Protein AF-A0AA88GKG2-F1 (afdb_monomer_lite)

Secondary structure (DSSP, 8-state):
--------------HHHHHHHHHHHHH---THHHHHHHHHHHHHHHTSHHHHHHTT--SGGGG-----S---TTS-HHHHHHHHHHHSTTTTHHHHHHHHHHHS-TTSS-HHHHHHHHHHHHHHHTSPEE-S-EEEEE--SSPPPTT-EEE-SS-EEEESSHHHHHHTSTTTEEEEEET--EEE-TT-TT-TTTTS-EEEEPSS-EEEEEEEE-GGGGGGGHHHHTT---TTPEEEEEEEEPPPSSTTS--EETSTTPPPHHHHHHHHHHHHHHHHHHHTTS--PPPTT--S-TTTTT-SS-EETTSSS--GGGGSTTPPEESS-SSS-EEE-TTT-SEEEPB-TTSPBPPTT--S-TTTTT-SS-EETTSSSPPGGGGG--TTS-EETS-TTEEE-TTS-EEEPP---TT--S-TTTTT-SS-EE--SSSPPPGGGGSTTS-EES-SSTT-EEETTEEEEEETTEEEE---TT-SPPPPTT------------SSSSHHHHHHHHHHHHHHHHHHHHHHHHHHHHHHHHHHTT-TTS-SSTTSGGG--

Structure (mmCIF, N/CA/C/O backbone):
data_AF-A0AA88GKG2-F1
#
_entry.id   AF-A0AA88GKG2-F1
#
loop_
_atom_site.group_PDB
_atom_site.id
_atom_site.type_symbol
_atom_site.label_atom_id
_atom_site.label_alt_id
_atom_site.label_comp_id
_atom_site.label_asym_id
_atom_site.label_entity_id
_atom_site.label_seq_id
_atom_site.pdbx_PDB_ins_code
_atom_site.Cartn_x
_atom_site.Cartn_y
_atom_site.Cartn_z
_atom_site.occupancy
_atom_site.B_iso_or_equiv
_atom_site.auth_seq_id
_atom_site.auth_comp_id
_atom_site.auth_asym_id
_atom_site.auth_atom_id
_atom_site.pdbx_PDB_model_num
ATOM 1 N N . MET A 1 1 ? -46.490 -15.785 68.709 1.00 40.62 1 MET A N 1
ATOM 2 C CA . MET A 1 1 ? -45.493 -16.629 68.021 1.00 40.62 1 MET A CA 1
ATOM 3 C C . MET A 1 1 ? -46.080 -17.106 66.708 1.00 40.62 1 MET A C 1
ATOM 5 O O . MET A 1 1 ? -46.800 -18.094 66.690 1.00 40.62 1 MET A O 1
ATOM 9 N N . ASN A 1 2 ? -45.834 -16.307 65.673 1.00 37.00 2 ASN A N 1
ATOM 10 C CA . ASN A 1 2 ? -45.456 -16.657 64.301 1.00 37.00 2 ASN A CA 1
ATOM 11 C C . ASN A 1 2 ? -46.144 -15.733 63.303 1.00 37.00 2 ASN A C 1
ATOM 13 O O . ASN A 1 2 ? -47.318 -15.876 62.975 1.00 37.00 2 ASN A O 1
ATOM 17 N N . ASP A 1 3 ? -45.332 -14.758 62.906 1.00 37.28 3 ASP A N 1
ATOM 18 C CA . ASP A 1 3 ? -45.562 -13.703 61.942 1.00 37.28 3 ASP A CA 1
ATOM 19 C C . ASP A 1 3 ? -45.835 -14.253 60.543 1.00 37.28 3 ASP A C 1
ATOM 21 O O . ASP A 1 3 ? -45.106 -15.104 60.032 1.00 37.28 3 ASP A O 1
ATOM 25 N N . SER A 1 4 ? -46.843 -13.687 59.886 1.00 37.06 4 SER A N 1
ATOM 26 C CA . SER A 1 4 ? -47.045 -13.790 58.444 1.00 37.06 4 SER A CA 1
ATOM 27 C C . SER A 1 4 ? -46.892 -12.397 57.836 1.00 37.06 4 SER A C 1
ATOM 29 O O . SER A 1 4 ? -47.840 -11.610 57.813 1.00 37.06 4 SER A O 1
ATOM 31 N N . HIS A 1 5 ? -45.681 -12.090 57.367 1.00 41.16 5 HIS A N 1
ATOM 32 C CA . HIS A 1 5 ? -45.384 -10.883 56.602 1.00 41.16 5 HIS A CA 1
ATOM 33 C C . HIS A 1 5 ? -45.599 -11.105 55.094 1.00 41.16 5 HIS A C 1
ATOM 35 O O . HIS A 1 5 ? -45.073 -12.034 54.492 1.00 41.16 5 HIS A O 1
ATOM 41 N N . SER A 1 6 ? -46.397 -10.195 54.536 1.00 42.75 6 SER A N 1
ATOM 42 C CA . SER A 1 6 ? -46.488 -9.675 53.163 1.00 42.75 6 SER A CA 1
ATOM 43 C C . SER A 1 6 ? -45.513 -10.160 52.076 1.00 42.75 6 SER A C 1
ATOM 45 O O . SER A 1 6 ? -44.300 -10.053 52.236 1.00 42.75 6 SER A O 1
ATOM 47 N N . PHE A 1 7 ? -46.055 -10.381 50.870 1.00 31.14 7 PHE A N 1
ATOM 48 C CA . PHE A 1 7 ? -45.443 -9.873 49.633 1.00 31.14 7 PHE A CA 1
ATOM 49 C C . PHE A 1 7 ? -46.536 -9.461 48.630 1.00 31.14 7 PHE A C 1
ATOM 51 O O . PHE A 1 7 ? -47.203 -10.291 48.019 1.00 31.14 7 PHE A O 1
ATOM 58 N N . THR A 1 8 ? -46.751 -8.153 48.488 1.00 38.41 8 THR A N 1
ATOM 59 C CA . THR A 1 8 ? -47.634 -7.545 47.482 1.00 38.41 8 THR A CA 1
ATOM 60 C C . THR A 1 8 ? -46.806 -6.784 46.452 1.00 38.41 8 THR A C 1
ATOM 62 O O . THR A 1 8 ? -45.998 -5.944 46.829 1.00 38.41 8 THR A O 1
ATOM 65 N N . ARG A 1 9 ? -47.119 -7.024 45.170 1.00 39.06 9 ARG A N 1
ATOM 66 C CA . ARG A 1 9 ? -46.888 -6.163 43.991 1.00 39.06 9 ARG A CA 1
ATOM 67 C C . ARG A 1 9 ? -45.454 -5.675 43.736 1.00 39.06 9 ARG A C 1
ATOM 69 O O . ARG A 1 9 ? -45.061 -4.593 44.155 1.00 39.06 9 ARG A O 1
ATOM 76 N N . THR A 1 10 ? -44.753 -6.382 42.853 1.00 37.53 10 THR A N 1
ATOM 77 C CA . THR A 1 10 ? -43.717 -5.787 41.999 1.00 37.53 10 THR A CA 1
ATOM 78 C C . THR A 1 10 ? -44.382 -4.885 40.958 1.00 37.53 10 THR A C 1
ATOM 80 O O . THR A 1 10 ? -45.160 -5.345 40.121 1.00 37.53 10 THR A O 1
ATOM 83 N N . GLY A 1 11 ? -44.120 -3.583 41.064 1.00 38.59 11 GLY A N 1
ATOM 84 C CA . GLY A 1 11 ? -44.594 -2.566 40.134 1.00 38.59 11 GLY A CA 1
ATOM 85 C C . GLY A 1 11 ? -43.917 -2.682 38.771 1.00 38.59 11 GLY A C 1
ATOM 86 O O . GLY A 1 11 ? -42.702 -2.813 38.666 1.00 38.59 11 GLY A O 1
ATOM 87 N N . THR A 1 12 ? -44.723 -2.603 37.720 1.00 44.62 12 THR A N 1
ATOM 88 C CA . THR A 1 12 ? -44.280 -2.324 36.356 1.00 44.62 12 THR A CA 1
ATOM 89 C C . THR A 1 12 ? -43.682 -0.917 36.307 1.00 44.62 12 THR A C 1
ATOM 91 O O . THR A 1 12 ? -44.429 0.065 36.368 1.00 44.62 12 THR A O 1
ATOM 94 N N . MET A 1 13 ? -42.356 -0.815 36.200 1.00 43.62 13 MET A N 1
ATOM 95 C CA . MET A 1 13 ? -41.687 0.422 35.783 1.00 43.62 13 MET A CA 1
ATOM 96 C C . MET A 1 13 ? -42.239 0.838 34.417 1.00 43.62 13 MET A C 1
ATOM 98 O O . MET A 1 13 ? -42.336 0.022 33.497 1.00 43.62 13 MET A O 1
ATOM 102 N N . ARG A 1 14 ? -42.665 2.096 34.292 1.00 62.09 14 ARG A N 1
ATOM 103 C CA . ARG A 1 14 ? -43.263 2.604 33.053 1.00 62.09 14 ARG A CA 1
ATOM 104 C C . ARG A 1 14 ? -42.147 2.908 32.059 1.00 62.09 14 ARG A C 1
ATOM 106 O O . ARG A 1 14 ? -41.143 3.507 32.419 1.00 62.09 14 ARG A O 1
ATOM 113 N N . PHE A 1 15 ? -42.360 2.561 30.793 1.00 56.22 15 PHE A N 1
ATOM 114 C CA . PHE A 1 15 ? -41.456 2.820 29.661 1.00 56.22 15 PHE A CA 1
ATOM 115 C C . PHE A 1 15 ? -40.884 4.258 29.628 1.00 56.22 15 PHE A C 1
ATOM 117 O O . PHE A 1 15 ? -39.739 4.466 29.241 1.00 56.22 15 PHE A O 1
ATOM 124 N N . ALA A 1 16 ? -41.637 5.246 30.126 1.00 46.78 16 ALA A N 1
ATOM 125 C CA . ALA A 1 16 ? -41.197 6.636 30.249 1.00 46.78 16 ALA A CA 1
ATOM 126 C C . ALA A 1 16 ? -40.014 6.854 31.220 1.00 46.78 16 ALA A C 1
ATOM 128 O O . ALA A 1 16 ? -39.198 7.741 30.988 1.00 46.78 16 ALA A O 1
ATOM 129 N N . GLU A 1 17 ? -39.880 6.043 32.274 1.00 58.25 17 GLU A N 1
ATOM 130 C CA . GLU A 1 17 ? -38.742 6.112 33.205 1.00 58.25 17 GLU A CA 1
ATOM 131 C C . GLU A 1 17 ? -37.471 5.533 32.574 1.00 58.25 17 GLU A C 1
ATOM 133 O O . GLU A 1 17 ? -36.392 6.086 32.767 1.00 58.25 17 GLU A O 1
ATOM 138 N N . TRP A 1 18 ? -37.596 4.501 31.730 1.00 66.06 18 TRP A N 1
ATOM 139 C CA . TRP A 1 18 ? -36.477 3.986 30.931 1.00 66.06 18 TRP A CA 1
ATOM 140 C C . TRP A 1 18 ? -35.982 5.010 29.911 1.00 66.06 18 TRP A C 1
ATOM 142 O O . TRP A 1 18 ? -34.778 5.208 29.791 1.00 66.06 18 TRP A O 1
ATOM 152 N N . VAL A 1 19 ? -36.890 5.710 29.225 1.00 59.38 19 VAL A N 1
ATOM 153 C CA . VAL A 1 19 ? -36.524 6.757 28.255 1.00 59.38 19 VAL A CA 1
ATOM 154 C C . VAL A 1 19 ? -35.860 7.954 28.945 1.00 59.38 19 VAL A C 1
ATOM 156 O O . VAL A 1 19 ? -34.882 8.485 28.429 1.00 59.38 19 VAL A O 1
ATOM 159 N N . MET A 1 20 ? -36.320 8.338 30.140 1.00 56.31 20 MET A N 1
ATOM 160 C CA . MET A 1 20 ? -35.678 9.384 30.949 1.00 56.31 20 MET A CA 1
ATOM 161 C C . MET A 1 20 ? -34.298 8.967 31.469 1.00 56.31 20 MET A C 1
ATOM 163 O O . MET A 1 20 ? -33.374 9.771 31.417 1.00 56.31 20 MET A O 1
ATOM 167 N N . ILE A 1 21 ? -34.117 7.722 31.921 1.00 58.62 21 ILE A N 1
ATOM 168 C CA . ILE A 1 21 ? -32.807 7.219 32.364 1.00 58.62 21 ILE A CA 1
ATOM 169 C C . ILE A 1 21 ? -31.837 7.111 31.177 1.00 58.62 21 ILE A C 1
ATOM 171 O O . ILE A 1 21 ? -30.684 7.511 31.311 1.00 58.62 21 ILE A O 1
ATOM 175 N N . LEU A 1 22 ? -32.296 6.667 30.000 1.00 46.50 22 LEU A N 1
ATOM 176 C CA . LEU A 1 22 ? -31.472 6.636 28.785 1.00 46.50 22 LEU A CA 1
ATOM 177 C C . LEU A 1 22 ? -31.097 8.051 28.314 1.00 46.50 22 LEU A C 1
ATOM 179 O O . LEU A 1 22 ? -29.951 8.287 27.947 1.00 46.50 22 LEU A O 1
ATOM 183 N N . ALA A 1 23 ? -32.031 9.006 28.372 1.00 48.22 23 ALA A N 1
ATOM 184 C CA . ALA A 1 23 ? -31.779 10.403 28.021 1.00 48.22 23 ALA A CA 1
ATOM 185 C C . ALA A 1 23 ? -30.822 11.085 29.014 1.00 48.22 23 ALA A C 1
ATOM 187 O O . ALA A 1 23 ? -29.936 11.824 28.598 1.00 48.22 23 ALA A O 1
ATOM 188 N N . ILE A 1 24 ? -30.933 10.796 30.314 1.00 50.09 24 ILE A N 1
ATOM 189 C CA . ILE A 1 24 ? -30.007 11.305 31.337 1.00 50.09 24 ILE A CA 1
ATOM 190 C C . ILE A 1 24 ? -28.616 10.669 31.182 1.00 50.09 24 ILE A C 1
ATOM 192 O O . ILE A 1 24 ? -27.621 11.373 31.325 1.00 50.09 24 ILE A O 1
ATOM 196 N N . LEU A 1 25 ? -28.518 9.387 30.813 1.00 41.34 25 LEU A N 1
ATOM 197 C CA . LEU A 1 25 ? -27.239 8.727 30.511 1.00 41.34 25 LEU A CA 1
ATOM 198 C C . LEU A 1 25 ? -26.596 9.238 29.208 1.00 41.34 25 LEU A C 1
ATOM 200 O O . LEU A 1 25 ? -25.374 9.326 29.137 1.00 41.34 25 LEU A O 1
ATOM 204 N N . LEU A 1 26 ? -27.395 9.640 28.213 1.00 40.19 26 LEU A N 1
ATOM 205 C CA . LEU A 1 26 ? -26.912 10.263 26.973 1.00 40.19 26 LEU A CA 1
ATOM 206 C C . LEU A 1 26 ? -26.500 11.735 27.164 1.00 40.19 26 LEU A C 1
ATOM 208 O O . LEU A 1 26 ? -25.583 12.199 26.493 1.00 40.19 26 LEU A O 1
ATOM 212 N N . ILE A 1 27 ? -27.126 12.463 28.096 1.00 41.00 27 ILE A N 1
ATOM 213 C CA . ILE A 1 27 ? -26.803 13.870 28.404 1.00 41.00 27 ILE A CA 1
ATOM 214 C C . ILE A 1 27 ? -25.650 13.987 29.425 1.00 41.00 27 ILE A C 1
ATOM 216 O O . ILE A 1 27 ? -24.946 14.995 29.445 1.00 41.00 27 ILE A O 1
ATOM 220 N N . ALA A 1 28 ? -25.403 12.957 30.244 1.00 34.75 28 ALA A N 1
ATOM 221 C CA . ALA A 1 28 ? -24.353 12.944 31.270 1.00 34.75 28 ALA A CA 1
ATOM 222 C C . ALA A 1 28 ? -23.025 12.291 30.833 1.00 34.75 28 ALA A C 1
ATOM 224 O O . ALA A 1 28 ? -22.163 12.049 31.681 1.00 34.75 28 ALA A O 1
ATOM 225 N N . ALA A 1 29 ? -22.823 12.024 29.538 1.00 37.94 29 ALA A N 1
ATOM 226 C CA . ALA A 1 29 ? -21.523 11.602 29.019 1.00 37.94 29 ALA A CA 1
ATOM 227 C C . ALA A 1 29 ? -20.501 12.742 29.193 1.00 37.94 29 ALA A C 1
ATOM 229 O O . ALA A 1 29 ? -20.405 13.671 28.393 1.00 37.94 29 ALA A O 1
ATOM 230 N N . SER A 1 30 ? -19.757 12.697 30.296 1.00 42.50 30 SER A N 1
ATOM 231 C CA . SER A 1 30 ? -18.731 13.676 30.637 1.00 42.50 30 SER A CA 1
ATOM 232 C C . SER A 1 30 ? -17.602 13.704 29.590 1.00 42.50 30 SER A C 1
ATOM 234 O O . SER A 1 30 ? -17.320 12.680 28.966 1.00 42.50 30 SER A O 1
ATOM 236 N N . PRO A 1 31 ? -16.863 14.824 29.444 1.00 43.03 31 PRO A N 1
ATOM 237 C CA . PRO A 1 31 ? -15.720 14.953 28.522 1.00 43.03 31 PRO A CA 1
ATOM 238 C C . PRO A 1 31 ? -14.631 13.866 28.656 1.00 43.03 31 PRO A C 1
ATOM 240 O O . PRO A 1 31 ? -13.804 13.700 27.762 1.00 43.03 31 PRO A O 1
ATOM 243 N N . SER A 1 32 ? -14.631 13.094 29.748 1.00 45.34 32 SER A N 1
ATOM 244 C CA . SER A 1 32 ? -13.775 11.917 29.943 1.00 45.34 32 SER A CA 1
ATOM 245 C C . SER A 1 32 ? -14.072 10.745 28.992 1.00 45.34 32 SER A C 1
ATOM 247 O O . SER A 1 32 ? -13.202 9.894 28.809 1.00 45.34 32 SER A O 1
ATOM 249 N N . HIS A 1 33 ? -15.248 10.690 28.352 1.00 48.41 33 HIS A N 1
ATOM 250 C CA . HIS A 1 33 ? -15.618 9.579 27.464 1.00 48.41 33 HIS A CA 1
ATOM 251 C C . HIS A 1 33 ? -14.901 9.623 26.102 1.00 48.41 33 HIS A C 1
ATOM 253 O O . HIS A 1 33 ? -14.554 8.582 25.553 1.00 48.41 33 HIS A O 1
ATOM 259 N N . GLN A 1 34 ? -14.589 10.796 25.548 1.00 49.53 34 GLN A N 1
ATOM 260 C CA . GLN A 1 34 ? -13.977 10.870 24.210 1.00 49.53 34 GLN A CA 1
ATOM 261 C C . GLN A 1 34 ? -12.482 10.516 24.201 1.00 49.53 34 GLN A C 1
ATOM 263 O O . GLN A 1 34 ? -11.989 9.943 23.230 1.00 49.53 34 GLN A O 1
ATOM 268 N N . SER A 1 35 ? -11.752 10.785 25.291 1.00 54.62 35 SER A N 1
ATOM 269 C CA . SER A 1 35 ? -10.397 10.239 25.464 1.00 54.62 35 SER A CA 1
ATOM 270 C C . SER A 1 35 ? -10.400 8.714 25.574 1.00 54.62 35 SER A C 1
ATOM 272 O O . SER A 1 35 ? -9.450 8.095 25.101 1.00 54.62 35 SER A O 1
ATOM 274 N N . SER A 1 36 ? -11.464 8.118 26.135 1.00 58.66 36 SER A N 1
ATOM 275 C CA . SER A 1 36 ? -11.629 6.658 26.130 1.00 58.66 36 SER A CA 1
ATOM 276 C C . SER A 1 36 ? -11.878 6.134 24.718 1.00 58.66 36 SER A C 1
ATOM 278 O O . SER A 1 36 ? -11.186 5.223 24.306 1.00 58.66 36 SER A O 1
ATOM 280 N N . LEU A 1 37 ? -12.700 6.804 23.901 1.00 65.38 37 LEU A N 1
ATOM 281 C CA . LEU A 1 37 ? -12.988 6.347 22.535 1.00 65.38 37 LEU A CA 1
ATOM 282 C C . LEU A 1 37 ? -11.758 6.321 21.621 1.00 65.38 37 LEU A C 1
ATOM 284 O O . LEU A 1 37 ? -11.571 5.357 20.891 1.00 65.38 37 LEU A O 1
ATOM 288 N N . ALA A 1 38 ? -10.890 7.337 21.660 1.00 65.69 38 ALA A N 1
ATOM 289 C CA . ALA A 1 38 ? -9.651 7.312 20.873 1.00 65.69 38 ALA A CA 1
ATOM 290 C C . ALA A 1 38 ? -8.664 6.236 21.372 1.00 65.69 38 ALA A C 1
ATOM 292 O O . ALA A 1 38 ? -7.908 5.665 20.584 1.00 65.69 38 ALA A O 1
ATOM 293 N N . PHE A 1 39 ? -8.664 5.962 22.679 1.00 73.38 39 PHE A N 1
ATOM 294 C CA . PHE A 1 39 ? -7.873 4.892 23.282 1.00 73.38 39 PHE A CA 1
ATOM 295 C C . PHE A 1 39 ? -8.409 3.506 22.918 1.00 73.38 39 PHE A C 1
ATOM 297 O O . PHE A 1 39 ? -7.635 2.653 22.491 1.00 73.38 39 PHE A O 1
ATOM 304 N N . ASP A 1 40 ? -9.717 3.306 23.016 1.00 75.62 40 ASP A N 1
ATOM 305 C CA . ASP A 1 40 ? -10.421 2.080 22.655 1.00 75.62 40 ASP A CA 1
ATOM 306 C C . ASP A 1 40 ? -10.298 1.816 21.154 1.00 75.62 40 ASP A C 1
ATOM 308 O O . ASP A 1 40 ? -10.005 0.695 20.749 1.00 75.62 40 ASP A O 1
ATOM 312 N N . TYR A 1 41 ? -10.399 2.864 20.330 1.00 75.31 41 TYR A N 1
ATOM 313 C CA . TYR A 1 41 ? -10.140 2.815 18.893 1.00 75.31 41 TYR A CA 1
ATOM 314 C C . TYR A 1 41 ? -8.732 2.298 18.602 1.00 75.31 41 TYR A C 1
ATOM 316 O O . TYR A 1 41 ? -8.559 1.311 17.887 1.00 75.31 41 TYR A O 1
ATOM 324 N N . CYS A 1 42 ? -7.708 2.925 19.183 1.00 80.50 42 CYS A N 1
ATOM 325 C CA . CYS A 1 42 ? -6.340 2.492 18.937 1.00 80.50 42 CYS A CA 1
ATOM 326 C C . CYS A 1 42 ? -6.048 1.111 19.517 1.00 80.50 42 CYS A C 1
ATOM 328 O O . CYS A 1 42 ? -5.354 0.327 18.877 1.00 80.50 42 CYS A O 1
ATOM 330 N N . SER A 1 43 ? -6.611 0.781 20.676 1.00 80.25 43 SER A N 1
ATOM 331 C CA . SER A 1 43 ? -6.490 -0.549 21.273 1.00 80.25 43 SER A CA 1
ATOM 332 C C . SER A 1 43 ? -7.151 -1.616 20.405 1.00 80.25 43 SER A C 1
ATOM 334 O O . SER A 1 43 ? -6.599 -2.702 20.255 1.00 80.25 43 SER A O 1
ATOM 336 N N . TYR A 1 44 ? -8.293 -1.311 19.785 1.00 79.19 44 TYR A N 1
ATOM 337 C CA . TYR A 1 44 ? -8.945 -2.201 18.831 1.00 79.19 44 TYR A CA 1
ATOM 338 C C . TYR A 1 44 ? -8.055 -2.453 17.612 1.00 79.19 44 TYR A C 1
ATOM 340 O O . TYR A 1 44 ? -7.834 -3.605 17.257 1.00 79.19 44 TYR A O 1
ATOM 348 N N . PHE A 1 45 ? -7.498 -1.401 17.004 1.00 76.50 45 PHE A N 1
ATOM 349 C CA . PHE A 1 45 ? -6.625 -1.539 15.834 1.00 76.50 45 PHE A CA 1
ATOM 350 C C . PHE A 1 45 ? -5.355 -2.330 16.128 1.00 76.50 45 PHE A C 1
ATOM 352 O O . PHE A 1 45 ? -5.030 -3.253 15.383 1.00 76.50 45 PHE A O 1
ATOM 359 N N . ILE A 1 46 ? -4.679 -2.004 17.229 1.00 81.69 46 ILE A N 1
ATOM 360 C CA . ILE A 1 46 ? -3.444 -2.669 17.658 1.00 81.69 46 ILE A CA 1
ATOM 361 C C . ILE A 1 46 ? -3.683 -4.161 17.943 1.00 81.69 46 ILE A C 1
ATOM 363 O O . ILE A 1 46 ? -2.793 -4.971 17.720 1.00 81.69 46 ILE A O 1
ATOM 367 N N . ASN A 1 47 ? -4.881 -4.535 18.400 1.00 77.44 47 ASN A N 1
ATOM 368 C CA . ASN A 1 47 ? -5.249 -5.929 18.677 1.00 77.44 47 ASN A CA 1
ATOM 369 C C . ASN A 1 47 ? -6.104 -6.568 17.568 1.00 77.44 47 ASN A C 1
ATOM 371 O O . ASN A 1 47 ? -6.715 -7.616 17.780 1.00 77.44 47 ASN A O 1
ATOM 375 N N . SER A 1 48 ? -6.221 -5.925 16.406 1.00 77.38 48 SER A N 1
ATOM 376 C CA . SER A 1 48 ? -7.041 -6.443 15.314 1.00 77.38 48 SER A CA 1
ATOM 377 C C . SER A 1 48 ? -6.268 -7.466 14.484 1.00 77.38 48 SER A C 1
ATOM 379 O O . SER A 1 48 ? -5.049 -7.396 14.354 1.00 77.38 48 SER A O 1
ATOM 381 N N . THR A 1 49 ? -7.001 -8.352 13.804 1.00 73.12 49 THR A N 1
ATOM 382 C CA . THR A 1 49 ? -6.437 -9.292 12.810 1.00 73.12 49 THR A CA 1
ATOM 383 C C . THR A 1 49 ? -5.665 -8.596 11.685 1.00 73.12 49 THR A C 1
ATOM 385 O O . THR A 1 49 ? -4.935 -9.235 10.929 1.00 73.12 49 THR A O 1
ATOM 388 N N . LEU A 1 50 ? -5.850 -7.284 11.539 1.00 72.56 50 LEU A N 1
ATOM 389 C CA . LEU A 1 50 ? -5.082 -6.460 10.634 1.00 72.56 50 LEU A CA 1
ATOM 390 C C . LEU A 1 50 ? -3.631 -6.304 11.113 1.00 72.56 50 LEU A C 1
ATOM 392 O O . LEU A 1 50 ? -2.732 -6.513 10.305 1.00 72.56 50 LEU A O 1
ATOM 396 N N . ASP A 1 51 ? -3.396 -6.006 12.397 1.00 76.25 51 ASP A N 1
ATOM 397 C CA . ASP A 1 51 ? -2.036 -5.950 12.958 1.00 76.25 51 ASP A CA 1
ATOM 398 C C . ASP A 1 51 ? -1.334 -7.305 12.809 1.00 76.25 51 ASP A C 1
ATOM 400 O O . ASP A 1 51 ? -0.189 -7.360 12.366 1.00 76.25 51 ASP A O 1
ATOM 404 N N . ASP A 1 52 ? -2.049 -8.411 13.037 1.00 76.75 52 ASP A N 1
ATOM 405 C CA . ASP A 1 52 ? -1.505 -9.763 12.853 1.00 76.75 52 ASP A CA 1
ATOM 406 C C . ASP A 1 52 ? -1.051 -10.039 11.410 1.00 76.75 52 ASP A C 1
ATOM 408 O O . ASP A 1 52 ? -0.093 -10.782 11.196 1.00 76.75 52 ASP A O 1
ATOM 412 N N . LYS A 1 53 ? -1.696 -9.424 10.408 1.00 77.50 53 LYS A N 1
ATOM 413 C CA . LYS A 1 53 ? -1.282 -9.529 8.998 1.00 77.50 53 LYS A CA 1
ATOM 414 C C . LYS A 1 53 ? -0.036 -8.710 8.685 1.00 77.50 53 LYS A C 1
ATOM 416 O O . LYS A 1 53 ? 0.744 -9.128 7.833 1.00 77.50 53 LYS A O 1
ATOM 421 N N . PHE A 1 54 ? 0.147 -7.565 9.343 1.00 77.75 54 PHE A N 1
ATOM 422 C CA . PHE A 1 54 ? 1.320 -6.709 9.148 1.00 77.75 54 PHE A CA 1
ATOM 423 C C . PHE A 1 54 ? 2.528 -7.176 9.963 1.00 77.75 54 PHE A C 1
ATOM 425 O O . PHE A 1 54 ? 3.659 -7.039 9.508 1.00 77.75 54 PHE A O 1
ATOM 432 N N . ARG A 1 55 ? 2.305 -7.792 11.127 1.00 76.88 55 ARG A N 1
ATOM 433 C CA . ARG A 1 55 ? 3.351 -8.274 12.036 1.00 76.88 55 ARG A CA 1
ATOM 434 C C . ARG A 1 55 ? 4.427 -9.170 11.402 1.00 76.88 55 ARG A C 1
ATOM 436 O O . ARG A 1 55 ? 5.590 -8.981 11.753 1.00 76.88 55 ARG A O 1
ATOM 443 N N . PRO A 1 56 ? 4.119 -10.129 10.506 1.00 78.56 56 PRO A N 1
ATOM 444 C CA . PRO A 1 56 ? 5.151 -10.944 9.866 1.00 78.56 56 PRO A CA 1
ATOM 445 C C . PRO A 1 56 ? 5.910 -10.209 8.751 1.00 78.56 56 PRO A C 1
ATOM 447 O O . PRO A 1 56 ? 6.913 -10.736 8.263 1.00 78.56 56 PRO A O 1
ATOM 450 N N . LEU A 1 57 ? 5.445 -9.032 8.320 1.00 76.31 57 LEU A N 1
ATOM 451 C CA . LEU A 1 57 ? 6.039 -8.302 7.206 1.00 76.31 57 LEU A CA 1
ATOM 452 C C . LEU A 1 57 ? 7.288 -7.556 7.676 1.00 76.31 57 LEU A C 1
ATOM 454 O O . LEU A 1 57 ? 7.258 -6.794 8.638 1.00 76.31 57 LEU A O 1
ATOM 458 N N . ARG A 1 58 ? 8.397 -7.771 6.971 1.00 72.31 58 ARG A N 1
ATOM 459 C CA . ARG A 1 58 ? 9.694 -7.135 7.246 1.00 72.31 58 ARG A CA 1
ATOM 460 C C . ARG A 1 58 ? 9.938 -5.883 6.407 1.00 72.31 58 ARG A C 1
ATOM 462 O O . ARG A 1 58 ? 10.888 -5.160 6.667 1.00 72.31 58 ARG A O 1
ATOM 469 N N . ASN A 1 59 ? 9.148 -5.653 5.359 1.00 70.75 59 ASN A N 1
ATOM 470 C CA . ASN A 1 59 ? 9.248 -4.463 4.516 1.00 70.75 59 ASN A CA 1
ATOM 471 C C . ASN A 1 59 ? 7.936 -4.192 3.759 1.00 70.75 59 ASN A C 1
ATOM 473 O O . ASN A 1 59 ? 7.020 -5.015 3.728 1.00 70.75 59 ASN A O 1
ATOM 477 N N . THR A 1 60 ? 7.852 -3.023 3.124 1.00 67.12 60 THR A N 1
ATOM 478 C CA . THR A 1 60 ? 6.663 -2.588 2.380 1.00 67.12 60 THR A CA 1
ATOM 479 C C . THR A 1 60 ? 6.439 -3.309 1.059 1.00 67.12 60 THR A C 1
ATOM 481 O O . THR A 1 60 ? 5.307 -3.325 0.586 1.00 67.12 60 THR A O 1
ATOM 484 N N . SER A 1 61 ? 7.455 -3.933 0.455 1.00 67.94 61 SER A N 1
ATOM 485 C CA . SER A 1 61 ? 7.254 -4.704 -0.781 1.00 67.94 61 SER A CA 1
ATOM 486 C C . SER A 1 61 ? 6.445 -5.981 -0.538 1.00 67.94 61 SER A C 1
ATOM 488 O O . SER A 1 61 ? 5.716 -6.419 -1.424 1.00 67.94 61 SER A O 1
ATOM 490 N N . GLN A 1 62 ? 6.468 -6.519 0.684 1.00 74.56 62 GLN A N 1
ATOM 491 C CA . GLN A 1 62 ? 5.631 -7.654 1.086 1.00 74.56 62 GLN A CA 1
ATOM 492 C C . GLN A 1 62 ? 4.155 -7.292 1.310 1.00 74.56 62 GLN A C 1
ATOM 494 O O . GLN A 1 62 ? 3.338 -8.185 1.527 1.00 74.56 62 GLN A O 1
ATOM 499 N N . LEU A 1 63 ? 3.784 -6.008 1.229 1.00 69.44 63 LEU A N 1
ATOM 500 C CA . LEU A 1 63 ? 2.388 -5.579 1.341 1.00 69.44 63 LEU A CA 1
ATOM 501 C C . LEU A 1 63 ? 1.522 -6.014 0.153 1.00 69.44 63 LEU A C 1
ATOM 503 O O . LEU A 1 63 ? 0.302 -5.885 0.222 1.00 69.44 63 LEU A O 1
ATOM 507 N N . GLY A 1 64 ? 2.130 -6.493 -0.940 1.00 73.50 64 GLY A N 1
ATOM 508 C CA . GLY A 1 64 ? 1.404 -6.891 -2.149 1.00 73.50 64 GLY A CA 1
ATOM 509 C C . GLY A 1 64 ? 0.626 -5.735 -2.786 1.00 73.50 64 GLY A C 1
ATOM 510 O O . GLY A 1 64 ? -0.331 -5.963 -3.523 1.00 73.50 64 GLY A O 1
ATOM 511 N N . LEU A 1 65 ? 0.996 -4.487 -2.478 1.00 74.25 65 LEU A N 1
ATOM 512 C CA . LEU A 1 65 ? 0.333 -3.315 -3.030 1.00 74.25 65 LEU A CA 1
ATOM 513 C C . LEU A 1 65 ? 0.682 -3.206 -4.508 1.00 74.25 65 LEU A C 1
ATOM 515 O O . LEU A 1 65 ? 1.842 -3.021 -4.874 1.00 74.25 65 LEU A O 1
ATOM 519 N N . THR A 1 66 ? -0.340 -3.293 -5.355 1.00 74.56 66 THR A N 1
ATOM 520 C CA . THR A 1 66 ? -0.191 -2.976 -6.773 1.00 74.56 66 THR A CA 1
ATOM 521 C C . THR A 1 66 ? -0.098 -1.461 -6.899 1.00 74.56 66 THR A C 1
ATOM 523 O O . THR A 1 66 ? -1.083 -0.742 -6.714 1.00 74.56 66 THR A O 1
ATOM 526 N N . VAL A 1 67 ? 1.113 -0.975 -7.147 1.00 74.19 67 VAL A N 1
ATOM 527 C CA . VAL A 1 67 ? 1.376 0.442 -7.382 1.00 74.19 67 VAL A CA 1
ATOM 528 C C . VAL A 1 67 ? 1.054 0.778 -8.839 1.00 74.19 67 VAL A C 1
ATOM 530 O O . VAL A 1 67 ? 1.398 -0.008 -9.727 1.00 74.19 67 VAL A O 1
ATOM 533 N N . PRO A 1 68 ? 0.376 1.906 -9.123 1.00 76.00 68 PRO A N 1
ATOM 534 C CA . PRO A 1 68 ? 0.082 2.305 -10.492 1.00 76.00 68 PRO A CA 1
ATOM 535 C C . PRO A 1 68 ? 1.356 2.382 -11.340 1.00 76.00 68 PRO A C 1
ATOM 537 O O . PRO A 1 68 ? 2.365 2.939 -10.912 1.00 76.00 68 PRO A O 1
ATOM 540 N N . LYS A 1 69 ? 1.294 1.861 -12.573 1.00 72.56 69 LYS A N 1
ATOM 541 C CA . LYS A 1 69 ? 2.419 1.901 -13.531 1.00 72.56 69 LYS A CA 1
ATOM 542 C C . LYS A 1 69 ? 2.835 3.334 -13.893 1.00 72.56 69 LYS A C 1
ATOM 544 O O . LYS A 1 69 ? 3.961 3.560 -14.319 1.00 72.56 69 LYS A O 1
ATOM 549 N N . THR A 1 70 ? 1.929 4.292 -13.723 1.00 72.94 70 THR A N 1
ATOM 550 C CA . THR A 1 70 ? 2.154 5.724 -13.918 1.00 72.94 70 THR A CA 1
ATOM 551 C C . THR A 1 70 ? 2.351 6.390 -12.556 1.00 72.94 70 THR A C 1
ATOM 553 O O . THR A 1 70 ? 1.376 6.687 -11.865 1.00 72.94 70 THR A O 1
ATOM 556 N N . TYR A 1 71 ? 3.604 6.607 -12.157 1.00 76.81 71 TYR A N 1
ATOM 557 C CA . TYR A 1 71 ? 3.951 7.412 -10.986 1.00 76.81 71 TYR A CA 1
ATOM 558 C C . TYR A 1 71 ? 5.039 8.425 -11.351 1.00 76.81 71 TYR A C 1
ATOM 560 O O . TYR A 1 71 ? 5.809 8.232 -12.293 1.00 76.81 71 TYR A O 1
ATOM 568 N N . ASN A 1 72 ? 5.092 9.530 -10.611 1.00 73.44 72 ASN A N 1
ATOM 569 C CA . ASN A 1 72 ? 6.024 10.619 -10.888 1.00 73.44 72 ASN A CA 1
ATOM 570 C C . ASN A 1 72 ? 7.492 10.155 -10.691 1.00 73.44 72 ASN A C 1
ATOM 572 O O . ASN A 1 72 ? 7.861 9.798 -9.569 1.00 73.44 72 ASN A O 1
ATOM 576 N N . PRO A 1 73 ? 8.363 10.212 -11.722 1.00 71.50 73 PRO A N 1
ATOM 577 C CA . PRO A 1 73 ? 9.730 9.682 -11.657 1.00 71.50 73 PRO A CA 1
ATOM 578 C C . PRO A 1 73 ? 10.674 10.487 -10.746 1.00 71.50 73 PRO A C 1
ATOM 580 O O . PRO A 1 73 ? 11.796 10.057 -10.488 1.00 71.50 73 PRO A O 1
ATOM 583 N N . SER A 1 74 ? 10.248 11.652 -10.239 1.00 80.19 74 SER A N 1
ATOM 584 C CA . SER A 1 74 ? 11.047 12.473 -9.311 1.00 80.19 74 SER A CA 1
ATOM 585 C C . SER A 1 74 ? 11.274 11.828 -7.937 1.00 80.19 74 SER A C 1
ATOM 587 O O . SER A 1 74 ? 12.136 12.274 -7.175 1.00 80.19 74 SER A O 1
ATOM 589 N N . ILE A 1 75 ? 10.544 10.757 -7.622 1.00 88.00 75 ILE A N 1
ATOM 590 C CA . ILE A 1 75 ? 10.737 9.940 -6.430 1.00 88.00 75 ILE A CA 1
ATOM 591 C C . ILE A 1 75 ? 11.001 8.490 -6.851 1.00 88.00 75 ILE A C 1
ATOM 593 O O . ILE A 1 75 ? 10.384 7.980 -7.781 1.00 88.00 75 ILE A O 1
ATOM 597 N N . ASN A 1 76 ? 11.943 7.809 -6.190 1.00 91.12 76 ASN A N 1
ATOM 598 C CA . ASN A 1 76 ? 12.178 6.395 -6.482 1.00 91.12 76 ASN A CA 1
ATOM 599 C C . ASN A 1 76 ? 10.956 5.541 -6.082 1.00 91.12 76 ASN A C 1
ATOM 601 O O . ASN A 1 76 ? 10.188 5.915 -5.190 1.00 91.12 76 ASN A O 1
ATOM 605 N N . LEU A 1 77 ? 10.797 4.390 -6.741 1.00 88.62 77 LEU A N 1
ATOM 606 C CA . LEU A 1 77 ? 9.639 3.509 -6.568 1.00 88.62 77 LEU A CA 1
ATOM 607 C C . LEU A 1 77 ? 9.426 3.104 -5.102 1.00 88.62 77 LEU A C 1
ATOM 609 O O . LEU A 1 77 ? 8.313 3.160 -4.591 1.00 88.62 77 LEU A O 1
ATOM 613 N N . GLU A 1 78 ? 10.506 2.774 -4.394 1.00 89.56 78 GLU A N 1
ATOM 614 C CA . GLU A 1 78 ? 10.457 2.364 -2.988 1.00 89.56 78 GLU A CA 1
ATOM 615 C C . GLU A 1 78 ? 9.858 3.447 -2.076 1.00 89.56 78 GLU A C 1
ATOM 617 O O . GLU A 1 78 ? 8.972 3.184 -1.265 1.00 89.56 78 GLU A O 1
ATOM 622 N N . ASN A 1 79 ? 10.292 4.697 -2.216 1.00 91.88 79 ASN A N 1
ATOM 623 C CA . ASN A 1 79 ? 9.714 5.795 -1.452 1.00 91.88 79 ASN A CA 1
ATOM 624 C C . ASN A 1 79 ? 8.256 6.060 -1.833 1.00 91.88 79 ASN A C 1
ATOM 626 O O . ASN A 1 79 ? 7.453 6.398 -0.959 1.00 91.88 79 ASN A O 1
ATOM 630 N N . PHE A 1 80 ? 7.926 5.940 -3.124 1.00 91.62 80 PHE A N 1
ATOM 631 C CA . PHE A 1 80 ? 6.545 6.048 -3.576 1.00 91.62 80 PHE A CA 1
ATOM 632 C C . PHE A 1 80 ? 5.688 4.978 -2.899 1.00 91.62 80 PHE A C 1
ATOM 634 O O . PHE A 1 80 ? 4.616 5.307 -2.408 1.00 91.62 80 PHE A O 1
ATOM 641 N N . HIS A 1 81 ? 6.187 3.744 -2.757 1.00 90.00 81 HIS A N 1
ATOM 642 C CA . HIS A 1 81 ? 5.483 2.672 -2.051 1.00 90.00 81 HIS A CA 1
ATOM 643 C C . HIS A 1 81 ? 5.157 3.040 -0.602 1.00 90.00 81 HIS A C 1
ATOM 645 O O . HIS A 1 81 ? 4.042 2.778 -0.169 1.00 90.00 81 HIS A O 1
ATOM 651 N N . TYR A 1 82 ? 6.063 3.678 0.150 1.00 93.00 82 TYR A N 1
ATOM 652 C CA . TYR A 1 82 ? 5.748 4.114 1.520 1.00 93.00 82 TYR A CA 1
ATOM 653 C C . TYR A 1 82 ? 4.626 5.159 1.556 1.00 93.00 82 TYR A C 1
ATOM 655 O O . TYR A 1 82 ? 3.712 5.049 2.372 1.00 93.00 82 TYR A O 1
ATOM 663 N N . ILE A 1 83 ? 4.679 6.166 0.676 1.00 93.25 83 ILE A N 1
ATOM 664 C CA . ILE A 1 83 ? 3.657 7.225 0.620 1.00 93.25 83 ILE A CA 1
ATOM 665 C C . ILE A 1 83 ? 2.320 6.647 0.138 1.00 93.25 83 ILE A C 1
ATOM 667 O O . ILE A 1 83 ? 1.279 6.921 0.731 1.00 93.25 83 ILE A O 1
ATOM 671 N N . TYR A 1 84 ? 2.355 5.801 -0.890 1.00 91.25 84 TYR A N 1
ATOM 672 C CA . TYR A 1 84 ? 1.189 5.124 -1.441 1.00 91.25 84 TYR A CA 1
ATOM 673 C C . TYR A 1 84 ? 0.550 4.189 -0.416 1.00 91.25 84 TYR A C 1
ATOM 675 O O . TYR A 1 84 ? -0.645 4.292 -0.186 1.00 91.25 84 TYR A O 1
ATOM 683 N N . ALA A 1 85 ? 1.331 3.348 0.269 1.00 89.62 85 ALA A N 1
ATOM 684 C CA . ALA A 1 85 ? 0.850 2.462 1.331 1.00 89.62 85 ALA A CA 1
ATOM 685 C C . ALA A 1 85 ? 0.205 3.235 2.485 1.00 89.62 85 ALA A C 1
ATOM 687 O O . ALA A 1 85 ? -0.796 2.803 3.048 1.00 89.62 85 ALA A O 1
ATOM 688 N N . TYR A 1 86 ? 0.773 4.389 2.833 1.00 91.25 86 TYR A N 1
ATOM 689 C CA . TYR A 1 86 ? 0.218 5.262 3.858 1.00 91.25 86 TYR A CA 1
ATOM 690 C C . TYR A 1 86 ? -1.119 5.886 3.431 1.00 91.25 86 TYR A C 1
ATOM 692 O O . TYR A 1 86 ? -1.990 6.072 4.277 1.00 91.25 86 TYR A O 1
ATOM 700 N N . LYS A 1 87 ? -1.289 6.195 2.138 1.00 89.06 87 LYS A N 1
ATOM 701 C CA . LYS A 1 87 ? -2.493 6.846 1.596 1.00 89.06 87 LYS A CA 1
ATOM 702 C C . LYS A 1 87 ? -3.591 5.898 1.151 1.00 89.06 87 LYS A C 1
ATOM 704 O O . LYS A 1 87 ? -4.758 6.270 1.221 1.00 89.06 87 LYS A O 1
ATOM 709 N N . ILE A 1 88 ? -3.243 4.721 0.651 1.00 82.44 88 ILE A N 1
ATOM 710 C CA . ILE A 1 88 ? -4.234 3.780 0.159 1.00 82.44 88 ILE A CA 1
ATOM 711 C C . ILE A 1 88 ? -5.047 3.236 1.327 1.00 82.44 88 ILE A C 1
ATOM 713 O O . ILE A 1 88 ? -4.514 2.832 2.360 1.00 82.44 88 ILE A O 1
ATOM 717 N N . GLU A 1 89 ? -6.361 3.177 1.140 1.00 63.84 89 GLU A N 1
ATOM 718 C CA . GLU A 1 89 ? -7.304 2.619 2.110 1.00 63.84 89 GLU A CA 1
ATOM 719 C C . GLU A 1 89 ? -7.180 1.094 2.262 1.00 63.84 89 GLU A C 1
ATOM 721 O O . GLU A 1 89 ? -8.112 0.437 2.711 1.00 63.84 89 GLU A O 1
ATOM 726 N N . HIS A 1 90 ? -6.036 0.501 1.917 1.00 53.56 90 HIS A N 1
ATOM 727 C CA . HIS A 1 90 ? -5.819 -0.936 1.963 1.00 53.56 90 HIS A CA 1
ATOM 728 C C . HIS A 1 90 ? -5.277 -1.373 3.329 1.00 53.56 90 HIS A C 1
ATOM 730 O O . HIS A 1 90 ? -4.135 -1.099 3.691 1.00 53.56 90 HIS A O 1
ATOM 736 N N . PRO A 1 91 ? -6.083 -2.143 4.066 1.00 55.25 91 PRO A N 1
ATOM 737 C CA . PRO A 1 91 ? -7.126 -1.605 4.928 1.00 55.25 91 PRO A CA 1
ATOM 738 C C . PRO A 1 91 ? -6.481 -0.742 6.020 1.00 55.25 91 PRO A C 1
ATOM 740 O O . PRO A 1 91 ? -5.945 -1.276 6.981 1.00 55.25 91 PRO A O 1
ATOM 743 N N . ARG A 1 92 ? -6.565 0.588 5.922 1.00 72.88 92 ARG A N 1
ATOM 744 C CA . ARG A 1 92 ? -6.342 1.483 7.078 1.00 72.88 92 ARG A CA 1
ATOM 745 C C . ARG A 1 92 ? -4.935 1.423 7.710 1.00 72.88 92 ARG A C 1
ATOM 747 O O . ARG A 1 92 ? -4.797 1.438 8.937 1.00 72.88 92 ARG A O 1
ATOM 754 N N . LEU A 1 93 ? -3.881 1.442 6.891 1.00 85.44 93 LEU A N 1
ATOM 755 C CA . LEU A 1 93 ? -2.510 1.571 7.399 1.00 85.44 93 LEU A CA 1
ATOM 756 C C . LEU A 1 93 ? -2.272 2.921 8.099 1.00 85.44 93 LEU A C 1
ATOM 758 O O . LEU A 1 93 ? -1.610 2.957 9.135 1.00 85.44 93 LEU A O 1
ATOM 762 N N . TYR A 1 94 ? -2.854 4.016 7.585 1.00 89.12 94 TYR A N 1
ATOM 763 C CA . TYR A 1 94 ? -2.787 5.347 8.209 1.00 89.12 94 TYR A CA 1
ATOM 764 C C . TYR A 1 94 ? -3.257 5.339 9.677 1.00 89.12 94 TYR A C 1
ATOM 766 O O . TYR A 1 94 ? -2.457 5.714 10.546 1.00 89.12 94 TYR A O 1
ATOM 774 N N . PRO A 1 95 ? -4.487 4.879 10.002 1.00 87.69 95 PRO A N 1
ATOM 775 C CA . PRO A 1 95 ? -4.932 4.828 11.389 1.00 87.69 95 PRO A CA 1
ATOM 776 C C . PRO A 1 95 ? -4.124 3.869 12.261 1.00 87.69 95 PRO A C 1
ATOM 778 O O . PRO A 1 95 ? -3.766 4.237 13.379 1.00 87.69 95 PRO A O 1
ATOM 781 N N . LEU A 1 96 ? -3.786 2.676 11.757 1.00 88.88 96 LEU A N 1
ATOM 782 C CA . LEU A 1 96 ? -3.024 1.683 12.519 1.00 88.88 96 LEU A CA 1
ATOM 783 C C . LEU A 1 96 ? -1.637 2.216 12.906 1.00 88.88 96 LEU A C 1
ATOM 785 O O . LEU A 1 96 ? -1.259 2.183 14.080 1.00 88.88 96 LEU A O 1
ATOM 789 N N . LEU A 1 97 ? -0.912 2.787 11.939 1.00 91.75 97 LEU A N 1
ATOM 790 C CA . LEU A 1 97 ? 0.393 3.400 12.169 1.00 91.75 97 LEU A CA 1
ATOM 791 C C . LEU A 1 97 ? 0.299 4.515 13.213 1.00 91.75 97 LEU A C 1
ATOM 793 O O . LEU A 1 97 ? 1.061 4.526 14.179 1.00 91.75 97 LEU A O 1
ATOM 797 N N . ASN A 1 98 ? -0.642 5.446 13.044 1.00 91.19 98 ASN A N 1
ATOM 798 C CA . ASN A 1 98 ? -0.806 6.559 13.975 1.00 91.19 98 ASN A CA 1
ATOM 799 C C . ASN A 1 98 ? -1.204 6.097 15.381 1.00 91.19 98 ASN A C 1
ATOM 801 O O . ASN A 1 98 ? -0.720 6.662 16.362 1.00 91.19 98 ASN A O 1
ATOM 805 N N . CYS A 1 99 ? -2.000 5.036 15.499 1.00 90.25 99 CYS A N 1
ATOM 806 C CA . CYS A 1 99 ? -2.356 4.451 16.784 1.00 90.25 99 CYS A CA 1
ATOM 807 C C . CYS A 1 99 ? -1.164 3.825 17.510 1.00 90.25 99 CYS A C 1
ATOM 809 O O . CYS A 1 99 ? -0.982 4.089 18.699 1.00 90.25 99 CYS A O 1
ATOM 811 N N . HIS A 1 100 ? -0.301 3.080 16.816 1.00 90.19 100 HIS A N 1
ATOM 812 C CA . HIS A 1 100 ? 0.938 2.580 17.419 1.00 90.19 100 HIS A CA 1
ATOM 813 C C . HIS A 1 100 ? 1.893 3.706 17.814 1.00 90.19 100 HIS A C 1
ATOM 815 O O . HIS A 1 100 ? 2.504 3.662 18.884 1.00 90.19 100 HIS A O 1
ATOM 821 N N . LEU A 1 101 ? 2.015 4.740 16.978 1.00 90.75 101 LEU A N 1
ATOM 822 C CA . LEU A 1 101 ? 2.853 5.895 17.294 1.00 90.75 101 LEU A CA 1
ATOM 823 C C . LEU A 1 101 ? 2.356 6.636 18.546 1.00 90.75 101 LEU A C 1
ATOM 825 O O . LEU A 1 101 ? 3.179 7.095 19.340 1.00 90.75 101 LEU A O 1
ATOM 829 N N . LYS A 1 102 ? 1.039 6.669 18.761 1.00 87.12 102 LYS A N 1
ATOM 830 C CA . LYS A 1 102 ? 0.397 7.323 19.903 1.00 87.12 102 LYS A CA 1
ATOM 831 C C . LYS A 1 102 ? 0.406 6.501 21.184 1.00 87.12 102 LYS A C 1
ATOM 833 O O . LYS A 1 102 ? 0.740 7.025 22.242 1.00 87.12 102 LYS A O 1
ATOM 838 N N . MET A 1 103 ? 0.025 5.231 21.098 1.00 84.88 103 MET A N 1
ATOM 839 C CA . MET A 1 103 ? -0.285 4.413 22.274 1.00 84.88 103 MET A CA 1
ATOM 840 C C . MET A 1 103 ? 0.847 3.472 22.667 1.00 84.88 103 MET A C 1
ATOM 842 O O . MET A 1 103 ? 0.961 3.104 23.833 1.00 84.88 103 MET A O 1
ATOM 846 N N . THR A 1 104 ? 1.682 3.055 21.716 1.00 81.94 104 THR A N 1
ATOM 847 C CA . THR A 1 104 ? 2.730 2.074 21.991 1.00 81.94 104 THR A CA 1
ATOM 848 C C . THR A 1 104 ? 4.045 2.786 22.318 1.00 81.94 104 THR A C 1
ATOM 850 O O . THR A 1 104 ? 4.550 3.550 21.481 1.00 81.94 104 THR A O 1
ATOM 853 N N . PRO A 1 105 ? 4.639 2.539 23.505 1.00 82.12 105 PRO A N 1
ATOM 854 C CA . PRO A 1 105 ? 5.971 3.032 23.830 1.00 82.12 105 PRO A CA 1
ATOM 855 C C . PRO A 1 105 ? 6.962 2.674 22.727 1.00 82.12 105 PRO A C 1
ATOM 857 O O . PRO A 1 105 ? 6.899 1.582 22.169 1.00 82.12 105 PRO A O 1
ATOM 860 N N . ASN A 1 106 ? 7.907 3.569 22.431 1.00 84.44 106 ASN A N 1
ATOM 861 C CA . ASN A 1 106 ? 8.827 3.381 21.306 1.00 84.44 106 ASN A CA 1
ATOM 862 C C . ASN A 1 106 ? 9.622 2.063 21.377 1.00 84.44 106 ASN A C 1
ATOM 864 O O . ASN A 1 106 ? 9.987 1.544 20.344 1.00 84.44 106 ASN A O 1
ATOM 868 N N . ILE A 1 107 ? 9.880 1.519 22.570 1.00 82.56 107 ILE A N 1
ATOM 869 C CA . ILE A 1 107 ? 10.600 0.244 22.758 1.00 82.56 107 ILE A CA 1
ATOM 870 C C . ILE A 1 107 ? 9.718 -1.005 22.608 1.00 82.56 107 ILE A C 1
ATOM 872 O O . ILE A 1 107 ? 10.226 -2.118 22.641 1.00 82.56 107 ILE A O 1
ATOM 876 N N . SER A 1 108 ? 8.400 -0.830 22.521 1.00 87.19 108 SER A N 1
ATOM 877 C CA . SER A 1 108 ? 7.410 -1.914 22.487 1.00 87.19 108 SER A CA 1
ATOM 878 C C . SER A 1 108 ? 6.628 -1.942 21.175 1.00 87.19 108 SER A C 1
ATOM 880 O O . SER A 1 108 ? 5.673 -2.705 21.052 1.00 87.19 108 SER A O 1
ATOM 882 N N . ARG A 1 109 ? 6.979 -1.078 20.215 1.00 88.56 109 ARG A N 1
ATOM 883 C CA . ARG A 1 109 ? 6.346 -1.064 18.897 1.00 88.56 109 ARG A CA 1
ATOM 884 C C . ARG A 1 109 ? 6.818 -2.282 18.099 1.00 88.56 109 ARG A C 1
ATOM 886 O O . ARG A 1 109 ? 7.990 -2.635 18.195 1.00 88.56 109 ARG A O 1
ATOM 893 N N . PRO A 1 110 ? 5.934 -2.905 17.305 1.00 87.50 110 PRO A N 1
ATOM 894 C CA . PRO A 1 110 ? 6.348 -3.919 16.344 1.00 87.50 110 PRO A CA 1
ATOM 895 C C . PRO A 1 110 ? 7.435 -3.394 15.395 1.00 87.50 110 PRO A C 1
ATOM 897 O O . PRO A 1 110 ? 7.393 -2.225 15.004 1.00 87.50 110 PRO A O 1
ATOM 900 N N . ASP A 1 111 ? 8.361 -4.256 14.970 1.00 87.50 111 ASP A N 1
ATOM 901 C CA . ASP A 1 111 ? 9.455 -3.882 14.056 1.00 87.50 111 ASP A CA 1
ATOM 902 C C . ASP A 1 111 ? 8.928 -3.237 12.765 1.00 87.50 111 ASP A C 1
ATOM 904 O O . ASP A 1 111 ? 9.415 -2.188 12.342 1.00 87.50 111 ASP A O 1
ATOM 908 N N . TRP A 1 112 ? 7.835 -3.773 12.210 1.00 87.81 112 TRP A N 1
ATOM 909 C CA . TRP A 1 112 ? 7.209 -3.229 11.005 1.00 87.81 112 TRP A CA 1
ATOM 910 C C . TRP A 1 112 ? 6.763 -1.765 11.171 1.00 87.81 112 TRP A C 1
ATOM 912 O O . TRP A 1 112 ? 6.837 -0.995 10.216 1.00 87.81 112 TRP A O 1
ATOM 922 N N . ILE A 1 113 ? 6.350 -1.336 12.373 1.00 90.25 113 ILE A N 1
ATOM 923 C CA . ILE A 1 113 ? 5.991 0.065 12.655 1.00 90.25 113 ILE A CA 1
ATOM 924 C C . ILE A 1 113 ? 7.227 0.957 12.602 1.00 90.25 113 ILE A C 1
ATOM 926 O O . ILE A 1 113 ? 7.159 2.078 12.086 1.00 90.25 113 ILE A O 1
ATOM 930 N N . HIS A 1 114 ? 8.350 0.488 13.150 1.00 89.62 114 HIS A N 1
ATOM 931 C CA . HIS A 1 114 ? 9.612 1.218 13.100 1.00 89.62 114 HIS A CA 1
ATOM 932 C C . HIS A 1 114 ? 10.089 1.380 11.666 1.00 89.62 114 HIS A C 1
ATOM 934 O O . HIS A 1 114 ? 10.344 2.510 11.243 1.00 89.62 114 HIS A O 1
ATOM 940 N N . ASP A 1 115 ? 10.134 0.279 10.923 1.00 89.44 115 ASP A N 1
ATOM 941 C CA . ASP A 1 115 ? 10.595 0.252 9.540 1.00 89.44 115 ASP A CA 1
ATOM 942 C C . ASP A 1 115 ? 9.682 1.090 8.646 1.00 89.44 115 ASP A C 1
ATOM 944 O O . ASP A 1 115 ? 10.155 1.965 7.916 1.00 89.44 115 ASP A O 1
ATOM 948 N N . PHE A 1 116 ? 8.361 0.922 8.774 1.00 92.38 116 PHE A N 1
ATOM 949 C CA . PHE A 1 116 ? 7.394 1.691 8.000 1.00 92.38 116 PHE A CA 1
ATOM 950 C C . PHE A 1 116 ? 7.464 3.185 8.309 1.00 92.38 116 PHE A C 1
ATOM 952 O O . PHE A 1 116 ? 7.542 4.008 7.397 1.00 92.38 116 PHE A O 1
ATOM 959 N N . SER A 1 117 ? 7.474 3.565 9.591 1.00 94.25 117 SER A N 1
ATOM 960 C CA . SER A 1 117 ? 7.583 4.971 9.986 1.00 94.25 117 SER A CA 1
ATOM 961 C C . SER A 1 117 ? 8.916 5.579 9.536 1.00 94.25 117 SER A C 1
ATOM 963 O O . SER A 1 117 ? 8.957 6.708 9.043 1.00 94.25 117 SER A O 1
ATOM 965 N N . TYR A 1 118 ? 10.022 4.845 9.651 1.00 94.44 118 TYR A N 1
ATOM 966 C CA . TYR A 1 118 ? 11.322 5.324 9.198 1.00 94.44 118 TYR A CA 1
ATOM 967 C C . TYR A 1 118 ? 11.358 5.517 7.676 1.00 94.44 118 TYR A C 1
ATOM 969 O O . TYR A 1 118 ? 11.784 6.579 7.202 1.00 94.44 118 TYR A O 1
ATOM 977 N N . GLY A 1 119 ? 10.870 4.531 6.921 1.00 93.75 119 GLY A N 1
ATOM 978 C CA . GLY A 1 119 ? 10.763 4.575 5.466 1.00 93.75 119 GLY A CA 1
ATOM 979 C C . GLY A 1 119 ? 9.867 5.716 4.990 1.00 93.75 119 GLY A C 1
ATOM 980 O O . GLY A 1 119 ? 10.304 6.542 4.190 1.00 93.75 119 GLY A O 1
ATOM 981 N N . LEU A 1 120 ? 8.675 5.868 5.575 1.00 95.31 120 LEU A N 1
ATOM 982 C CA . LEU A 1 120 ? 7.753 6.963 5.263 1.00 95.31 120 LEU A CA 1
ATOM 983 C C . LEU A 1 120 ? 8.354 8.337 5.585 1.00 95.31 120 LEU A C 1
ATOM 985 O O . LEU A 1 120 ? 8.312 9.240 4.752 1.00 95.31 120 LEU A O 1
ATOM 989 N N . THR A 1 121 ? 8.970 8.519 6.758 1.00 95.81 121 THR A N 1
ATOM 990 C CA . THR A 1 121 ? 9.658 9.779 7.092 1.00 95.81 121 THR A CA 1
ATOM 991 C C . THR A 1 121 ? 10.789 10.080 6.105 1.00 95.81 121 THR A C 1
ATOM 993 O O . THR A 1 121 ? 11.000 11.239 5.736 1.00 95.81 121 THR A O 1
ATOM 996 N N . SER A 1 122 ? 11.527 9.058 5.675 1.00 95.12 122 SER A N 1
ATOM 997 C CA . SER A 1 122 ? 12.616 9.198 4.706 1.00 95.12 122 SER A CA 1
ATOM 998 C C . SER A 1 122 ? 12.100 9.549 3.311 1.00 95.12 122 SER A C 1
ATOM 1000 O O . SER A 1 122 ? 12.657 10.446 2.677 1.00 95.12 122 SER A O 1
ATOM 1002 N N . ALA A 1 123 ? 10.997 8.938 2.877 1.00 94.44 123 ALA A N 1
ATOM 1003 C CA . ALA A 1 123 ? 10.304 9.264 1.636 1.00 94.44 123 ALA A CA 1
ATOM 1004 C C . ALA A 1 123 ? 9.790 10.712 1.650 1.00 94.44 123 ALA A C 1
ATOM 1006 O O . ALA A 1 123 ? 10.146 11.507 0.780 1.00 94.44 123 ALA A O 1
ATOM 1007 N N . LEU A 1 124 ? 9.062 11.102 2.701 1.00 95.38 124 LEU A N 1
ATOM 1008 C CA . LEU A 1 124 ? 8.523 12.453 2.867 1.00 95.38 124 LEU A CA 1
ATOM 1009 C C . LEU A 1 124 ? 9.623 13.524 2.900 1.00 95.38 124 LEU A C 1
ATOM 1011 O O . LEU A 1 124 ? 9.420 14.628 2.406 1.00 95.38 124 LEU A O 1
ATOM 1015 N N . LYS A 1 125 ? 10.818 13.240 3.436 1.00 95.38 125 LYS A N 1
ATOM 1016 C CA . LYS A 1 125 ? 11.944 14.194 3.401 1.00 95.38 125 LYS A CA 1
ATOM 1017 C C . LYS A 1 125 ? 12.401 14.550 1.984 1.00 95.38 125 LYS A C 1
ATOM 1019 O O . LYS A 1 125 ? 12.946 15.643 1.828 1.00 95.38 125 LYS A O 1
ATOM 1024 N N . LYS A 1 126 ? 12.188 13.668 1.000 1.00 94.19 126 LYS A N 1
ATOM 1025 C CA . LYS A 1 126 ? 12.511 13.920 -0.414 1.00 94.19 126 LYS A CA 1
ATOM 1026 C C . LYS A 1 126 ? 11.441 14.758 -1.123 1.00 94.19 126 LYS A C 1
ATOM 1028 O O . LYS A 1 126 ? 11.704 15.275 -2.200 1.00 94.19 126 LYS A O 1
ATOM 1033 N N . MET A 1 127 ? 10.276 14.944 -0.502 1.00 94.25 127 MET A N 1
ATOM 1034 C CA . MET A 1 127 ? 9.200 15.772 -1.041 1.00 94.25 127 MET A CA 1
ATOM 1035 C C . MET A 1 127 ? 9.436 17.270 -0.786 1.00 94.25 127 MET A C 1
ATOM 1037 O O . MET A 1 127 ? 10.067 17.643 0.223 1.00 94.25 127 MET A O 1
ATOM 1041 N N . PRO A 1 128 ? 8.882 18.150 -1.646 1.00 94.50 128 PRO A N 1
ATOM 1042 C CA . PRO A 1 128 ? 8.931 19.590 -1.446 1.00 94.50 128 PRO A CA 1
ATOM 1043 C C . PRO A 1 128 ? 8.440 19.979 -0.052 1.00 94.50 128 PRO A C 1
ATOM 1045 O O . PRO A 1 128 ? 7.430 19.489 0.462 1.00 94.50 128 PRO A O 1
ATOM 1048 N N . LYS A 1 129 ? 9.206 20.850 0.604 1.00 96.06 129 LYS A N 1
ATOM 1049 C CA . LYS A 1 129 ? 8.836 21.380 1.913 1.00 96.06 129 LYS A CA 1
ATOM 1050 C C . LYS A 1 129 ? 7.706 22.386 1.738 1.00 96.06 129 LYS A C 1
ATOM 1052 O O . LYS A 1 129 ? 7.839 23.301 0.932 1.00 96.06 129 LYS A O 1
ATOM 1057 N N . TYR A 1 130 ? 6.661 22.266 2.546 1.00 95.25 130 TYR A N 1
ATOM 1058 C CA . TYR A 1 130 ? 5.563 23.221 2.559 1.00 95.25 130 TYR A CA 1
ATOM 1059 C C . TYR A 1 130 ? 5.602 24.046 3.852 1.00 95.25 130 TYR A C 1
ATOM 1061 O O . TYR A 1 130 ? 5.491 23.512 4.956 1.00 95.25 130 TYR A O 1
ATOM 1069 N N . GLU A 1 131 ? 5.830 25.353 3.716 1.00 93.06 131 GLU A N 1
ATOM 1070 C CA . GLU A 1 131 ? 5.973 26.302 4.837 1.00 93.06 131 GLU A CA 1
ATOM 1071 C C . GLU A 1 131 ? 4.851 27.347 4.883 1.00 93.06 131 GLU A C 1
ATOM 1073 O O . GLU A 1 131 ? 4.879 28.243 5.727 1.00 93.06 131 GLU A O 1
ATOM 1078 N N . LEU A 1 132 ? 3.866 27.238 3.991 1.00 93.69 132 LEU A N 1
ATOM 1079 C CA . LEU A 1 132 ? 2.663 28.061 4.045 1.00 93.69 132 LEU A CA 1
ATOM 1080 C C . LEU A 1 132 ? 1.649 27.450 5.023 1.00 93.69 132 LEU A C 1
ATOM 1082 O O . LEU A 1 132 ? 1.952 26.524 5.788 1.00 93.69 132 LEU A O 1
ATOM 1086 N N . GLU A 1 133 ? 0.458 28.030 5.043 1.00 94.38 133 GLU A N 1
ATOM 1087 C CA . GLU A 1 133 ? -0.632 27.571 5.884 1.00 94.38 133 GLU A CA 1
ATOM 1088 C C . GLU A 1 133 ? -1.289 26.299 5.356 1.00 94.38 133 GLU A C 1
ATOM 1090 O O . GLU A 1 133 ? -1.411 26.093 4.153 1.00 94.38 133 GLU A O 1
ATOM 1095 N N . THR A 1 134 ? -1.714 25.437 6.273 1.00 95.50 134 THR A N 1
ATOM 1096 C CA . THR A 1 134 ? -2.490 24.241 5.934 1.00 95.50 134 THR A CA 1
ATOM 1097 C C . THR A 1 134 ? -3.608 24.039 6.939 1.00 95.50 134 THR A C 1
ATOM 1099 O O . THR A 1 134 ? -3.529 24.543 8.060 1.00 95.50 134 THR A O 1
ATOM 1102 N N . PHE A 1 135 ? -4.606 23.250 6.573 1.00 93.94 135 PHE A N 1
ATOM 1103 C CA . PHE A 1 135 ? -5.856 23.119 7.301 1.00 93.94 135 PHE A CA 1
ATOM 1104 C C . PHE A 1 135 ? -6.170 21.656 7.618 1.00 93.94 135 PHE A C 1
ATOM 1106 O O . PHE A 1 135 ? -5.821 20.763 6.847 1.00 93.94 135 PHE A O 1
ATOM 1113 N N . ARG A 1 136 ? -6.830 21.397 8.749 1.00 92.50 136 ARG A N 1
ATOM 1114 C CA . ARG A 1 136 ? -7.310 20.056 9.124 1.00 92.50 136 ARG A CA 1
ATOM 1115 C C . ARG A 1 136 ? -8.618 20.153 9.896 1.00 92.50 136 ARG A C 1
ATOM 1117 O O . ARG A 1 136 ? -8.666 20.819 10.927 1.00 92.50 136 ARG A O 1
ATOM 1124 N N . GLY A 1 137 ? -9.636 19.434 9.443 1.00 89.62 137 GLY A N 1
ATOM 1125 C CA . GLY A 1 137 ? -10.801 19.113 10.259 1.00 89.62 137 GLY A CA 1
ATOM 1126 C C . GLY A 1 137 ? -10.473 18.012 11.269 1.00 89.62 137 GLY A C 1
ATOM 1127 O O . GLY A 1 137 ? -9.742 17.077 10.947 1.00 89.62 137 GLY A O 1
ATOM 1128 N N . THR A 1 138 ? -10.952 18.128 12.508 1.00 86.12 138 THR A N 1
ATOM 1129 C CA . THR A 1 138 ? -10.641 17.140 13.552 1.00 86.12 138 THR A CA 1
ATOM 1130 C C . THR A 1 138 ? -11.729 17.046 14.626 1.00 86.12 138 THR A C 1
ATOM 1132 O O . THR A 1 138 ? -12.399 18.030 14.938 1.00 86.12 138 THR A O 1
ATOM 1135 N N . GLY A 1 139 ? -11.868 15.865 15.234 1.00 79.88 139 GLY A N 1
ATOM 1136 C CA . GLY A 1 139 ? -12.690 15.639 16.425 1.00 79.88 139 GLY A CA 1
ATOM 1137 C C . GLY A 1 139 ? -11.834 15.707 17.689 1.00 79.88 139 GLY A C 1
ATOM 1138 O O . GLY A 1 139 ? -11.291 14.693 18.130 1.00 79.88 139 GLY A O 1
ATOM 1139 N N . LEU A 1 140 ? -11.660 16.899 18.270 1.00 79.00 140 LEU A N 1
ATOM 1140 C CA . LEU A 1 140 ? -10.916 17.040 19.524 1.00 79.00 140 LEU A CA 1
ATOM 1141 C C . LEU A 1 140 ? -11.793 16.699 20.723 1.00 79.00 140 LEU A C 1
ATOM 1143 O O . LEU A 1 140 ? -12.870 17.259 20.884 1.00 79.00 140 LEU A O 1
ATOM 1147 N N . SER A 1 141 ? -11.268 15.870 21.626 1.00 73.44 141 SER A N 1
ATOM 1148 C CA . SER A 1 141 ? -11.930 15.571 22.902 1.00 73.44 141 SER A CA 1
ATOM 1149 C C . SER A 1 141 ? -11.825 16.691 23.933 1.00 73.44 141 SER A C 1
ATOM 1151 O O . SER A 1 141 ? -12.613 16.776 24.872 1.00 73.44 141 SER A O 1
ATOM 1153 N N . SER A 1 142 ? -10.827 17.562 23.783 1.00 82.75 142 SER A N 1
ATOM 1154 C CA . SER A 1 142 ? -10.665 18.744 24.618 1.00 82.75 142 SER A CA 1
ATOM 1155 C C . SER A 1 142 ? -10.076 19.885 23.806 1.00 82.75 142 SER A C 1
ATOM 1157 O O . SER A 1 142 ? -9.125 19.696 23.044 1.00 82.75 142 SER A O 1
ATOM 1159 N N . ILE A 1 143 ? -10.623 21.082 24.000 1.00 84.50 143 ILE A N 1
ATOM 1160 C CA . ILE A 1 143 ? -10.121 22.290 23.352 1.00 84.50 143 ILE A CA 1
ATOM 1161 C C . ILE A 1 143 ? -8.829 22.705 24.078 1.00 84.50 143 ILE A C 1
ATOM 1163 O O . ILE A 1 143 ? -8.853 22.864 25.310 1.00 84.50 143 ILE A O 1
ATOM 1167 N N . PRO A 1 144 ? -7.686 22.836 23.378 1.00 89.00 144 PRO A N 1
ATOM 1168 C CA . PRO A 1 144 ? -6.497 23.457 23.952 1.00 89.00 144 PRO A CA 1
ATOM 1169 C C . PRO A 1 144 ? -6.785 24.930 24.270 1.00 89.00 144 PRO A C 1
ATOM 1171 O O . PRO A 1 144 ? -7.685 25.523 23.692 1.00 89.00 144 PRO A O 1
ATOM 1174 N N . LYS A 1 145 ? -6.040 25.544 25.185 1.00 91.44 145 LYS A N 1
ATOM 1175 C CA . LYS A 1 145 ? -6.128 26.983 25.473 1.00 91.44 145 LYS A CA 1
ATOM 1176 C C . LYS A 1 145 ? -5.086 27.750 24.668 1.00 91.44 145 LYS A C 1
ATOM 1178 O O . LYS A 1 145 ? -4.038 27.216 24.316 1.00 91.44 145 LYS A O 1
ATOM 1183 N N . VAL A 1 146 ? -5.341 29.034 24.418 1.00 91.50 146 VAL A N 1
ATOM 1184 C CA . VAL A 1 146 ? -4.318 29.928 23.857 1.00 91.50 146 VAL A CA 1
ATOM 1185 C C . VAL A 1 146 ? -3.087 29.919 24.765 1.00 91.50 146 VAL A C 1
ATOM 1187 O O . VAL A 1 146 ? -3.191 30.092 25.977 1.00 91.50 146 VAL A O 1
ATOM 1190 N N . GLY A 1 147 ? -1.918 29.711 24.166 1.00 88.75 147 GLY A N 1
ATOM 1191 C CA . GLY A 1 147 ? -0.645 29.547 24.855 1.00 88.75 147 GLY A CA 1
ATOM 1192 C C . GLY A 1 147 ? -0.214 28.094 25.053 1.00 88.75 147 GLY A C 1
ATOM 1193 O O . GLY A 1 147 ? 0.990 27.884 25.221 1.00 88.75 147 GLY A O 1
ATOM 1194 N N . ASP A 1 148 ? -1.134 27.125 24.967 1.00 91.19 148 ASP A N 1
ATOM 1195 C CA . ASP A 1 148 ? -0.817 25.701 25.095 1.00 91.19 148 ASP A CA 1
ATOM 1196 C C . ASP A 1 148 ? 0.130 25.242 23.980 1.00 91.19 148 ASP A C 1
ATOM 1198 O O . ASP A 1 148 ? 0.087 25.727 22.843 1.00 91.19 148 ASP A O 1
ATOM 1202 N N . TYR A 1 149 ? 0.967 24.259 24.315 1.00 90.44 149 TYR A N 1
ATOM 1203 C CA . TYR A 1 149 ? 1.788 23.535 23.354 1.00 90.44 149 TYR A CA 1
ATOM 1204 C C . TYR A 1 149 ? 1.104 22.227 22.984 1.00 90.44 149 TYR A C 1
ATOM 1206 O O . TYR A 1 149 ? 0.782 21.411 23.848 1.00 90.44 149 TYR A O 1
ATOM 1214 N N . VAL A 1 150 ? 0.938 22.018 21.685 1.00 91.50 150 VAL A N 1
ATOM 1215 C CA . VAL A 1 150 ? 0.384 20.802 21.109 1.00 91.50 150 VAL A CA 1
ATOM 1216 C C . VAL A 1 150 ? 1.475 20.098 20.319 1.00 91.50 150 VAL A C 1
ATOM 1218 O O . VAL A 1 150 ? 2.201 20.722 19.543 1.00 91.50 150 VAL A O 1
ATOM 1221 N N . THR A 1 151 ? 1.599 18.793 20.516 1.00 90.69 151 THR A N 1
ATOM 1222 C CA . THR A 1 151 ? 2.544 17.947 19.785 1.00 90.69 151 THR A CA 1
ATOM 1223 C C . THR A 1 151 ? 1.799 16.895 18.982 1.00 90.69 151 THR A C 1
ATOM 1225 O O . THR A 1 151 ? 0.674 16.531 19.328 1.00 90.69 151 THR A O 1
ATOM 1228 N N . ASN A 1 152 ? 2.415 16.418 17.903 1.00 90.88 152 ASN A N 1
ATOM 1229 C CA . ASN A 1 152 ? 1.956 15.235 17.186 1.00 90.88 152 ASN A CA 1
ATOM 1230 C C . ASN A 1 152 ? 2.944 14.083 17.396 1.00 90.88 152 ASN A C 1
ATOM 1232 O O . ASN A 1 152 ? 4.126 14.207 17.077 1.00 90.88 152 ASN A O 1
ATOM 1236 N N . SER A 1 153 ? 2.477 12.959 17.924 1.00 90.25 153 SER A N 1
ATOM 1237 C CA . SER A 1 153 ? 3.259 11.722 17.995 1.00 90.25 153 SER A CA 1
ATOM 1238 C C . SER A 1 153 ? 3.144 10.913 16.697 1.00 90.25 153 SER A C 1
ATOM 1240 O O . SER A 1 153 ? 4.093 10.238 16.307 1.00 90.25 153 SER A O 1
ATOM 1242 N N . GLY A 1 154 ? 2.002 11.034 16.012 1.00 92.38 154 GLY A N 1
ATOM 1243 C CA . GLY A 1 154 ? 1.732 10.458 14.701 1.00 92.38 154 GLY A CA 1
ATOM 1244 C C . GLY A 1 154 ? 1.957 11.438 13.551 1.00 92.38 154 GLY A C 1
ATOM 1245 O O . GLY A 1 154 ? 2.274 12.616 13.739 1.00 92.38 154 GLY A O 1
ATOM 1246 N N . TYR A 1 155 ? 1.770 10.947 12.335 1.00 95.12 155 TYR A N 1
ATOM 1247 C CA . TYR A 1 155 ? 1.706 11.758 11.129 1.00 95.12 155 TYR A CA 1
ATOM 1248 C C . TYR A 1 155 ? 0.367 12.497 11.062 1.00 95.12 155 TYR A C 1
ATOM 1250 O O . TYR A 1 155 ? -0.695 11.899 11.256 1.00 95.12 155 TYR A O 1
ATOM 1258 N N . VAL A 1 156 ? 0.412 13.792 10.756 1.00 93.56 156 VAL A N 1
ATOM 1259 C CA . VAL A 1 156 ? -0.785 14.631 10.616 1.00 93.56 156 VAL A CA 1
ATOM 1260 C C . VAL A 1 156 ? -0.968 14.969 9.144 1.00 93.56 156 VAL A C 1
ATOM 1262 O O . VAL A 1 156 ? -0.102 15.609 8.551 1.00 93.56 156 VAL A O 1
ATOM 1265 N N . SER A 1 157 ? -2.092 14.538 8.577 1.00 93.75 157 SER A N 1
ATOM 1266 C CA . SER A 1 157 ? -2.521 14.933 7.235 1.00 93.75 157 SER A CA 1
ATOM 1267 C C . SER A 1 157 ? -3.270 16.265 7.303 1.00 93.75 157 SER A C 1
ATOM 1269 O O . SER A 1 157 ? -4.148 16.451 8.155 1.00 93.75 157 SER A O 1
ATOM 1271 N N . THR A 1 158 ? -2.881 17.211 6.456 1.00 95.00 158 THR A N 1
ATOM 1272 C CA . THR A 1 158 ? -3.510 18.526 6.307 1.00 95.00 158 THR A CA 1
ATOM 1273 C C . THR A 1 158 ? -3.713 18.834 4.823 1.00 95.00 158 THR A C 1
ATOM 1275 O O . THR A 1 158 ? -3.102 18.203 3.968 1.00 95.00 158 THR A O 1
ATOM 1278 N N . SER A 1 159 ? -4.554 19.812 4.495 1.00 94.50 159 SER A N 1
ATOM 1279 C CA . SER A 1 159 ? -4.756 20.287 3.120 1.00 94.50 159 SER A CA 1
ATOM 1280 C C . SER A 1 159 ? -4.292 21.733 2.969 1.00 94.50 159 SER A C 1
ATOM 1282 O O . SER A 1 159 ? -4.396 22.523 3.909 1.00 94.50 159 SER A O 1
ATOM 1284 N N . LYS A 1 160 ? -3.814 22.118 1.782 1.00 94.19 160 LYS A N 1
ATOM 1285 C CA . LYS A 1 160 ? -3.608 23.535 1.425 1.00 94.19 160 LYS A CA 1
ATOM 1286 C C . LYS A 1 160 ? -4.932 24.292 1.272 1.00 94.19 160 LYS A C 1
ATOM 1288 O O . LYS A 1 160 ? -4.951 25.516 1.356 1.00 94.19 160 LYS A O 1
ATOM 1293 N N . LYS A 1 161 ? -6.039 23.572 1.066 1.00 91.62 161 LYS A N 1
ATOM 1294 C CA . LYS A 1 161 ? -7.381 24.114 0.851 1.00 91.62 161 LYS A CA 1
ATOM 1295 C C . LYS A 1 161 ? -8.241 23.950 2.094 1.00 91.62 161 LYS A C 1
ATOM 1297 O O . LYS A 1 161 ? -8.483 22.841 2.568 1.00 91.62 161 LYS A O 1
ATOM 1302 N N . ALA A 1 162 ? -8.767 25.065 2.589 1.00 88.00 162 ALA A N 1
ATOM 1303 C CA . ALA A 1 162 ? -9.623 25.057 3.766 1.00 88.00 162 ALA A CA 1
ATOM 1304 C C . ALA A 1 162 ? -10.918 24.246 3.553 1.00 88.00 162 ALA A C 1
ATOM 1306 O O . ALA A 1 162 ? -11.280 23.451 4.417 1.00 88.00 162 ALA A O 1
ATOM 1307 N N . HIS A 1 163 ? -11.575 24.376 2.393 1.00 84.75 163 HIS A N 1
ATOM 1308 C CA . HIS A 1 163 ? -12.806 23.627 2.092 1.00 84.75 163 HIS A CA 1
ATOM 1309 C C . HIS A 1 163 ? -12.598 22.110 2.055 1.00 84.75 163 HIS A C 1
ATOM 1311 O O . HIS A 1 163 ? -13.446 21.375 2.552 1.00 84.75 163 HIS A O 1
ATOM 1317 N N . VAL A 1 164 ? -11.458 21.636 1.531 1.00 87.06 164 VAL A N 1
ATOM 1318 C CA . VAL A 1 164 ? -11.115 20.204 1.536 1.00 87.06 164 VAL A CA 1
ATOM 1319 C C . VAL A 1 164 ? -10.998 19.718 2.976 1.00 87.06 164 VAL A C 1
ATOM 1321 O O . VAL A 1 164 ? -11.649 18.754 3.364 1.00 87.06 164 VAL A O 1
ATOM 1324 N N . ALA A 1 165 ? -10.238 20.435 3.810 1.00 85.88 165 ALA A N 1
ATOM 1325 C CA . ALA A 1 165 ? -10.083 20.092 5.220 1.00 85.88 165 ALA A CA 1
ATOM 1326 C C . ALA A 1 165 ? -11.409 20.121 6.005 1.00 85.88 165 ALA A C 1
ATOM 1328 O O . ALA A 1 165 ? -11.555 19.386 6.983 1.00 85.88 165 ALA A O 1
ATOM 1329 N N . ALA A 1 166 ? -12.361 20.965 5.601 1.00 80.38 166 ALA A N 1
ATOM 1330 C CA . ALA A 1 166 ? -13.626 21.152 6.305 1.00 80.38 166 ALA A CA 1
ATOM 1331 C C . ALA A 1 166 ? -14.561 19.948 6.131 1.00 80.38 166 ALA A C 1
ATOM 1333 O O . ALA A 1 166 ? -15.272 19.597 7.074 1.00 80.38 166 ALA A O 1
ATOM 1334 N N . GLY A 1 167 ? -14.476 19.248 4.992 1.00 78.12 167 GLY A N 1
ATOM 1335 C CA . GLY A 1 167 ? -15.191 17.988 4.756 1.00 78.12 167 GLY A CA 1
ATOM 1336 C C . GLY A 1 167 ? -14.877 16.899 5.789 1.00 78.12 167 GLY A C 1
ATOM 1337 O O . GLY A 1 167 ? -15.723 16.058 6.077 1.00 78.12 167 GLY A O 1
ATOM 1338 N N . PHE A 1 168 ? -13.702 16.961 6.424 1.00 73.25 168 PHE A N 1
ATOM 1339 C CA . PHE A 1 168 ? -13.255 15.996 7.435 1.00 73.25 168 PHE A CA 1
ATOM 1340 C C . PHE A 1 168 ? -13.513 16.445 8.881 1.00 73.25 168 PHE A C 1
ATOM 1342 O O . PHE A 1 168 ? -13.199 15.722 9.824 1.00 73.25 168 PHE A O 1
ATOM 1349 N N . ALA A 1 169 ? -14.051 17.646 9.107 1.00 64.19 169 ALA A N 1
ATOM 1350 C CA . ALA A 1 169 ? -14.133 18.216 10.453 1.00 64.19 169 ALA A CA 1
ATOM 1351 C C . ALA A 1 169 ? -15.199 17.576 11.353 1.00 64.19 169 ALA A C 1
ATOM 1353 O O . ALA A 1 169 ? -15.205 17.850 12.554 1.00 64.19 169 ALA A O 1
ATOM 1354 N N . GLY A 1 170 ? -16.130 16.785 10.802 1.00 65.88 170 GLY A N 1
ATOM 1355 C CA . GLY A 1 170 ? -17.269 16.252 11.565 1.00 65.88 170 GLY A CA 1
ATOM 1356 C C . GLY A 1 170 ? -18.074 17.336 12.304 1.00 65.88 170 GLY A C 1
ATOM 1357 O O . GLY A 1 170 ? -18.778 17.034 13.260 1.00 65.88 170 GLY A O 1
ATOM 1358 N N . GLY A 1 171 ? -17.919 18.606 11.906 1.00 60.38 171 GLY A N 1
ATOM 1359 C CA . GLY A 1 171 ? -18.633 19.764 12.437 1.00 60.38 171 GLY A CA 1
ATOM 1360 C C . GLY A 1 171 ? -18.103 20.431 13.714 1.00 60.38 171 GLY A C 1
ATOM 1361 O O . GLY A 1 171 ? -18.764 21.363 14.152 1.00 60.38 171 GLY A O 1
ATOM 1362 N N . GLN A 1 172 ? -16.976 20.025 14.323 1.00 77.31 172 GLN A N 1
ATOM 1363 C CA . GLN A 1 172 ? -16.597 20.576 15.647 1.00 77.31 172 GLN A CA 1
ATOM 1364 C C . GLN A 1 172 ? -15.355 21.473 15.660 1.00 77.31 172 GLN A C 1
ATOM 1366 O O . GLN A 1 172 ? -15.418 22.589 16.181 1.00 77.31 172 GLN A O 1
ATOM 1371 N N . TYR A 1 173 ? -14.227 21.024 15.097 1.00 86.75 173 TYR A N 1
ATOM 1372 C CA . TYR A 1 173 ? -12.974 21.779 15.181 1.00 86.75 173 TYR A CA 1
ATOM 1373 C C . TYR A 1 173 ? -12.229 21.841 13.859 1.00 86.75 173 TYR A C 1
ATOM 1375 O O . TYR A 1 173 ? -12.078 20.848 13.144 1.00 86.75 173 TYR A O 1
ATOM 1383 N N . PHE A 1 174 ? -11.693 23.025 13.588 1.00 90.25 174 PHE A N 1
ATOM 1384 C CA . PHE A 1 174 ? -10.925 23.313 12.395 1.00 90.25 174 PHE A CA 1
ATOM 1385 C C . PHE A 1 174 ? -9.568 23.899 12.772 1.00 90.25 174 PHE A C 1
ATOM 1387 O O . PHE A 1 174 ? -9.475 24.954 13.402 1.00 90.25 174 PHE A O 1
ATOM 1394 N N . LEU A 1 175 ? -8.498 23.194 12.419 1.00 92.94 175 LEU A N 1
ATOM 1395 C CA . LEU A 1 175 ? -7.133 23.586 12.738 1.00 92.94 175 LEU A CA 1
ATOM 1396 C C . LEU A 1 175 ? -6.502 24.321 11.561 1.00 92.94 175 LEU A C 1
ATOM 1398 O O . LEU A 1 175 ? -6.485 23.802 10.445 1.00 92.94 175 LEU A O 1
ATOM 1402 N N . ARG A 1 176 ? -5.896 25.476 11.837 1.00 93.88 176 ARG A N 1
ATOM 1403 C CA . ARG A 1 176 ? -5.000 26.189 10.921 1.00 93.88 176 ARG A CA 1
ATOM 1404 C C . ARG A 1 176 ? -3.574 26.041 11.395 1.00 93.88 176 ARG A C 1
ATOM 1406 O O . ARG A 1 176 ? -3.235 26.498 12.481 1.00 93.88 176 ARG A O 1
ATOM 1413 N N . PHE A 1 177 ? -2.716 25.469 10.574 1.00 95.31 177 PHE A N 1
ATOM 1414 C CA . PHE A 1 177 ? -1.294 25.372 10.861 1.00 95.31 177 PHE A CA 1
ATOM 1415 C C . PHE A 1 177 ? -0.557 26.493 10.147 1.00 95.31 177 PHE A C 1
ATOM 1417 O O . PHE A 1 177 ? -0.421 26.459 8.928 1.00 95.31 177 PHE A O 1
ATOM 1424 N N . VAL A 1 178 ? -0.033 27.456 10.898 1.00 93.19 178 VAL A N 1
ATOM 1425 C CA . VAL A 1 178 ? 0.844 28.503 10.373 1.00 93.19 178 VAL A CA 1
ATOM 1426 C C . VAL A 1 178 ? 2.271 27.970 10.346 1.00 93.19 178 VAL A C 1
ATOM 1428 O O . VAL A 1 178 ? 2.830 27.607 11.388 1.00 93.19 178 VAL A O 1
ATOM 1431 N N . LYS A 1 179 ? 2.867 27.934 9.147 1.00 91.06 179 LYS A N 1
ATOM 1432 C CA . LYS A 1 179 ? 4.173 27.311 8.880 1.00 91.06 179 LYS A CA 1
ATOM 1433 C C . LYS A 1 179 ? 4.180 25.839 9.268 1.00 91.06 179 LYS A C 1
ATOM 1435 O O . LYS A 1 179 ? 4.971 25.423 10.111 1.00 91.06 179 LYS A O 1
ATOM 1440 N N . SER A 1 180 ? 3.287 25.045 8.674 1.00 85.75 180 SER A N 1
ATOM 1441 C CA . SER A 1 180 ? 3.110 23.628 9.034 1.00 85.75 180 SER A CA 1
ATOM 1442 C C . SER A 1 180 ? 4.434 22.854 9.032 1.00 85.75 180 SER A C 1
ATOM 1444 O O . SER A 1 180 ? 4.684 22.009 9.896 1.00 85.75 180 SER A O 1
ATOM 1446 N N . GLY A 1 181 ? 5.333 23.196 8.099 1.00 90.12 181 GLY A N 1
ATOM 1447 C CA . GLY A 1 181 ? 6.611 22.524 7.928 1.00 90.12 181 GLY A CA 1
ATOM 1448 C C . GLY A 1 181 ? 6.453 21.071 7.509 1.00 90.12 181 GLY A C 1
ATOM 1449 O O . GLY A 1 181 ? 7.325 20.255 7.833 1.00 90.12 181 GLY A O 1
ATOM 1450 N N . GLY A 1 182 ? 5.320 20.773 6.877 1.00 94.12 182 GLY A N 1
ATOM 1451 C CA . GLY A 1 182 ? 5.006 19.483 6.305 1.00 94.12 182 GLY A CA 1
ATOM 1452 C C . GLY A 1 182 ? 5.650 19.296 4.937 1.00 94.12 182 GLY A C 1
ATOM 1453 O O . GLY A 1 182 ? 6.525 20.055 4.499 1.00 94.12 182 GLY A O 1
ATOM 1454 N N . ARG A 1 183 ? 5.229 18.222 4.285 1.00 96.44 183 ARG A N 1
ATOM 1455 C CA . ARG A 1 183 ? 5.731 17.752 3.002 1.00 96.44 183 ARG A CA 1
ATOM 1456 C C . ARG A 1 183 ? 4.567 17.647 2.043 1.00 96.44 183 ARG A C 1
ATOM 1458 O O . ARG A 1 183 ? 3.591 16.971 2.345 1.00 96.44 183 ARG A O 1
ATOM 1465 N N . ASP A 1 184 ? 4.670 18.378 0.947 1.00 95.69 184 ASP A N 1
ATOM 1466 C CA . ASP A 1 184 ? 3.630 18.453 -0.065 1.00 95.69 184 ASP A CA 1
ATOM 1467 C C . ASP A 1 184 ? 3.637 17.177 -0.903 1.00 95.69 184 ASP A C 1
ATOM 1469 O O . ASP A 1 184 ? 4.624 16.902 -1.587 1.00 95.69 184 ASP A O 1
ATOM 1473 N N . ILE A 1 185 ? 2.557 16.398 -0.825 1.00 94.69 185 ILE A N 1
ATOM 1474 C CA . ILE A 1 185 ? 2.407 15.166 -1.609 1.00 94.69 185 ILE A CA 1
ATOM 1475 C C . ILE A 1 185 ? 1.409 15.317 -2.757 1.00 94.69 185 ILE A C 1
ATOM 1477 O O . ILE A 1 185 ? 1.219 14.384 -3.528 1.00 94.69 185 ILE A O 1
ATOM 1481 N N . SER A 1 186 ? 0.812 16.498 -2.919 1.00 91.69 186 SER A N 1
ATOM 1482 C CA . SER A 1 186 ? -0.254 16.732 -3.899 1.00 91.69 186 SER A CA 1
ATOM 1483 C C . SER A 1 186 ? 0.179 16.634 -5.364 1.00 91.69 186 SER A C 1
ATOM 1485 O O . SER A 1 186 ? -0.662 16.426 -6.230 1.00 91.69 186 SER A O 1
ATOM 1487 N N . GLY A 1 187 ? 1.480 16.766 -5.643 1.00 89.06 187 GLY A N 1
ATOM 1488 C CA . GLY A 1 187 ? 2.054 16.604 -6.984 1.00 89.06 187 GLY A CA 1
ATOM 1489 C C . GLY A 1 187 ? 2.424 15.161 -7.351 1.00 89.06 187 GLY A C 1
ATOM 1490 O O . GLY A 1 187 ? 3.029 14.937 -8.401 1.00 89.06 187 GLY A O 1
ATOM 1491 N N . LEU A 1 188 ? 2.140 14.187 -6.480 1.00 89.88 188 LEU A N 1
ATOM 1492 C CA . LEU A 1 188 ? 2.385 12.778 -6.773 1.00 89.88 188 LEU A CA 1
ATOM 1493 C C . LEU A 1 188 ? 1.210 12.190 -7.554 1.00 89.88 188 LEU A C 1
ATOM 1495 O O . LEU A 1 188 ? 0.138 11.935 -7.008 1.00 89.88 188 LEU A O 1
ATOM 1499 N N . GLU A 1 189 ? 1.443 11.943 -8.838 1.00 89.06 189 GLU A N 1
ATOM 1500 C CA . GLU A 1 189 ? 0.522 11.185 -9.680 1.00 89.06 189 GLU A CA 1
ATOM 1501 C C . GLU A 1 189 ? 0.381 9.743 -9.178 1.00 89.06 189 GLU A C 1
ATOM 1503 O O . GLU A 1 189 ? 1.341 9.145 -8.686 1.00 89.06 189 GLU A O 1
ATOM 1508 N N . GLY A 1 190 ? -0.826 9.188 -9.299 1.00 84.81 190 GLY A N 1
ATOM 1509 C CA . GLY A 1 190 ? -1.131 7.813 -8.903 1.00 84.81 190 GLY A CA 1
ATOM 1510 C C . GLY A 1 190 ? -1.487 7.626 -7.427 1.00 84.81 190 GLY A C 1
ATOM 1511 O O . GLY A 1 190 ? -1.896 6.530 -7.056 1.00 84.81 190 GLY A O 1
ATOM 1512 N N . LEU A 1 191 ? -1.391 8.654 -6.575 1.00 85.75 191 LEU A N 1
ATOM 1513 C CA . LEU A 1 191 ? -1.963 8.557 -5.231 1.00 85.75 191 LEU A CA 1
ATOM 1514 C C . LEU A 1 191 ? -3.500 8.518 -5.308 1.00 85.75 191 LEU A C 1
ATOM 1516 O O . LEU A 1 191 ? -4.092 9.284 -6.078 1.00 85.75 191 LEU A O 1
ATOM 1520 N N . PRO A 1 192 ? -4.164 7.674 -4.495 1.00 74.69 192 PRO A N 1
ATOM 1521 C CA . PRO A 1 192 ? -5.594 7.826 -4.285 1.00 74.69 192 PRO A CA 1
ATOM 1522 C C . PRO A 1 192 ? -5.816 9.227 -3.700 1.00 74.69 192 PRO A C 1
ATOM 1524 O O . PRO A 1 192 ? -5.036 9.674 -2.857 1.00 74.69 192 PRO A O 1
ATOM 1527 N N . PHE A 1 193 ? -6.843 9.927 -4.185 1.00 77.94 193 PHE A N 1
ATOM 1528 C CA . PHE A 1 193 ? -7.195 11.299 -3.783 1.00 77.94 193 PHE A CA 1
ATOM 1529 C C . PHE A 1 193 ? -6.329 12.435 -4.367 1.00 77.94 193 PHE A C 1
ATOM 1531 O O . PHE A 1 193 ? -6.103 13.473 -3.736 1.00 77.94 193 PHE A O 1
ATOM 1538 N N . ALA A 1 194 ? -5.893 12.291 -5.623 1.00 77.75 194 ALA A N 1
ATOM 1539 C CA . ALA A 1 194 ? -5.402 13.432 -6.396 1.00 77.75 194 ALA A CA 1
ATOM 1540 C C . ALA A 1 194 ? -6.429 14.589 -6.365 1.00 77.75 194 ALA A C 1
ATOM 1542 O O . ALA A 1 194 ? -7.603 14.398 -6.676 1.00 77.75 194 ALA A O 1
ATOM 1543 N N . GLY A 1 195 ? -5.983 15.787 -5.973 1.00 83.12 195 GLY A N 1
ATOM 1544 C CA . GLY A 1 195 ? -6.831 16.984 -5.854 1.00 83.12 195 GLY A CA 1
ATOM 1545 C C . GLY A 1 195 ? -7.081 17.485 -4.427 1.00 83.12 195 GLY A C 1
ATOM 1546 O O . GLY A 1 195 ? -7.478 18.638 -4.267 1.00 83.12 195 GLY A O 1
ATOM 1547 N N . GLU A 1 196 ? -6.767 16.699 -3.390 1.00 88.25 196 GLU A N 1
ATOM 1548 C CA . GLU A 1 196 ? -6.924 17.126 -1.983 1.00 88.25 196 GLU A CA 1
ATOM 1549 C C . GLU A 1 196 ? -5.903 18.182 -1.534 1.00 88.25 196 GLU A C 1
ATOM 1551 O O . GLU A 1 196 ? -6.026 18.769 -0.458 1.00 88.25 196 GLU A O 1
ATOM 1556 N N . GLU A 1 197 ? -4.882 18.433 -2.355 1.00 93.69 197 GLU A N 1
ATOM 1557 C CA . GLU A 1 197 ? -3.768 19.327 -2.035 1.00 93.69 197 GLU A CA 1
ATOM 1558 C C . GLU A 1 197 ? -3.120 19.003 -0.683 1.00 93.69 197 GLU A C 1
ATOM 1560 O O . GLU A 1 197 ? -2.884 19.872 0.156 1.00 93.69 197 GLU A O 1
ATOM 1565 N N . GLU A 1 198 ? -2.864 17.720 -0.461 1.00 94.19 198 GLU A N 1
ATOM 1566 C CA . GLU A 1 198 ? -2.443 17.219 0.836 1.00 94.19 198 GLU A CA 1
ATOM 1567 C C . GLU A 1 198 ? -0.983 17.543 1.179 1.00 94.19 198 GLU A C 1
ATOM 1569 O O . GLU A 1 198 ? -0.061 17.467 0.357 1.00 94.19 198 GLU A O 1
ATOM 1574 N N . VAL A 1 199 ? -0.781 17.866 2.454 1.00 96.25 199 VAL A N 1
ATOM 1575 C CA . VAL A 1 199 ? 0.503 18.115 3.094 1.00 96.25 199 VAL A CA 1
ATOM 1576 C C . VAL A 1 199 ? 0.605 17.233 4.339 1.00 96.25 199 VAL A C 1
ATOM 1578 O O . VAL A 1 199 ? -0.236 17.287 5.231 1.00 96.25 199 VAL A O 1
ATOM 1581 N N . ILE A 1 200 ? 1.674 16.440 4.439 1.00 96.38 200 ILE A N 1
ATOM 1582 C CA . ILE A 1 200 ? 1.903 15.557 5.590 1.00 96.38 200 ILE A CA 1
ATOM 1583 C C . ILE A 1 200 ? 2.921 16.172 6.547 1.00 96.38 200 ILE A C 1
ATOM 1585 O O . ILE A 1 200 ? 4.063 16.466 6.180 1.00 96.38 200 ILE A O 1
ATOM 1589 N N . ILE A 1 201 ? 2.537 16.323 7.811 1.00 96.38 201 ILE A N 1
ATOM 1590 C CA . ILE A 1 201 ? 3.414 16.740 8.905 1.00 96.38 201 ILE A CA 1
ATOM 1591 C C . ILE A 1 201 ? 3.929 15.481 9.614 1.00 96.38 201 ILE A C 1
ATOM 1593 O O . ILE A 1 201 ? 3.160 14.707 10.182 1.00 96.38 201 ILE A O 1
ATOM 1597 N N . THR A 1 202 ? 5.248 15.274 9.597 1.00 95.88 202 THR A N 1
ATOM 1598 C CA . THR A 1 202 ? 5.893 14.119 10.248 1.00 95.88 202 THR A CA 1
ATOM 1599 C C . THR A 1 202 ? 5.755 14.171 11.778 1.00 95.88 202 THR A C 1
ATOM 1601 O O . THR A 1 202 ? 5.683 15.276 12.323 1.00 95.88 202 THR A O 1
ATOM 1604 N N . PRO A 1 203 ? 5.839 13.034 12.492 1.00 94.50 203 PRO A N 1
ATOM 1605 C CA . PRO A 1 203 ? 5.912 12.976 13.952 1.00 94.50 203 PRO A CA 1
ATOM 1606 C C . PRO A 1 203 ? 6.913 13.942 14.602 1.00 94.50 203 PRO A C 1
ATOM 1608 O O . PRO A 1 203 ? 7.954 14.285 14.026 1.00 94.50 203 PRO A O 1
ATOM 1611 N N . GLY A 1 204 ? 6.613 14.344 15.837 1.00 91.38 204 GLY A N 1
ATOM 1612 C CA . GLY A 1 204 ? 7.500 15.101 16.720 1.00 91.38 204 GLY A CA 1
ATOM 1613 C C . GLY A 1 204 ? 7.563 16.605 16.448 1.00 91.38 204 GLY A C 1
ATOM 1614 O O . GLY A 1 204 ? 8.544 17.247 16.831 1.00 91.38 204 GLY A O 1
ATOM 1615 N N . LYS A 1 205 ? 6.574 17.193 15.763 1.00 93.50 205 LYS A N 1
ATOM 1616 C CA . LYS A 1 205 ? 6.459 18.655 15.655 1.00 93.50 205 LYS A CA 1
ATOM 1617 C C . LYS A 1 205 ? 5.691 19.214 16.846 1.00 93.50 205 LYS A C 1
ATOM 1619 O O . LYS A 1 205 ? 4.862 18.543 17.457 1.00 93.50 205 LYS A O 1
ATOM 1624 N N . CYS A 1 206 ? 5.997 20.467 17.163 1.00 93.19 206 CYS A N 1
ATOM 1625 C CA . CYS A 1 206 ? 5.351 21.210 18.229 1.00 93.19 206 CYS A CA 1
ATOM 1626 C C . CYS A 1 206 ? 4.725 22.480 17.668 1.00 93.19 206 CYS A C 1
ATOM 1628 O O . CYS A 1 206 ? 5.332 23.199 16.869 1.00 93.19 206 CYS A O 1
ATOM 1630 N N . PHE A 1 207 ? 3.522 22.759 18.137 1.00 94.62 207 PHE A N 1
ATOM 1631 C CA . PHE A 1 207 ? 2.736 23.916 17.767 1.00 94.62 207 PHE A CA 1
ATOM 1632 C C . PHE A 1 207 ? 2.286 24.636 19.028 1.00 94.62 207 PHE A C 1
ATOM 1634 O O . PHE A 1 207 ? 1.999 23.999 20.037 1.00 94.62 207 PHE A O 1
ATOM 1641 N N . ARG A 1 208 ? 2.233 25.963 18.979 1.00 93.38 208 ARG A N 1
ATOM 1642 C CA . ARG A 1 208 ? 1.638 26.783 20.028 1.00 93.38 208 ARG A CA 1
ATOM 1643 C C . ARG A 1 208 ? 0.268 27.241 19.562 1.00 93.38 208 ARG A C 1
ATOM 1645 O O . ARG A 1 208 ? 0.148 27.735 18.442 1.00 93.38 208 ARG A O 1
ATOM 1652 N N . VAL A 1 209 ? -0.740 27.101 20.413 1.00 94.25 209 VAL A N 1
ATOM 1653 C CA . VAL A 1 209 ? -2.075 27.634 20.132 1.00 94.25 209 VAL A CA 1
ATOM 1654 C C . VAL A 1 209 ? -2.015 29.149 20.277 1.00 94.25 209 VAL A C 1
ATOM 1656 O O . VAL A 1 209 ? -1.749 29.654 21.368 1.00 94.25 209 VAL A O 1
ATOM 1659 N N . VAL A 1 210 ? -2.200 29.880 19.181 1.00 93.56 210 VAL A N 1
ATOM 1660 C CA . VAL A 1 210 ? -2.075 31.350 19.164 1.00 93.56 210 VAL A CA 1
ATOM 1661 C C . VAL A 1 210 ? -3.422 32.057 19.139 1.00 93.56 210 VAL A C 1
ATOM 1663 O O . VAL A 1 210 ? -3.523 33.167 19.654 1.00 93.56 210 VAL A O 1
ATOM 1666 N N . ALA A 1 211 ? -4.460 31.405 18.618 1.00 91.25 211 ALA A N 1
ATOM 1667 C CA . ALA A 1 211 ? -5.817 31.929 18.613 1.00 91.25 211 ALA A CA 1
ATOM 1668 C C . ALA A 1 211 ? -6.842 30.792 18.652 1.00 91.25 211 ALA A C 1
ATOM 1670 O O . ALA A 1 211 ? -6.587 29.693 18.154 1.00 91.25 211 ALA A O 1
ATOM 1671 N N . ILE A 1 212 ? -7.998 31.080 19.248 1.00 90.88 212 ILE A N 1
ATOM 1672 C CA . ILE A 1 212 ? -9.196 30.239 19.220 1.00 90.88 212 ILE A CA 1
ATOM 1673 C C . ILE A 1 212 ? -10.369 31.181 18.984 1.00 90.88 212 ILE A C 1
ATOM 1675 O O . ILE A 1 212 ? -10.488 32.183 19.691 1.00 90.88 212 ILE A O 1
ATOM 1679 N N . GLY A 1 213 ? -11.216 30.886 18.005 1.00 86.19 213 GLY A N 1
ATOM 1680 C CA . GLY A 1 213 ? -12.333 31.757 17.656 1.00 86.19 213 GLY A CA 1
ATOM 1681 C C . GLY A 1 213 ? -13.455 31.028 16.931 1.00 86.19 213 GLY A C 1
ATOM 1682 O O . GLY A 1 213 ? -13.304 29.882 16.509 1.00 86.19 213 GLY A O 1
ATOM 1683 N N . SER A 1 214 ? -14.592 31.708 16.797 1.00 78.94 214 SER A N 1
ATOM 1684 C CA . SER A 1 214 ? -15.683 31.278 15.922 1.00 78.94 214 SER A CA 1
ATOM 1685 C C . SER A 1 214 ? -15.426 31.710 14.475 1.00 78.94 214 SER A C 1
ATOM 1687 O O . SER A 1 214 ? -14.528 32.511 14.196 1.00 78.94 214 SER A O 1
ATOM 1689 N N . SER A 1 215 ? -16.254 31.216 13.553 1.00 66.38 215 SER A N 1
ATOM 1690 C CA . SER A 1 215 ? -16.211 31.538 12.117 1.00 66.38 215 SER A CA 1
ATOM 1691 C C . SER A 1 215 ? -16.191 33.042 11.802 1.00 66.38 215 SER A C 1
ATOM 1693 O O . SER A 1 215 ? -15.642 33.448 10.780 1.00 66.38 215 SER A O 1
ATOM 1695 N N . GLN A 1 216 ? -16.715 33.893 12.694 1.00 62.19 216 GLN A N 1
ATOM 1696 C CA . GLN A 1 216 ? -16.751 35.348 12.514 1.00 62.19 216 GLN A CA 1
ATOM 1697 C C . GLN A 1 216 ? -15.351 35.988 12.453 1.00 62.19 216 GLN A C 1
ATOM 1699 O O . GLN A 1 216 ? -15.173 36.996 11.777 1.00 62.19 216 GLN A O 1
ATOM 1704 N N . TRP A 1 217 ? -14.354 35.409 13.135 1.00 60.03 217 TRP A N 1
ATOM 1705 C CA . TRP A 1 217 ? -12.958 35.878 13.088 1.00 60.03 217 TRP A CA 1
ATOM 1706 C C . TRP A 1 217 ? -12.265 35.552 11.760 1.00 60.03 217 TRP A C 1
ATOM 1708 O O . TRP A 1 217 ? -11.192 36.071 11.476 1.00 60.03 217 TRP A O 1
ATOM 1718 N N . TRP A 1 218 ? -12.871 34.680 10.960 1.00 67.25 218 TRP A N 1
ATOM 1719 C CA . TRP A 1 218 ? -12.305 34.106 9.745 1.00 67.25 218 TRP A CA 1
ATOM 1720 C C . TRP A 1 218 ? -12.972 34.648 8.476 1.00 67.25 218 TRP A C 1
ATOM 1722 O O . TRP A 1 218 ? -12.934 34.020 7.417 1.00 67.25 218 TRP A O 1
ATOM 1732 N N . SER A 1 219 ? -13.553 35.851 8.560 1.00 59.28 219 SER A N 1
ATOM 1733 C CA . SER A 1 219 ? -14.178 36.539 7.427 1.00 59.28 219 SER A CA 1
ATOM 1734 C C . SER A 1 219 ? -13.238 36.772 6.244 1.00 59.28 219 SER A C 1
ATOM 1736 O O . SER A 1 219 ? -13.722 36.978 5.137 1.00 59.28 219 SER A O 1
ATOM 1738 N N . ASP A 1 220 ? -11.926 36.708 6.453 1.00 55.97 220 ASP A N 1
ATOM 1739 C CA . ASP A 1 220 ? -10.922 36.943 5.411 1.00 55.97 220 ASP A CA 1
ATOM 1740 C C . ASP A 1 220 ? -10.642 35.690 4.560 1.00 55.97 220 ASP A C 1
ATOM 1742 O O . ASP A 1 220 ? -10.037 35.785 3.499 1.00 55.97 220 ASP A O 1
ATOM 1746 N N . LEU A 1 221 ? -11.134 34.514 4.975 1.00 60.31 221 LEU A N 1
ATOM 1747 C CA . LEU A 1 221 ? -11.107 33.271 4.186 1.00 60.31 221 LEU A CA 1
ATOM 1748 C C . LEU A 1 221 ? -12.432 33.001 3.453 1.00 60.31 221 LEU A C 1
ATOM 1750 O O . LEU A 1 221 ? -12.611 31.924 2.870 1.00 60.31 221 LEU A O 1
ATOM 1754 N N . LYS A 1 222 ? -13.343 33.988 3.477 1.00 55.62 222 LYS A N 1
ATOM 1755 C CA . LYS A 1 222 ? -14.718 33.933 2.957 1.00 55.62 222 LYS A CA 1
ATOM 1756 C C . LYS A 1 222 ? -14.814 33.289 1.584 1.00 55.62 222 LYS A C 1
ATOM 1758 O O . LYS A 1 222 ? -15.614 32.375 1.424 1.00 55.62 222 LYS A O 1
ATOM 1763 N N . ASP A 1 223 ? -13.954 33.671 0.647 1.00 59.41 223 ASP A N 1
ATOM 1764 C CA . ASP A 1 223 ? -14.038 33.207 -0.744 1.00 59.41 223 ASP A CA 1
ATOM 1765 C C . ASP A 1 223 ? -13.822 31.691 -0.906 1.00 59.41 223 ASP A C 1
ATOM 1767 O O . ASP A 1 223 ? -14.150 31.132 -1.947 1.00 59.41 223 ASP A O 1
ATOM 1771 N N . SER A 1 224 ? -13.318 31.002 0.127 1.00 56.41 224 SER A N 1
ATOM 1772 C CA . SER A 1 224 ? -13.051 29.559 0.099 1.00 56.41 224 SER A CA 1
ATOM 1773 C C . SER A 1 224 ? -13.938 28.711 1.015 1.00 56.41 224 SER A C 1
ATOM 1775 O O . SER A 1 224 ? -13.911 27.493 0.881 1.00 56.41 224 SER A O 1
ATOM 1777 N N . ILE A 1 225 ? -14.703 29.307 1.941 1.00 59.78 225 ILE A N 1
ATOM 1778 C CA . ILE A 1 225 ? -15.457 28.575 2.988 1.00 59.78 225 ILE A CA 1
ATOM 1779 C C . ILE A 1 225 ? -16.980 28.814 2.885 1.00 59.78 225 ILE A C 1
ATOM 1781 O O . ILE A 1 225 ? -17.742 28.216 3.637 1.00 59.78 225 ILE A O 1
ATOM 1785 N N . TYR A 1 226 ? -17.452 29.630 1.931 1.00 51.03 226 TYR A N 1
ATOM 1786 C CA . TYR A 1 226 ? -18.857 30.072 1.818 1.00 51.03 226 TYR A CA 1
ATOM 1787 C C . TYR A 1 226 ? -19.929 28.963 1.770 1.00 51.03 226 TYR A C 1
ATOM 1789 O O . TYR A 1 226 ? -21.101 29.262 1.977 1.00 51.03 226 TYR A O 1
ATOM 1797 N N . GLU A 1 227 ? -19.565 27.700 1.544 1.00 57.72 227 GLU A N 1
ATOM 1798 C CA . GLU A 1 227 ? -20.510 26.574 1.555 1.00 57.72 227 GLU A CA 1
ATOM 1799 C C . GLU A 1 227 ? -20.711 25.931 2.940 1.00 57.72 227 GLU A C 1
ATOM 1801 O O . GLU A 1 227 ? -21.678 25.198 3.148 1.00 57.72 227 GLU A O 1
ATOM 1806 N N . PHE A 1 228 ? -19.867 26.236 3.931 1.00 60.97 228 PHE A N 1
ATOM 1807 C CA . PHE A 1 228 ? -20.027 25.721 5.292 1.00 60.97 228 PHE A CA 1
ATOM 1808 C C . PHE A 1 228 ? -20.891 26.662 6.141 1.00 60.97 228 PHE A C 1
ATOM 1810 O O . PHE A 1 228 ? -20.393 27.468 6.922 1.00 60.97 228 PHE A O 1
ATOM 1817 N N . ASN A 1 229 ? -22.213 26.501 6.056 1.00 58.88 229 ASN A N 1
ATOM 1818 C CA . ASN A 1 229 ? -23.191 27.166 6.937 1.00 58.88 229 ASN A CA 1
ATOM 1819 C C . ASN A 1 229 ? -23.170 26.662 8.399 1.00 58.88 229 ASN A C 1
ATOM 1821 O O . ASN A 1 229 ? -24.114 26.903 9.150 1.00 58.88 229 ASN A O 1
ATOM 1825 N N . ASN A 1 230 ? -22.124 25.949 8.827 1.00 62.47 230 ASN A N 1
ATOM 1826 C CA . ASN A 1 230 ? -22.060 25.408 10.177 1.00 62.47 230 ASN A CA 1
ATOM 1827 C C . ASN A 1 230 ? -21.456 26.438 11.145 1.00 62.47 230 ASN A C 1
ATOM 1829 O O . ASN A 1 230 ? -20.236 26.581 11.255 1.00 62.47 230 ASN A O 1
ATOM 1833 N N . THR A 1 231 ? -22.325 27.160 11.852 1.00 66.31 231 THR A N 1
ATOM 1834 C CA . THR A 1 231 ? -21.953 28.178 12.848 1.00 66.31 231 THR A CA 1
ATOM 1835 C C . THR A 1 231 ? -21.220 27.615 14.064 1.00 66.31 231 THR A C 1
ATOM 1837 O O . THR A 1 231 ? -20.606 28.387 14.799 1.00 66.31 231 THR A O 1
ATOM 1840 N N . ASP A 1 232 ? -21.231 26.295 14.253 1.00 77.56 232 ASP A N 1
ATOM 1841 C CA . ASP A 1 232 ? -20.753 25.651 15.481 1.00 77.56 232 ASP A CA 1
ATOM 1842 C C . ASP A 1 232 ? -19.294 25.172 15.384 1.00 77.56 232 ASP A C 1
ATOM 1844 O O . ASP A 1 232 ? -18.753 24.587 16.323 1.00 77.56 232 ASP A O 1
ATOM 1848 N N . THR A 1 233 ? -18.613 25.458 14.268 1.00 82.38 233 THR A N 1
ATOM 1849 C CA . THR A 1 233 ? -17.204 25.082 14.096 1.00 82.38 233 THR A CA 1
ATOM 1850 C C . THR A 1 233 ? -16.283 26.038 14.858 1.00 82.38 233 THR A C 1
ATOM 1852 O O . THR A 1 233 ? -16.255 27.245 14.605 1.00 82.38 233 THR A O 1
ATOM 1855 N N . THR A 1 234 ? -15.473 25.489 15.766 1.00 87.00 234 THR A N 1
ATOM 1856 C CA . THR A 1 234 ? -14.426 26.233 16.479 1.00 87.00 234 THR A CA 1
ATOM 1857 C C . THR A 1 234 ? -13.110 26.187 15.705 1.00 87.00 234 THR A C 1
ATOM 1859 O O . THR A 1 234 ? -12.574 25.116 15.415 1.00 87.00 234 THR A O 1
ATOM 1862 N N . PHE A 1 235 ? -12.547 27.357 15.416 1.00 89.31 235 PHE A N 1
ATOM 1863 C CA . PHE A 1 235 ? -11.278 27.507 14.712 1.00 89.31 235 PHE A CA 1
ATOM 1864 C C . PHE A 1 235 ? -10.133 27.622 15.713 1.00 89.31 235 PHE A C 1
ATOM 1866 O O . PHE A 1 235 ? -10.213 28.386 16.676 1.00 89.31 235 PHE A O 1
ATOM 1873 N N . ILE A 1 236 ? -9.053 26.879 15.477 1.00 92.19 236 ILE A N 1
ATOM 1874 C CA . ILE A 1 236 ? -7.858 26.867 16.323 1.00 92.19 236 ILE A CA 1
ATOM 1875 C C . ILE A 1 236 ? -6.643 27.143 15.444 1.00 92.19 236 ILE A C 1
ATOM 1877 O O . ILE A 1 236 ? -6.337 26.380 14.527 1.00 92.19 236 ILE A O 1
ATOM 1881 N N . GLU A 1 237 ? -5.919 28.217 15.746 1.00 93.94 237 GLU A N 1
ATOM 1882 C CA . GLU A 1 237 ? -4.691 28.565 15.039 1.00 93.94 237 GLU A CA 1
ATOM 1883 C C . GLU A 1 237 ? -3.458 28.053 15.786 1.00 93.94 237 GLU A C 1
ATOM 1885 O O . GLU A 1 237 ? -3.255 28.311 16.976 1.00 93.94 237 GLU A O 1
ATOM 1890 N N . LEU A 1 238 ? -2.623 27.324 15.053 1.00 94.62 238 LEU A N 1
ATOM 1891 C CA . LEU A 1 238 ? -1.461 26.598 15.530 1.00 94.62 238 LEU A CA 1
ATOM 1892 C C . LEU A 1 238 ? -0.209 27.129 14.836 1.00 94.62 238 LEU A C 1
ATOM 1894 O O . LEU A 1 238 ? 0.017 26.885 13.652 1.00 94.62 238 LEU A O 1
ATOM 1898 N N . LEU A 1 239 ? 0.647 27.819 15.583 1.00 94.94 239 LEU A N 1
ATOM 1899 C CA . LEU A 1 239 ? 1.933 28.293 15.081 1.00 94.94 239 LEU A CA 1
ATOM 1900 C C . LEU A 1 239 ? 3.013 27.251 15.351 1.00 94.94 239 LEU A C 1
ATOM 1902 O O . LEU A 1 239 ? 3.232 26.872 16.503 1.00 94.94 239 LEU A O 1
ATOM 1906 N N . LYS A 1 240 ? 3.742 26.821 14.319 1.00 94.50 240 LYS A N 1
ATOM 1907 C CA . LYS A 1 240 ? 4.894 25.933 14.512 1.00 94.50 240 LYS A CA 1
ATOM 1908 C C . LYS A 1 240 ? 5.972 26.613 15.357 1.00 94.50 240 LYS A C 1
ATOM 1910 O O . LYS A 1 240 ? 6.459 27.694 15.027 1.00 94.50 240 LYS A O 1
ATOM 1915 N N . VAL A 1 241 ? 6.396 25.933 16.417 1.00 94.00 241 VAL A N 1
ATOM 1916 C CA . VAL A 1 241 ? 7.423 26.401 17.355 1.00 94.00 241 VAL A CA 1
ATOM 1917 C C . VAL A 1 241 ? 8.472 25.318 17.589 1.00 94.00 241 VAL A C 1
ATOM 1919 O O . VAL A 1 241 ? 8.293 24.147 17.253 1.00 94.00 241 VAL A O 1
ATOM 1922 N N . LYS A 1 242 ? 9.609 25.701 18.170 1.00 93.38 242 LYS A N 1
ATOM 1923 C CA . LYS A 1 242 ? 10.584 24.724 18.656 1.00 93.38 242 LYS A CA 1
ATOM 1924 C C . LYS A 1 242 ? 9.990 23.987 19.857 1.00 93.38 242 LYS A C 1
ATOM 1926 O O . LYS A 1 242 ? 9.453 24.629 20.755 1.00 93.38 242 LYS A O 1
ATOM 1931 N N . CYS A 1 243 ? 10.118 22.662 19.885 1.00 89.81 243 CYS A N 1
ATOM 1932 C CA . CYS A 1 243 ? 9.679 21.875 21.031 1.00 89.81 243 CYS A CA 1
ATOM 1933 C C . CYS A 1 243 ? 10.436 22.300 22.302 1.00 89.81 243 CYS A C 1
ATOM 1935 O O . CYS A 1 243 ? 11.670 22.408 22.253 1.00 89.81 243 CYS A O 1
ATOM 1937 N N . PRO A 1 244 ? 9.734 22.562 23.420 1.00 88.31 244 PRO A N 1
ATOM 1938 C CA . PRO A 1 244 ? 10.384 22.852 24.690 1.00 88.31 244 PRO A CA 1
ATOM 1939 C C . PRO A 1 244 ? 11.228 21.644 25.121 1.00 88.31 244 PRO A C 1
ATOM 1941 O O . PRO A 1 244 ? 10.840 20.498 24.914 1.00 88.31 244 PRO A O 1
ATOM 1944 N N . LYS A 1 245 ? 12.420 21.904 25.671 1.00 83.69 245 LYS A N 1
ATOM 1945 C CA . LYS A 1 245 ? 13.406 20.861 26.012 1.00 83.69 245 LYS A CA 1
ATOM 1946 C C . LYS A 1 245 ? 13.127 20.147 27.345 1.00 83.69 245 LYS A C 1
ATOM 1948 O O . LYS A 1 245 ? 13.788 19.154 27.623 1.00 83.69 245 LYS A O 1
ATOM 1953 N N . ASN A 1 246 ? 12.164 20.627 28.136 1.00 69.44 246 ASN A N 1
ATOM 1954 C CA . ASN A 1 246 ? 11.906 20.166 29.500 1.00 69.44 246 ASN A CA 1
ATOM 1955 C C . ASN A 1 246 ? 10.435 19.752 29.672 1.00 69.44 246 ASN A C 1
ATOM 1957 O O . ASN A 1 246 ? 9.546 20.413 29.134 1.00 69.44 246 ASN A O 1
ATOM 1961 N N . ASN A 1 247 ? 10.184 18.742 30.513 1.00 58.09 247 ASN A N 1
ATOM 1962 C CA . ASN A 1 247 ? 8.854 18.307 30.979 1.00 58.09 247 ASN A CA 1
ATOM 1963 C C . ASN A 1 247 ? 8.106 19.368 31.829 1.00 58.09 247 ASN A C 1
ATOM 1965 O O . ASN A 1 247 ? 7.138 19.040 32.506 1.00 58.09 247 ASN A O 1
ATOM 1969 N N . GLU A 1 248 ? 8.545 20.631 31.838 1.00 57.53 248 GLU A N 1
ATOM 1970 C CA . GLU A 1 248 ? 7.951 21.718 32.640 1.00 57.53 248 GLU A CA 1
ATOM 1971 C C . GLU A 1 248 ? 6.571 22.165 32.144 1.00 57.53 248 GLU A C 1
ATOM 1973 O O . GLU A 1 248 ? 5.881 22.917 32.828 1.00 57.53 248 GLU A O 1
ATOM 1978 N N . PHE A 1 249 ? 6.137 21.687 30.979 1.00 59.97 249 PHE A N 1
ATOM 1979 C CA . PHE A 1 249 ? 4.801 21.949 30.469 1.00 59.97 249 PHE A CA 1
ATOM 1980 C C . PHE A 1 249 ? 3.969 20.677 30.533 1.00 59.97 249 PHE A C 1
ATOM 1982 O O . PHE A 1 249 ? 4.405 19.615 30.086 1.00 59.97 249 PHE A O 1
ATOM 1989 N N . THR A 1 250 ? 2.736 20.808 31.025 1.00 55.59 250 THR A N 1
ATOM 1990 C CA . THR A 1 250 ? 1.661 19.837 30.806 1.00 55.59 250 THR A CA 1
ATOM 1991 C C . THR A 1 250 ? 1.345 19.824 29.312 1.00 55.59 250 THR A C 1
ATOM 1993 O O . THR A 1 250 ? 0.391 20.438 28.843 1.00 55.59 250 THR A O 1
ATOM 1996 N N . MET A 1 251 ? 2.202 19.164 28.528 1.00 54.12 251 MET A N 1
ATOM 1997 C CA . MET A 1 251 ? 1.898 18.843 27.143 1.00 54.12 251 MET A CA 1
ATOM 1998 C C . MET A 1 251 ? 0.624 18.014 27.160 1.00 54.12 251 MET A C 1
ATOM 2000 O O . MET A 1 251 ? 0.613 16.890 27.664 1.00 54.12 251 MET A O 1
ATOM 2004 N N . ARG A 1 252 ? -0.454 18.553 26.591 1.00 60.22 252 ARG A N 1
ATOM 2005 C CA . ARG A 1 252 ? -1.571 17.712 26.177 1.00 60.22 252 ARG A CA 1
ATOM 2006 C C . ARG A 1 252 ? -1.083 16.942 24.964 1.00 60.22 252 ARG A C 1
ATOM 2008 O O . ARG A 1 252 ? -1.101 17.451 23.844 1.00 60.22 252 ARG A O 1
ATOM 2015 N N . SER A 1 253 ? -0.522 15.765 25.223 1.00 56.97 253 SER A N 1
ATOM 2016 C CA . SER A 1 253 ? 0.061 14.943 24.180 1.00 56.97 253 SER A CA 1
ATOM 2017 C C . SER A 1 253 ? -1.028 14.559 23.188 1.00 56.97 253 SER A C 1
ATOM 2019 O O . SER A 1 253 ? -1.999 13.888 23.533 1.00 56.97 253 SER A O 1
ATOM 2021 N N . ASP A 1 254 ? -0.803 14.955 21.939 1.00 65.12 254 ASP A N 1
ATOM 2022 C CA . ASP A 1 254 ? -1.299 14.236 20.775 1.00 65.12 254 ASP A CA 1
ATOM 2023 C C . ASP A 1 254 ? -2.785 14.398 20.418 1.00 65.12 254 ASP A C 1
ATOM 2025 O O . ASP A 1 254 ? -3.504 13.449 20.095 1.00 65.12 254 ASP A O 1
ATOM 2029 N N . ILE A 1 255 ? -3.224 15.657 20.435 1.00 66.94 255 ILE A N 1
ATOM 2030 C CA . ILE A 1 255 ? -4.536 16.125 19.959 1.00 66.94 255 ILE A CA 1
ATOM 2031 C C . ILE A 1 255 ? -4.624 16.110 18.414 1.00 66.94 255 ILE A C 1
ATOM 2033 O O . ILE A 1 255 ? -5.707 16.005 17.848 1.00 66.94 255 ILE A O 1
ATOM 2037 N N . LEU A 1 256 ? -3.489 16.198 17.710 1.00 70.19 256 LEU A N 1
ATOM 2038 C CA . LEU A 1 256 ? -3.449 16.464 16.262 1.00 70.19 256 LEU A CA 1
ATOM 2039 C C . LEU A 1 256 ? -3.597 15.220 15.378 1.00 70.19 256 LEU A C 1
ATOM 2041 O O . LEU A 1 256 ? -3.915 15.349 14.199 1.00 70.19 256 LEU A O 1
ATOM 2045 N N . SER A 1 257 ? -3.339 14.038 15.932 1.00 60.59 257 SER A N 1
ATOM 2046 C CA . SER A 1 257 ? -3.295 12.760 15.211 1.00 60.59 257 SER A CA 1
ATOM 2047 C C . SER A 1 257 ? -4.550 11.903 15.406 1.00 60.59 257 SER A C 1
ATOM 2049 O O . SER A 1 257 ? -4.598 10.782 14.905 1.00 60.59 257 SER A O 1
ATOM 2051 N N . SER A 1 258 ? -5.558 12.397 16.134 1.00 58.56 258 SER A N 1
ATOM 2052 C CA . SER A 1 258 ? -6.814 11.664 16.313 1.00 58.56 258 SER A CA 1
ATOM 2053 C C . SER A 1 258 ? -7.560 11.521 14.975 1.00 58.56 258 SER A C 1
ATOM 2055 O O . SER A 1 258 ? -7.545 12.475 14.180 1.00 58.56 258 SER A O 1
ATOM 2057 N N . PRO A 1 259 ? -8.204 10.363 14.729 1.00 61.16 259 PRO A N 1
ATOM 2058 C CA . PRO A 1 259 ? -9.105 10.198 13.595 1.00 61.16 259 PRO A CA 1
ATOM 2059 C C . PRO A 1 259 ? -10.275 11.186 13.708 1.00 61.16 259 PRO A C 1
ATOM 2061 O O . PRO A 1 259 ? -10.714 11.543 14.805 1.00 61.16 259 PRO A O 1
ATOM 2064 N N . SER A 1 260 ? -10.749 11.663 12.566 1.00 63.38 260 SER A N 1
ATOM 2065 C CA . SER A 1 260 ? -11.967 12.455 12.434 1.00 63.38 260 SER A CA 1
ATOM 2066 C C . SER A 1 260 ? -13.210 11.646 12.815 1.00 63.38 260 SER A C 1
ATOM 2068 O O . SER A 1 260 ? -13.197 10.417 12.876 1.00 63.38 260 SER A O 1
ATOM 2070 N N . TYR A 1 261 ? -14.317 12.346 13.070 1.00 60.50 261 TYR A N 1
ATOM 2071 C CA . TYR A 1 261 ? -15.588 11.701 13.404 1.00 60.50 261 TYR A CA 1
ATOM 2072 C C . TYR A 1 261 ? -16.106 10.809 12.267 1.00 60.50 261 TYR A C 1
ATOM 2074 O O . TYR A 1 261 ? -16.561 9.702 12.526 1.00 60.50 261 TYR A O 1
ATOM 2082 N N . SER A 1 262 ? -15.971 11.245 11.012 1.00 61.72 262 SER A N 1
ATOM 2083 C CA . SER A 1 262 ? -16.356 10.443 9.846 1.00 61.72 262 SER A CA 1
ATOM 2084 C C . SER A 1 262 ? -15.516 9.169 9.720 1.00 61.72 262 SER A C 1
ATOM 2086 O O . SER A 1 262 ? -16.056 8.115 9.393 1.00 61.72 262 SER A O 1
ATOM 2088 N N . GLU A 1 263 ? -14.219 9.224 10.048 1.00 64.19 263 GLU A N 1
ATOM 2089 C CA . GLU A 1 263 ? -13.367 8.028 10.125 1.00 64.19 263 GLU A CA 1
ATOM 2090 C C . GLU A 1 263 ? -13.821 7.067 11.234 1.00 64.19 263 GLU A C 1
ATOM 2092 O O . GLU A 1 263 ? -13.754 5.851 11.053 1.00 64.19 263 GLU A O 1
ATOM 2097 N N . LEU A 1 264 ? -14.300 7.588 12.369 1.00 65.00 264 LEU A N 1
ATOM 2098 C CA . LEU A 1 264 ? -14.857 6.776 13.456 1.00 65.00 264 LEU A CA 1
ATOM 2099 C C . LEU A 1 264 ? -16.205 6.147 13.071 1.00 65.00 264 LEU A C 1
ATOM 2101 O O . LEU A 1 264 ? -16.423 4.970 13.341 1.00 65.00 264 LEU A O 1
ATOM 2105 N N . GLU A 1 265 ? -17.088 6.892 12.407 1.00 69.00 265 GLU A N 1
ATOM 2106 C CA . GLU A 1 265 ? -18.415 6.420 11.988 1.00 69.00 265 GLU A CA 1
ATOM 2107 C C . GLU A 1 265 ? -18.331 5.374 10.866 1.00 69.00 265 GLU A C 1
ATOM 2109 O O . GLU A 1 265 ? -18.932 4.303 10.961 1.00 69.00 265 GLU A O 1
ATOM 2114 N N . ALA A 1 266 ? -17.504 5.616 9.842 1.00 66.00 266 ALA A N 1
ATOM 2115 C CA . ALA A 1 266 ? -17.225 4.623 8.805 1.00 66.00 266 ALA A CA 1
ATOM 2116 C C . ALA A 1 266 ? -16.657 3.326 9.408 1.00 66.00 266 ALA A C 1
ATOM 2118 O O . ALA A 1 266 ? -16.942 2.223 8.934 1.00 66.00 266 ALA A O 1
ATOM 2119 N N . LEU A 1 267 ? -15.878 3.438 10.488 1.00 63.75 267 LEU A N 1
ATOM 2120 C CA . LEU A 1 267 ? -15.367 2.283 11.210 1.00 63.75 267 LEU A CA 1
ATOM 2121 C C . LEU A 1 267 ? -16.459 1.530 11.964 1.00 63.75 267 LEU A C 1
ATOM 2123 O O . LEU A 1 267 ? -16.502 0.307 11.866 1.00 63.75 267 LEU A O 1
ATOM 2127 N N . GLN A 1 268 ? -17.301 2.247 12.710 1.00 73.31 268 GLN A N 1
ATOM 2128 C CA . GLN A 1 268 ? -18.410 1.685 13.479 1.00 73.31 268 GLN A CA 1
ATOM 2129 C C . GLN A 1 268 ? -19.287 0.814 12.570 1.00 73.31 268 GLN A C 1
ATOM 2131 O O . GLN A 1 268 ? -19.506 -0.360 12.865 1.00 73.31 268 GLN A O 1
ATOM 2136 N N . ASN A 1 269 ? -19.656 1.343 11.402 1.00 73.69 269 ASN A N 1
ATOM 2137 C CA . ASN A 1 269 ? -20.465 0.634 10.411 1.00 73.69 269 ASN A CA 1
ATOM 2138 C C . ASN A 1 269 ? -19.780 -0.647 9.905 1.00 73.69 269 ASN A C 1
ATOM 2140 O O . ASN A 1 269 ? -20.406 -1.700 9.801 1.00 73.69 269 ASN A O 1
ATOM 2144 N N . HIS A 1 270 ? -18.471 -0.600 9.647 1.00 66.62 270 HIS A N 1
ATOM 2145 C CA . HIS A 1 270 ? -17.714 -1.791 9.253 1.00 66.62 270 HIS A CA 1
ATOM 2146 C C . HIS A 1 270 ? -17.526 -2.801 10.390 1.00 66.62 270 HIS A C 1
ATOM 2148 O O . HIS A 1 270 ? -17.471 -4.004 10.136 1.00 66.62 270 HIS A O 1
ATOM 2154 N N . LEU A 1 271 ? -17.399 -2.337 11.633 1.00 69.19 271 LEU A N 1
ATOM 2155 C CA . LEU A 1 271 ? -17.302 -3.194 12.810 1.00 69.19 271 LEU A CA 1
ATOM 2156 C C . LEU A 1 271 ? -18.610 -3.960 13.016 1.00 69.19 271 LEU A C 1
ATOM 2158 O O . LEU A 1 271 ? -18.593 -5.157 13.294 1.00 69.19 271 LEU A O 1
ATOM 2162 N N . GLU A 1 272 ? -19.734 -3.273 12.844 1.00 79.81 272 GLU A N 1
ATOM 2163 C CA . GLU A 1 272 ? -21.070 -3.855 12.890 1.00 79.81 272 GLU A CA 1
ATOM 2164 C C . GLU A 1 272 ? -21.289 -4.838 11.738 1.00 79.81 272 GLU A C 1
ATOM 2166 O O . GLU A 1 272 ? -21.771 -5.942 11.976 1.00 79.81 272 GLU A O 1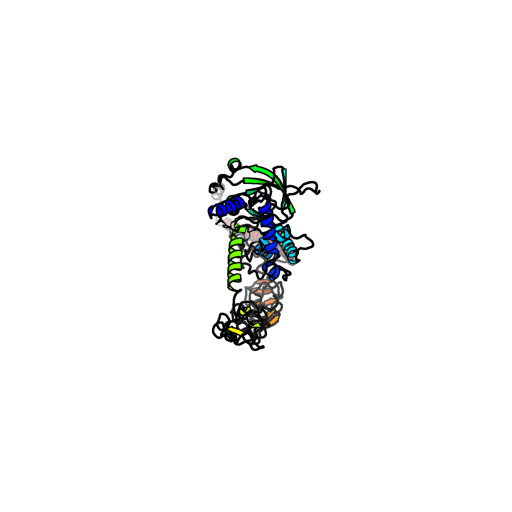
ATOM 2171 N N . GLU A 1 273 ? -20.845 -4.520 10.519 1.00 77.88 273 GLU A N 1
ATOM 2172 C CA . GLU A 1 273 ? -20.878 -5.450 9.385 1.00 77.88 273 GLU A CA 1
ATOM 2173 C C . GLU A 1 273 ? -20.030 -6.707 9.648 1.00 77.88 273 GLU A C 1
ATOM 2175 O O . GLU A 1 273 ? -20.479 -7.834 9.420 1.00 77.88 273 GLU A O 1
ATOM 2180 N N . PHE A 1 274 ? -18.809 -6.533 10.164 1.00 68.12 274 PHE A N 1
ATOM 2181 C CA . PHE A 1 274 ? -17.899 -7.635 10.472 1.00 68.12 274 PHE A CA 1
ATOM 2182 C C . PHE A 1 274 ? -18.436 -8.512 11.608 1.00 68.12 274 PHE A C 1
ATOM 2184 O O . PHE A 1 274 ? -18.447 -9.737 11.491 1.00 68.12 274 PHE A O 1
ATOM 2191 N N . ASN A 1 275 ? -18.931 -7.904 12.688 1.00 69.31 275 ASN A N 1
ATOM 2192 C CA . ASN A 1 275 ? -19.537 -8.627 13.803 1.00 69.31 275 ASN A CA 1
ATOM 2193 C C . ASN A 1 275 ? -20.859 -9.286 13.400 1.00 69.31 275 ASN A C 1
ATOM 2195 O O . ASN A 1 275 ? -21.121 -10.402 13.838 1.00 69.31 275 ASN A O 1
ATOM 2199 N N . SER A 1 276 ? -21.658 -8.669 12.529 1.00 72.50 276 SER A N 1
ATOM 2200 C CA . SER A 1 276 ? -22.865 -9.277 11.960 1.00 72.50 276 SER A CA 1
ATOM 2201 C C . SER A 1 276 ? -22.521 -10.526 11.142 1.00 72.50 276 SER A C 1
ATOM 2203 O O . SER A 1 276 ? -23.065 -11.601 11.399 1.00 72.50 276 SER A O 1
ATOM 2205 N N . LYS A 1 277 ? -21.512 -10.439 10.261 1.00 67.44 277 LYS A N 1
ATOM 2206 C CA . LYS A 1 277 ? -20.976 -11.595 9.520 1.00 67.44 277 LYS A CA 1
ATOM 2207 C C . LYS A 1 277 ? -20.426 -12.683 10.445 1.00 67.44 277 LYS A C 1
ATOM 2209 O O . LYS A 1 277 ? -20.624 -13.862 10.176 1.00 67.44 277 LYS A O 1
ATOM 2214 N N . ARG A 1 278 ? -19.782 -12.302 11.552 1.00 60.03 278 ARG A N 1
ATOM 2215 C CA . ARG A 1 278 ? -19.245 -13.240 12.550 1.00 60.03 278 ARG A CA 1
ATOM 2216 C C . ARG A 1 278 ? -20.340 -13.919 13.378 1.00 60.03 278 ARG A C 1
ATOM 2218 O O . ARG A 1 278 ? -20.225 -15.100 13.679 1.00 60.03 278 ARG A O 1
ATOM 2225 N N . THR A 1 279 ? -21.399 -13.193 13.730 1.00 55.59 279 THR A N 1
ATOM 2226 C CA . THR A 1 279 ? -22.501 -13.698 14.574 1.00 55.59 279 THR A CA 1
ATOM 2227 C C . THR A 1 279 ? -23.443 -14.618 13.792 1.00 55.59 279 THR A C 1
ATOM 2229 O O . THR A 1 279 ? -24.034 -15.527 14.363 1.00 55.59 279 THR A O 1
ATOM 2232 N N . LEU A 1 280 ? -23.512 -14.460 12.468 1.00 55.78 280 LEU A N 1
ATOM 2233 C CA . LEU A 1 280 ? -24.167 -15.417 11.569 1.00 55.78 280 LEU A CA 1
ATOM 2234 C C . LEU A 1 280 ? -23.431 -16.765 11.444 1.00 55.78 280 LEU A C 1
ATOM 2236 O O . LEU A 1 280 ? -23.998 -17.698 10.888 1.00 55.78 280 LEU A O 1
ATOM 2240 N N . MET A 1 281 ? -22.203 -16.893 11.962 1.00 56.06 281 MET A N 1
ATOM 2241 C CA . MET A 1 281 ? -21.411 -18.129 11.887 1.00 56.06 281 MET A CA 1
ATOM 2242 C C . MET A 1 281 ? -21.328 -18.910 13.210 1.00 56.06 281 MET A C 1
ATOM 2244 O O . MET A 1 281 ? -20.800 -20.017 13.221 1.00 56.06 281 MET A O 1
ATOM 2248 N N . THR A 1 282 ? -21.843 -18.387 14.329 1.00 49.72 282 THR A N 1
ATOM 2249 C CA . THR A 1 282 ? -21.621 -18.973 15.669 1.00 49.72 282 THR A CA 1
ATOM 2250 C C . THR A 1 282 ? -22.759 -19.828 16.233 1.00 49.72 282 THR A C 1
ATOM 2252 O O . THR A 1 282 ? -22.721 -20.175 17.411 1.00 49.72 282 THR A O 1
ATOM 2255 N N . VAL A 1 283 ? -23.729 -20.259 15.417 1.00 54.75 283 VAL A N 1
ATOM 2256 C CA . VAL A 1 283 ? -24.655 -21.346 15.800 1.00 54.75 283 VAL A CA 1
ATOM 2257 C C . VAL A 1 283 ? -24.912 -22.279 14.613 1.00 54.75 283 VAL A C 1
ATOM 2259 O O . VAL A 1 283 ? -26.035 -22.403 14.140 1.00 54.75 283 VAL A O 1
ATOM 2262 N N . ASN A 1 284 ? -23.873 -22.949 14.114 1.00 57.34 284 ASN A N 1
ATOM 2263 C CA . ASN A 1 284 ? -24.066 -24.070 13.196 1.00 57.34 284 ASN A CA 1
ATOM 2264 C C . ASN A 1 284 ? -23.978 -25.368 13.995 1.00 57.34 284 ASN A C 1
ATOM 2266 O O . ASN A 1 284 ? -22.896 -25.902 14.223 1.00 57.34 284 ASN A O 1
ATOM 2270 N N . SER A 1 285 ? -25.130 -25.876 14.437 1.00 83.50 285 SER A N 1
ATOM 2271 C CA . SER A 1 285 ? -25.244 -27.310 14.701 1.00 83.50 285 SER A CA 1
ATOM 2272 C C . SER A 1 285 ? -24.742 -28.058 13.467 1.00 83.50 285 SER A C 1
ATOM 2274 O O . SER A 1 285 ? -25.105 -27.675 12.353 1.00 83.50 285 SER A O 1
ATOM 2276 N N . VAL A 1 286 ? -23.923 -29.090 13.667 1.00 91.12 286 VAL A N 1
ATOM 2277 C CA . VAL A 1 286 ? -23.408 -29.929 12.577 1.00 91.12 286 VAL A CA 1
ATOM 2278 C C . VAL A 1 286 ? -24.581 -30.362 11.681 1.00 91.12 286 VAL A C 1
ATOM 2280 O O . VAL A 1 286 ? -25.556 -30.903 12.216 1.00 91.12 286 VAL A O 1
ATOM 2283 N N . PRO A 1 287 ? -24.545 -30.079 10.363 1.00 93.62 287 PRO A N 1
ATOM 2284 C CA . PRO A 1 287 ? -25.619 -30.434 9.447 1.00 93.62 287 PRO A CA 1
ATOM 2285 C C . PRO A 1 287 ? -25.926 -31.928 9.501 1.00 93.62 287 PRO A C 1
ATOM 2287 O O . PRO A 1 287 ? -25.030 -32.752 9.678 1.00 93.62 287 PRO A O 1
ATOM 2290 N N . SER A 1 288 ? -27.194 -32.296 9.329 1.00 93.62 288 SER A N 1
ATOM 2291 C CA . SER A 1 288 ? -27.625 -33.701 9.373 1.00 93.62 288 SER A CA 1
ATOM 2292 C C . SER A 1 288 ? -26.996 -34.572 8.282 1.00 93.62 288 SER A C 1
ATOM 2294 O O . SER A 1 288 ? -26.879 -35.784 8.436 1.00 93.62 288 SER A O 1
ATOM 2296 N N . GLU A 1 289 ? -26.610 -33.942 7.180 1.00 95.19 289 GLU A N 1
ATOM 2297 C CA . GLU A 1 289 ? -25.953 -34.519 6.017 1.00 95.19 289 GLU A CA 1
ATOM 2298 C C . GLU A 1 289 ? -24.427 -34.630 6.178 1.00 95.19 289 GLU A C 1
ATOM 2300 O O . GLU A 1 289 ? -23.777 -35.221 5.319 1.00 95.19 289 GLU A O 1
ATOM 2305 N N . TRP A 1 290 ? -23.851 -34.111 7.272 1.00 95.94 290 TRP A N 1
ATOM 2306 C CA . TRP A 1 290 ? -22.431 -34.276 7.574 1.00 95.94 290 TRP A CA 1
ATOM 2307 C C . TRP A 1 290 ? -22.121 -35.729 7.953 1.00 95.94 290 TRP A C 1
ATOM 2309 O O . TRP A 1 290 ? -22.634 -36.256 8.941 1.00 95.94 290 TRP A O 1
ATOM 2319 N N . THR A 1 291 ? -21.262 -36.388 7.178 1.00 97.00 291 THR A N 1
ATOM 2320 C CA . THR A 1 291 ? -20.923 -37.810 7.337 1.00 97.00 291 THR A CA 1
ATOM 2321 C C . THR A 1 291 ? -19.585 -38.058 8.031 1.00 97.00 291 THR A C 1
ATOM 2323 O O . THR A 1 291 ? -19.300 -39.197 8.404 1.00 97.00 291 THR A O 1
ATOM 2326 N N . CYS A 1 292 ? -18.749 -37.031 8.192 1.00 96.94 292 CYS A N 1
ATOM 2327 C CA . CYS A 1 292 ? -17.485 -37.124 8.927 1.00 96.94 292 CYS A CA 1
ATOM 2328 C C . CYS A 1 292 ? -17.701 -36.980 10.441 1.00 96.94 292 CYS A C 1
ATOM 2330 O O . CYS A 1 292 ? -18.825 -36.810 10.914 1.00 96.94 292 CYS A O 1
ATOM 2332 N N . ASN A 1 293 ? -16.628 -37.075 11.236 1.00 96.38 293 ASN A N 1
ATOM 2333 C CA . ASN A 1 293 ? -16.742 -36.883 12.682 1.00 96.38 293 ASN A CA 1
ATOM 2334 C C . ASN A 1 293 ? -17.266 -35.458 12.972 1.00 96.38 293 ASN A C 1
ATOM 2336 O O . ASN A 1 293 ? -16.678 -34.497 12.471 1.00 96.38 293 ASN A O 1
ATOM 2340 N N . PRO A 1 294 ? -18.340 -35.287 13.769 1.00 94.25 294 PRO A N 1
ATOM 2341 C CA . PRO A 1 294 ? -18.857 -33.968 14.135 1.00 94.25 294 PRO A CA 1
ATOM 2342 C C . PRO A 1 294 ? -17.825 -33.038 14.784 1.00 94.25 294 PRO A C 1
ATOM 2344 O O . PRO A 1 294 ? -18.007 -31.828 14.747 1.00 94.25 294 PRO A O 1
ATOM 2347 N N . SER A 1 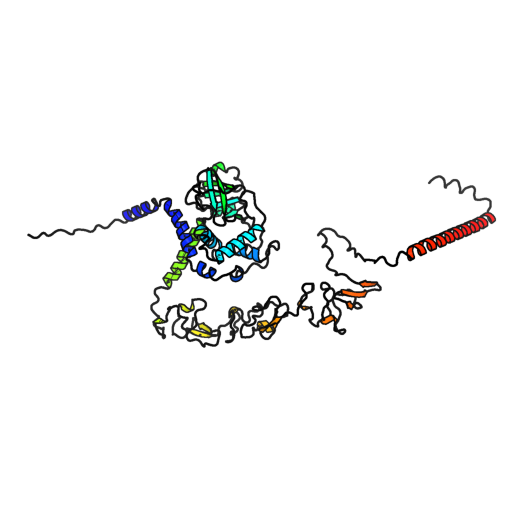295 ? -16.752 -33.579 15.375 1.00 93.00 295 SER A N 1
ATOM 2348 C CA . SER A 1 295 ? -15.676 -32.774 15.964 1.00 93.00 295 SER A CA 1
ATOM 2349 C C . SER A 1 295 ? -14.785 -32.058 14.949 1.00 93.00 295 SER A C 1
ATOM 2351 O O . SER A 1 295 ? -13.998 -31.230 15.385 1.00 93.00 295 SER A O 1
ATOM 2353 N N . TYR A 1 296 ? -14.862 -32.407 13.661 1.00 94.50 296 TYR A N 1
ATOM 2354 C CA . TYR A 1 296 ? -14.101 -31.753 12.586 1.00 94.50 296 TYR A CA 1
ATOM 2355 C C . TYR A 1 296 ? -14.889 -30.623 11.914 1.00 94.50 296 TYR A C 1
ATOM 2357 O O . TYR A 1 296 ? -14.318 -29.754 11.283 1.00 94.50 296 TYR A O 1
ATOM 2365 N N . TYR A 1 297 ? -16.213 -30.580 12.081 1.00 94.12 297 TYR A N 1
ATOM 2366 C CA . TYR A 1 297 ? -17.027 -29.554 11.435 1.00 94.12 297 TYR A CA 1
ATOM 2367 C C . TYR A 1 297 ? -16.767 -28.166 12.040 1.00 94.12 297 TYR A C 1
ATOM 2369 O O . TYR A 1 297 ? -17.128 -27.932 13.200 1.00 94.12 297 TYR A O 1
ATOM 2377 N N . ASN A 1 298 ? -16.226 -27.230 11.246 1.00 91.88 298 ASN A N 1
ATOM 2378 C CA . ASN A 1 298 ? -15.899 -25.867 11.684 1.00 91.88 298 ASN A CA 1
ATOM 2379 C C . ASN A 1 298 ? -14.975 -25.843 12.925 1.00 91.88 298 ASN A C 1
ATOM 2381 O O . ASN A 1 298 ? -15.186 -25.057 13.858 1.00 91.88 298 ASN A O 1
ATOM 2385 N N . ALA A 1 299 ? -14.009 -26.759 12.977 1.00 91.75 299 ALA A N 1
ATOM 2386 C CA . ALA A 1 299 ? -13.047 -26.909 14.065 1.00 91.75 299 ALA A CA 1
ATOM 2387 C C . ALA A 1 299 ? -11.740 -26.123 13.844 1.00 91.75 299 ALA A C 1
ATOM 2389 O O . ALA A 1 299 ? -10.907 -26.042 14.752 1.00 91.75 299 ALA A O 1
ATOM 2390 N N . SER A 1 300 ? -11.579 -25.494 12.677 1.00 90.44 300 SER A N 1
ATOM 2391 C CA . SER A 1 300 ? -10.389 -24.753 12.245 1.00 90.44 300 SER A CA 1
ATOM 2392 C C . SER A 1 300 ? -9.114 -25.597 12.222 1.00 90.44 300 SER A C 1
ATOM 2394 O O . SER A 1 300 ? -8.014 -25.092 12.457 1.00 90.44 300 SER A O 1
ATOM 2396 N N . ASP A 1 301 ? -9.257 -26.885 11.920 1.00 91.38 301 ASP A N 1
ATOM 2397 C CA . ASP A 1 301 ? -8.183 -27.872 11.769 1.00 91.38 301 ASP A CA 1
ATOM 2398 C C . ASP A 1 301 ? -7.889 -28.235 10.303 1.00 91.38 301 ASP A C 1
ATOM 2400 O O . ASP A 1 301 ? -6.842 -28.809 9.993 1.00 91.38 301 ASP A O 1
ATOM 2404 N N . GLY A 1 302 ? -8.753 -27.824 9.386 1.00 92.44 302 GLY A N 1
ATOM 2405 C CA . GLY A 1 302 ? -8.628 -28.075 7.962 1.00 92.44 302 GLY A CA 1
ATOM 2406 C C . GLY A 1 302 ? -9.961 -27.815 7.286 1.00 92.44 302 GLY A C 1
ATOM 2407 O O . GLY A 1 302 ? -10.898 -27.386 7.924 1.00 92.44 302 GLY A O 1
ATOM 2408 N N . CYS A 1 303 ? -10.024 -28.003 5.978 1.00 95.81 303 CYS A N 1
ATOM 2409 C CA . CYS A 1 303 ? -11.266 -28.016 5.222 1.00 95.81 303 CYS A CA 1
ATOM 2410 C C . CYS A 1 303 ? -11.555 -29.473 4.864 1.00 95.81 303 CYS A C 1
ATOM 2412 O O . CYS A 1 303 ? -10.863 -30.049 4.017 1.00 95.81 303 CYS A O 1
ATOM 2414 N N . ASP A 1 304 ? -12.531 -30.069 5.542 1.00 96.44 304 ASP A N 1
ATOM 2415 C CA . ASP A 1 304 ? -12.892 -31.476 5.411 1.00 96.44 304 ASP A CA 1
ATOM 2416 C C . ASP A 1 304 ? -13.822 -31.718 4.214 1.00 96.44 304 ASP A C 1
ATOM 2418 O O . ASP A 1 304 ? -15.040 -31.516 4.247 1.00 96.44 304 ASP A O 1
ATOM 2422 N N . CYS A 1 305 ? -13.228 -32.189 3.119 1.00 96.31 305 CYS A N 1
ATOM 2423 C CA . CYS A 1 305 ? -13.934 -32.506 1.887 1.00 96.31 305 CYS A CA 1
ATOM 2424 C C . CYS A 1 305 ? -14.437 -33.951 1.849 1.00 96.31 305 CYS A C 1
ATOM 2426 O O . CYS A 1 305 ? -13.834 -34.878 2.381 1.00 96.31 305 CYS A O 1
ATOM 2428 N N . GLY A 1 306 ? -15.542 -34.158 1.138 1.00 96.06 306 GLY A N 1
ATOM 2429 C CA . GLY A 1 306 ? -16.212 -35.447 0.977 1.00 96.06 306 GLY A CA 1
ATOM 2430 C C . GLY A 1 306 ? -17.112 -35.812 2.157 1.00 96.06 306 GLY A C 1
ATOM 2431 O O . GLY A 1 306 ? -17.651 -36.914 2.196 1.00 96.06 306 GLY A O 1
ATOM 2432 N N . CYS A 1 307 ? -17.313 -34.891 3.100 1.00 97.19 307 CYS A N 1
ATOM 2433 C CA . CYS A 1 307 ? -18.045 -35.121 4.340 1.00 97.19 307 CYS A CA 1
ATOM 2434 C C . CYS A 1 307 ? -19.561 -34.918 4.224 1.00 97.19 307 CYS A C 1
ATOM 2436 O O . CYS A 1 307 ? -20.217 -34.695 5.232 1.00 97.19 307 CYS A O 1
ATOM 2438 N N . GLY A 1 308 ? -20.132 -34.967 3.017 1.00 95.50 308 GLY A N 1
ATOM 2439 C CA . GLY A 1 308 ? -21.581 -34.881 2.785 1.00 95.50 308 GLY A CA 1
ATOM 2440 C C . GLY A 1 308 ? -22.212 -33.490 2.956 1.00 95.50 308 GLY A C 1
ATOM 2441 O O . GLY A 1 308 ? -23.274 -33.249 2.386 1.00 95.50 308 GLY A O 1
ATOM 2442 N N . ALA A 1 309 ? -21.540 -32.561 3.642 1.00 94.69 309 ALA A N 1
ATOM 2443 C CA . ALA A 1 309 ? -21.897 -31.144 3.736 1.00 94.69 309 ALA A CA 1
ATOM 2444 C C . ALA A 1 309 ? -20.657 -30.251 3.552 1.00 94.69 309 ALA A C 1
ATOM 2446 O O . ALA A 1 309 ? -19.525 -30.728 3.607 1.00 94.69 309 ALA A O 1
ATOM 2447 N N . TRP A 1 310 ? -20.875 -28.950 3.344 1.00 94.88 310 TRP A N 1
ATOM 2448 C CA . TRP A 1 310 ? -19.798 -27.960 3.279 1.00 94.88 310 TRP A CA 1
ATOM 2449 C C . TRP A 1 310 ? -19.197 -27.713 4.661 1.00 94.88 310 TRP A C 1
ATOM 2451 O O . TRP A 1 310 ? -19.926 -27.328 5.574 1.00 94.88 310 TRP A O 1
ATOM 2461 N N . ASP A 1 311 ? -17.882 -27.858 4.787 1.00 95.31 311 ASP A N 1
ATOM 2462 C CA . ASP A 1 311 ? -17.154 -27.461 5.985 1.00 95.31 311 ASP A CA 1
ATOM 2463 C C . ASP A 1 311 ? -16.901 -25.943 5.989 1.00 95.31 311 ASP A C 1
ATOM 2465 O O . ASP A 1 311 ? -16.243 -25.420 5.082 1.00 95.31 311 ASP A O 1
ATOM 2469 N N . PRO A 1 312 ? -17.403 -25.186 6.979 1.00 92.94 312 PRO A N 1
ATOM 2470 C CA . PRO A 1 312 ? -17.157 -23.754 7.063 1.00 92.94 312 PRO A CA 1
ATOM 2471 C C . PRO A 1 312 ? -15.673 -23.366 7.093 1.00 92.94 312 PRO A C 1
ATOM 2473 O O . PRO A 1 312 ? -15.349 -22.266 6.633 1.00 92.94 312 PRO A O 1
ATOM 2476 N N . ASP A 1 313 ? -14.779 -24.250 7.543 1.00 92.94 313 ASP A N 1
ATOM 2477 C CA . ASP A 1 313 ? -13.334 -24.006 7.532 1.00 92.94 313 ASP A CA 1
ATOM 2478 C C . ASP A 1 313 ? -12.748 -23.894 6.112 1.00 92.94 313 ASP A C 1
ATOM 2480 O O . ASP A 1 313 ? -11.700 -23.271 5.909 1.00 92.94 313 ASP A O 1
ATOM 2484 N N . CYS A 1 314 ? -13.461 -24.380 5.090 1.00 92.75 314 CYS A N 1
ATOM 2485 C CA . CYS A 1 314 ? -13.138 -24.161 3.677 1.00 92.75 314 CYS A CA 1
ATOM 2486 C C . CYS A 1 314 ? -13.263 -22.693 3.234 1.00 92.75 314 CYS A C 1
ATOM 2488 O O . CYS A 1 314 ? -12.761 -22.322 2.172 1.00 92.75 314 CYS A O 1
ATOM 2490 N N . ASN A 1 315 ? -13.906 -21.833 4.032 1.00 88.00 315 ASN A N 1
ATOM 2491 C CA . ASN A 1 315 ? -13.944 -20.389 3.780 1.00 88.00 315 ASN A CA 1
ATOM 2492 C C . ASN A 1 315 ? -12.665 -19.672 4.243 1.00 88.00 315 ASN A C 1
ATOM 2494 O O . ASN A 1 315 ? -12.432 -18.514 3.877 1.00 88.00 315 ASN A O 1
ATOM 2498 N N . LEU A 1 316 ? -11.840 -20.325 5.067 1.00 83.81 316 LEU A N 1
ATOM 2499 C CA . LEU A 1 316 ? -10.575 -19.769 5.521 1.00 83.81 316 LEU A CA 1
ATOM 2500 C C . LEU A 1 316 ? -9.525 -19.943 4.413 1.00 83.81 316 LEU A C 1
ATOM 2502 O O . LEU A 1 316 ? -9.308 -21.023 3.861 1.00 83.81 316 LEU A O 1
ATOM 2506 N N . LYS A 1 317 ? -8.854 -18.845 4.049 1.00 78.69 317 LYS A N 1
ATOM 2507 C CA . LYS A 1 317 ? -7.801 -18.886 3.026 1.00 78.69 317 LYS A CA 1
ATOM 2508 C C . LYS A 1 317 ? -6.648 -19.767 3.522 1.00 78.69 317 LYS A C 1
ATOM 2510 O O . LYS A 1 317 ? -6.102 -19.489 4.585 1.00 78.69 317 LYS A O 1
ATOM 2515 N N . LYS A 1 318 ? -6.215 -20.723 2.691 1.00 76.81 318 LYS A N 1
ATOM 2516 C CA . LYS A 1 318 ? -5.094 -21.654 2.947 1.00 76.81 318 LYS A CA 1
ATOM 2517 C C . LYS A 1 318 ? -5.353 -22.727 4.018 1.00 76.81 318 LYS A C 1
ATOM 2519 O O . LYS A 1 318 ? -4.385 -23.261 4.556 1.00 76.81 318 LYS A O 1
ATOM 2524 N N . SER A 1 319 ? -6.608 -23.062 4.318 1.00 84.62 319 SER A N 1
ATOM 2525 C CA . SER A 1 319 ? -6.901 -24.261 5.115 1.00 84.62 319 SER A CA 1
ATOM 2526 C C . SER A 1 319 ? -6.306 -25.505 4.461 1.00 84.62 319 SER A C 1
ATOM 2528 O O . SER A 1 319 ? -6.332 -25.648 3.236 1.00 84.62 319 SER A O 1
ATOM 2530 N N . LEU A 1 320 ? -5.767 -26.407 5.280 1.00 88.81 320 LEU A N 1
ATOM 2531 C CA . LEU A 1 320 ? -5.330 -27.720 4.824 1.00 88.81 320 LEU A CA 1
ATOM 2532 C C . LEU A 1 320 ? -6.555 -28.495 4.331 1.00 88.81 320 LEU A C 1
ATOM 2534 O O . LEU A 1 320 ? -7.501 -28.661 5.087 1.00 88.81 320 LEU A O 1
ATOM 2538 N N . LEU A 1 321 ? -6.552 -28.972 3.089 1.00 91.38 321 LEU A N 1
ATOM 2539 C CA . LEU A 1 321 ? -7.646 -29.804 2.587 1.00 91.38 321 LEU A CA 1
ATOM 2540 C C . LEU A 1 321 ? -7.517 -31.222 3.145 1.00 91.38 321 LEU A C 1
ATOM 2542 O O . LEU A 1 321 ? -6.550 -31.925 2.845 1.00 91.38 321 LEU A O 1
ATOM 2546 N N . VAL A 1 322 ? -8.500 -31.645 3.930 1.00 91.69 322 VAL A N 1
ATOM 2547 C CA . VAL A 1 322 ? -8.605 -32.998 4.478 1.00 91.69 322 VAL A CA 1
ATOM 2548 C C . VAL A 1 322 ? -9.541 -33.808 3.577 1.00 91.69 322 VAL A C 1
ATOM 2550 O O . VAL A 1 322 ? -10.537 -33.302 3.067 1.00 91.69 322 VAL A O 1
ATOM 2553 N N . GLY A 1 323 ? -9.178 -35.060 3.288 1.00 89.94 323 GLY A N 1
ATOM 2554 C CA . GLY A 1 323 ? -9.929 -35.926 2.365 1.00 89.94 323 GLY A CA 1
ATOM 2555 C C . GLY A 1 323 ? -9.578 -35.760 0.879 1.00 89.94 323 GLY A C 1
ATOM 2556 O O . GLY A 1 323 ? -10.035 -36.553 0.055 1.00 89.94 323 GLY A O 1
ATOM 2557 N N . CYS A 1 324 ? -8.720 -34.797 0.524 1.00 91.75 324 CYS A N 1
ATOM 2558 C CA . CYS A 1 324 ? -8.206 -34.646 -0.840 1.00 91.75 324 CYS A CA 1
ATOM 2559 C C . CYS A 1 324 ? -6.887 -35.405 -1.062 1.00 91.75 324 CYS A C 1
ATOM 2561 O O . CYS A 1 324 ? -6.128 -35.620 -0.114 1.00 91.75 324 CYS A O 1
ATOM 2563 N N . PRO A 1 325 ? -6.573 -35.811 -2.310 1.00 87.25 325 PRO A N 1
ATOM 2564 C CA . PRO A 1 325 ? -5.274 -36.391 -2.629 1.00 87.25 325 PRO A CA 1
ATOM 2565 C C . PRO A 1 325 ? -4.135 -35.440 -2.245 1.00 87.25 325 PRO A C 1
ATOM 2567 O O . PRO A 1 325 ? -4.165 -34.259 -2.582 1.00 87.25 325 PRO A O 1
ATOM 2570 N N . SER A 1 326 ? -3.104 -35.967 -1.582 1.00 76.62 326 SER A N 1
ATOM 2571 C CA . SER A 1 326 ? -1.937 -35.189 -1.134 1.00 76.62 326 SER A CA 1
ATOM 2572 C C . SER A 1 326 ? -1.084 -34.641 -2.281 1.00 76.62 326 SER A C 1
ATOM 2574 O O . SER A 1 326 ? -0.295 -33.721 -2.080 1.00 76.62 326 SER A O 1
ATOM 2576 N N . ALA A 1 327 ? -1.240 -35.196 -3.483 1.00 66.38 327 ALA A N 1
ATOM 2577 C CA . ALA A 1 327 ? -0.627 -34.701 -4.702 1.00 66.38 327 ALA A CA 1
ATOM 2578 C C . ALA A 1 327 ? -1.682 -33.978 -5.546 1.00 66.38 327 ALA A C 1
ATOM 2580 O O . ALA A 1 327 ? -2.370 -34.610 -6.348 1.00 66.38 327 ALA A O 1
ATOM 2581 N N . GLY A 1 328 ? -1.786 -32.659 -5.372 1.00 67.56 328 GLY A N 1
ATOM 2582 C CA . GLY A 1 328 ? -2.331 -31.760 -6.381 1.00 67.56 328 GLY A CA 1
ATOM 2583 C C . GLY A 1 328 ? -3.057 -30.511 -5.910 1.00 67.56 328 GLY A C 1
ATOM 2584 O O . GLY A 1 328 ? -3.346 -30.343 -4.731 1.00 67.56 328 GLY A O 1
ATOM 2585 N N . ALA A 1 329 ? -3.352 -29.629 -6.868 1.00 81.62 329 ALA A N 1
ATOM 2586 C CA . ALA A 1 329 ? -4.174 -28.445 -6.663 1.00 81.62 329 ALA A CA 1
ATOM 2587 C C . ALA A 1 329 ? -5.659 -28.848 -6.683 1.00 81.62 329 ALA A C 1
ATOM 2589 O O . ALA A 1 329 ? -6.297 -28.899 -7.736 1.00 81.62 329 ALA A O 1
ATOM 2590 N N . PHE A 1 330 ? -6.197 -29.175 -5.510 1.00 87.62 330 PHE A N 1
ATOM 2591 C CA . PHE A 1 330 ? -7.618 -29.462 -5.307 1.00 87.62 330 PHE A CA 1
ATOM 2592 C C . PHE A 1 330 ? -8.289 -28.323 -4.553 1.00 87.62 330 PHE A C 1
ATOM 2594 O O . PHE A 1 330 ? -7.635 -27.573 -3.839 1.00 87.62 330 PHE A O 1
ATOM 2601 N N . ALA A 1 331 ? -9.602 -28.211 -4.705 1.00 89.81 331 ALA A N 1
ATOM 2602 C CA . ALA A 1 331 ? -10.449 -27.413 -3.836 1.00 89.81 331 ALA A CA 1
ATOM 2603 C C . ALA A 1 331 ? -11.698 -28.214 -3.474 1.00 89.81 331 ALA A C 1
ATOM 2605 O O . ALA A 1 331 ? -12.131 -29.093 -4.229 1.00 89.81 331 ALA A O 1
ATOM 2606 N N . CYS A 1 332 ? -12.289 -27.888 -2.330 1.00 92.50 332 CYS A N 1
ATOM 2607 C CA . CYS A 1 332 ? -13.601 -28.399 -1.978 1.00 92.50 332 CYS A CA 1
ATOM 2608 C C . CYS A 1 332 ? -14.654 -27.774 -2.889 1.00 92.50 332 CYS A C 1
ATOM 2610 O O . CYS A 1 332 ? -14.807 -26.553 -2.941 1.00 92.50 332 CYS A O 1
ATOM 2612 N N . SER A 1 333 ? -15.387 -28.606 -3.618 1.00 92.00 333 SER A N 1
ATOM 2613 C CA . SER A 1 333 ? -16.508 -28.153 -4.430 1.00 92.00 333 SER A CA 1
ATOM 2614 C C . SER A 1 333 ? -17.675 -27.750 -3.531 1.00 92.00 333 SER A C 1
ATOM 2616 O O . SER A 1 333 ? -18.160 -28.556 -2.745 1.00 92.00 333 SER A O 1
ATOM 2618 N N . THR A 1 334 ? -18.196 -26.534 -3.687 1.00 89.12 334 THR A N 1
ATOM 2619 C CA . THR A 1 334 ? -19.372 -26.069 -2.928 1.00 89.12 334 THR A CA 1
ATOM 2620 C C . THR A 1 334 ? -20.665 -26.801 -3.295 1.00 89.12 334 THR A C 1
ATOM 2622 O O . THR A 1 334 ? -21.624 -26.751 -2.533 1.00 89.12 334 THR A O 1
ATOM 2625 N N . SER A 1 335 ? -20.716 -27.468 -4.453 1.00 90.50 335 SER A N 1
ATOM 2626 C CA . SER A 1 335 ? -21.912 -28.163 -4.944 1.00 90.50 335 SER A CA 1
ATOM 2627 C C . SER A 1 335 ? -21.893 -29.665 -4.685 1.00 90.50 335 SER A C 1
ATOM 2629 O O . SER A 1 335 ? -22.938 -30.249 -4.416 1.00 90.50 335 SER A O 1
ATOM 2631 N N . SER A 1 336 ? -20.725 -30.300 -4.793 1.00 92.56 336 SER A N 1
ATOM 2632 C CA . SER A 1 336 ? -20.586 -31.747 -4.588 1.00 92.56 336 SER A CA 1
ATOM 2633 C C . SER A 1 336 ? -19.963 -32.112 -3.246 1.00 92.56 336 SER A C 1
ATOM 2635 O O . SER A 1 336 ? -19.930 -33.292 -2.910 1.00 92.56 336 SER A O 1
ATOM 2637 N N . PHE A 1 337 ? -19.418 -31.125 -2.528 1.00 93.62 337 PHE A N 1
ATOM 2638 C CA . PHE A 1 337 ? -18.636 -31.270 -1.296 1.00 93.62 337 PHE A CA 1
ATOM 2639 C C . PHE A 1 337 ? -17.380 -32.130 -1.445 1.00 93.62 337 PHE A C 1
ATOM 2641 O O . PHE A 1 337 ? -16.648 -32.305 -0.485 1.00 93.62 337 PHE A O 1
ATOM 2648 N N . ASN A 1 338 ? -17.095 -32.648 -2.639 1.00 94.06 338 ASN A N 1
ATOM 2649 C CA . ASN A 1 338 ? -15.934 -33.473 -2.925 1.00 94.06 338 ASN A CA 1
ATOM 2650 C C . ASN A 1 338 ? -14.754 -32.622 -3.393 1.00 94.06 338 ASN A C 1
ATOM 2652 O O . ASN A 1 338 ? -14.911 -31.492 -3.864 1.00 94.06 338 ASN A O 1
ATOM 2656 N N . CYS A 1 339 ? -13.565 -33.209 -3.316 1.00 92.00 339 CYS A N 1
ATOM 2657 C CA . CYS A 1 339 ? -12.362 -32.633 -3.894 1.00 92.00 339 CYS A CA 1
ATOM 2658 C C . CYS A 1 339 ? -12.480 -32.606 -5.414 1.00 92.00 339 CYS A C 1
ATOM 2660 O O . CYS A 1 339 ? -12.551 -33.650 -6.066 1.00 92.00 339 CYS A O 1
ATOM 2662 N N . THR A 1 340 ? -12.465 -31.410 -5.983 1.00 91.88 340 THR A N 1
ATOM 2663 C CA . THR A 1 340 ? -12.406 -31.210 -7.430 1.00 91.88 340 THR A CA 1
ATOM 2664 C C . THR A 1 340 ? -11.068 -30.585 -7.804 1.00 91.88 340 THR A C 1
ATOM 2666 O O . THR A 1 340 ? -10.567 -29.754 -7.039 1.00 91.88 340 THR A O 1
ATOM 2669 N N . PRO A 1 341 ? -10.469 -30.959 -8.950 1.00 87.94 341 PRO A N 1
ATOM 2670 C CA . PRO A 1 341 ? -9.291 -30.269 -9.462 1.00 87.94 341 PRO A CA 1
ATOM 2671 C C . PRO A 1 341 ? -9.566 -28.769 -9.578 1.00 87.94 341 PRO A C 1
ATOM 2673 O O . PRO A 1 341 ? -10.649 -28.377 -10.023 1.00 87.94 341 PRO A O 1
ATOM 2676 N N . ILE A 1 342 ? -8.606 -27.934 -9.181 1.00 86.69 342 ILE A N 1
ATOM 2677 C CA . ILE A 1 342 ? -8.734 -26.492 -9.375 1.00 86.69 342 ILE A CA 1
ATOM 2678 C C . ILE A 1 342 ? -8.622 -26.199 -10.867 1.00 86.69 342 ILE A C 1
ATOM 2680 O O . ILE A 1 342 ? -7.678 -26.621 -11.538 1.00 86.69 342 ILE A O 1
ATOM 2684 N N . MET A 1 343 ? -9.602 -25.456 -11.366 1.00 86.25 343 MET A N 1
ATOM 2685 C CA . MET A 1 343 ? -9.537 -24.827 -12.673 1.00 86.25 343 MET A CA 1
ATOM 2686 C C . MET A 1 343 ? -9.072 -23.389 -12.461 1.00 86.25 343 MET A C 1
ATOM 2688 O O . MET A 1 343 ? -9.572 -22.715 -11.560 1.00 86.25 343 MET A O 1
ATOM 2692 N N . ASN A 1 344 ? -8.132 -22.910 -13.269 1.00 87.00 344 ASN A N 1
ATOM 2693 C CA . ASN A 1 344 ? -7.804 -21.490 -13.268 1.00 87.00 344 ASN A CA 1
ATOM 2694 C C . ASN A 1 344 ? -8.983 -20.667 -13.846 1.00 87.00 344 ASN A C 1
ATOM 2696 O O . ASN A 1 344 ? -9.965 -21.211 -14.363 1.00 87.00 344 ASN A O 1
ATOM 2700 N N . ASN A 1 345 ? -8.858 -19.339 -13.854 1.00 83.12 345 ASN A N 1
ATOM 2701 C CA . ASN A 1 345 ? -9.900 -18.438 -14.372 1.00 83.12 345 ASN A CA 1
ATOM 2702 C C . ASN A 1 345 ? -10.180 -18.585 -15.883 1.00 83.12 345 ASN A C 1
ATOM 2704 O O . ASN A 1 345 ? -11.153 -18.024 -16.385 1.00 83.12 345 ASN A O 1
ATOM 2708 N N . LYS A 1 346 ? -9.351 -19.338 -16.616 1.00 85.94 346 LYS A N 1
ATOM 2709 C CA . LYS A 1 346 ? -9.516 -19.648 -18.044 1.00 85.94 346 LYS A CA 1
ATOM 2710 C C . LYS A 1 346 ? -9.979 -21.080 -18.312 1.00 85.94 346 LYS A C 1
ATOM 2712 O O . LYS A 1 346 ? -10.086 -21.473 -19.471 1.00 85.94 346 LYS A O 1
ATOM 2717 N N . GLY A 1 347 ? -10.271 -21.855 -17.269 1.00 86.19 347 GLY A N 1
ATOM 2718 C CA . GLY A 1 347 ? -10.703 -23.241 -17.406 1.00 86.19 347 GLY A CA 1
ATOM 2719 C C . GLY A 1 347 ? -9.572 -24.229 -17.713 1.00 86.19 347 GLY A C 1
ATOM 2720 O O . GLY A 1 347 ? -9.853 -25.322 -18.198 1.00 86.19 347 GLY A O 1
ATOM 2721 N N . TYR A 1 348 ? -8.313 -23.891 -17.434 1.00 87.38 348 TYR A N 1
ATOM 2722 C CA . TYR A 1 348 ? -7.225 -24.868 -17.413 1.00 87.38 348 TYR A CA 1
ATOM 2723 C C . TYR A 1 348 ? -7.234 -25.633 -16.097 1.00 87.38 348 TYR A C 1
ATOM 2725 O O . TYR A 1 348 ? -7.279 -25.034 -15.024 1.00 87.38 348 TYR A O 1
ATOM 2733 N N . GLN A 1 349 ? -7.150 -26.959 -16.182 1.00 90.44 349 GLN A N 1
ATOM 2734 C CA . GLN A 1 349 ? -6.934 -27.799 -15.013 1.00 90.44 349 GLN A CA 1
ATOM 2735 C C . GLN A 1 349 ? -5.505 -27.597 -14.509 1.00 90.44 349 GLN A C 1
ATOM 2737 O O . GLN A 1 349 ? -4.548 -27.893 -15.225 1.00 90.44 349 GLN A O 1
ATOM 2742 N N . VAL A 1 350 ? -5.367 -27.116 -13.275 1.00 91.00 350 VAL A N 1
ATOM 2743 C CA . VAL A 1 350 ? -4.063 -26.861 -12.661 1.00 91.00 350 VAL A CA 1
ATOM 2744 C C . VAL A 1 350 ? -3.397 -28.203 -12.320 1.00 91.00 350 VAL A C 1
ATOM 2746 O O . VAL A 1 350 ? -3.994 -29.016 -11.603 1.00 91.00 350 VAL A O 1
ATOM 2749 N N . PRO A 1 351 ? -2.186 -28.492 -12.838 1.00 91.44 351 PRO A N 1
ATOM 2750 C CA . PRO A 1 351 ? -1.532 -29.772 -12.633 1.00 91.44 351 PRO A CA 1
ATOM 2751 C C . PRO A 1 351 ? -1.233 -30.038 -11.161 1.00 91.44 351 PRO A C 1
ATOM 2753 O O . PRO A 1 351 ? -0.886 -29.117 -10.423 1.00 91.44 351 PRO A O 1
ATOM 2756 N N . PRO A 1 352 ? -1.232 -31.311 -10.737 1.00 84.06 352 PRO A N 1
ATOM 2757 C CA . PRO A 1 352 ? -0.912 -31.645 -9.362 1.00 84.06 352 PRO A CA 1
ATOM 2758 C C . PRO A 1 352 ? 0.475 -31.207 -8.869 1.00 84.06 352 PRO A C 1
ATOM 2760 O O . PRO A 1 352 ? 0.672 -30.992 -7.678 1.00 84.06 352 PRO A O 1
ATOM 2763 N N . ALA A 1 353 ? 1.447 -31.096 -9.773 1.00 88.88 353 ALA A N 1
ATOM 2764 C CA . ALA A 1 353 ? 2.790 -30.641 -9.430 1.00 88.88 353 ALA A CA 1
ATOM 2765 C C . ALA A 1 353 ? 2.898 -29.108 -9.308 1.00 88.88 353 ALA A C 1
ATOM 2767 O O . ALA A 1 353 ? 3.966 -28.626 -8.945 1.00 88.88 353 ALA A O 1
ATOM 2768 N N . TRP A 1 354 ? 1.833 -28.351 -9.606 1.00 91.75 354 TRP A N 1
ATOM 2769 C CA . TRP A 1 354 ? 1.834 -26.895 -9.501 1.00 91.75 354 TRP A CA 1
ATOM 2770 C C . TRP A 1 354 ? 1.841 -26.438 -8.036 1.00 91.75 354 TRP A C 1
ATOM 2772 O O . TRP A 1 354 ? 0.949 -26.797 -7.269 1.00 91.75 354 TRP A O 1
ATOM 2782 N N . SER A 1 355 ? 2.835 -25.641 -7.645 1.00 90.56 355 SER A N 1
ATOM 2783 C CA . SER A 1 355 ? 3.033 -25.157 -6.270 1.00 90.56 355 SER A CA 1
ATOM 2784 C C . SER A 1 355 ? 2.747 -23.662 -6.080 1.00 90.56 355 SER A C 1
ATOM 2786 O O . SER A 1 355 ? 2.704 -23.189 -4.942 1.00 90.56 355 SER A O 1
ATOM 2788 N N . CYS A 1 356 ? 2.549 -22.918 -7.169 1.00 91.94 356 CYS A N 1
ATOM 2789 C CA . CYS A 1 356 ? 2.219 -21.492 -7.149 1.00 91.94 356 CYS A CA 1
ATOM 2790 C C . CYS A 1 356 ? 0.702 -21.257 -7.084 1.00 91.94 356 CYS A C 1
ATOM 2792 O O . CYS A 1 356 ? -0.080 -22.197 -6.930 1.00 91.94 356 CYS A O 1
ATOM 2794 N N . SER A 1 357 ? 0.267 -19.991 -7.167 1.00 89.19 357 SER A N 1
ATOM 2795 C CA . SER A 1 357 ? -1.165 -19.673 -7.173 1.00 89.19 357 SER A CA 1
ATOM 2796 C C . SER A 1 357 ? -1.861 -20.392 -8.338 1.00 89.19 357 SER A C 1
ATOM 2798 O O . SER A 1 357 ? -1.386 -20.293 -9.472 1.00 89.19 357 SER A O 1
ATOM 2800 N N . PRO A 1 358 ? -2.984 -21.097 -8.107 1.00 89.06 358 PRO A N 1
ATOM 2801 C CA . PRO A 1 358 ? -3.756 -21.715 -9.185 1.00 89.06 358 PRO A CA 1
ATOM 2802 C C . PRO A 1 358 ? -4.292 -20.706 -10.210 1.00 89.06 358 PRO A C 1
ATOM 2804 O O . PRO A 1 358 ? -4.544 -21.062 -11.356 1.00 89.06 358 PRO A O 1
ATOM 2807 N N . GLU A 1 359 ? -4.473 -19.450 -9.798 1.00 89.56 359 GLU A N 1
ATOM 2808 C CA . GLU A 1 359 ? -4.974 -18.365 -10.649 1.00 89.56 359 GLU A CA 1
ATOM 2809 C C . GLU A 1 359 ? -3.950 -17.920 -11.703 1.00 89.56 359 GLU A C 1
ATOM 2811 O O . GLU A 1 359 ? -4.363 -17.446 -12.759 1.00 89.56 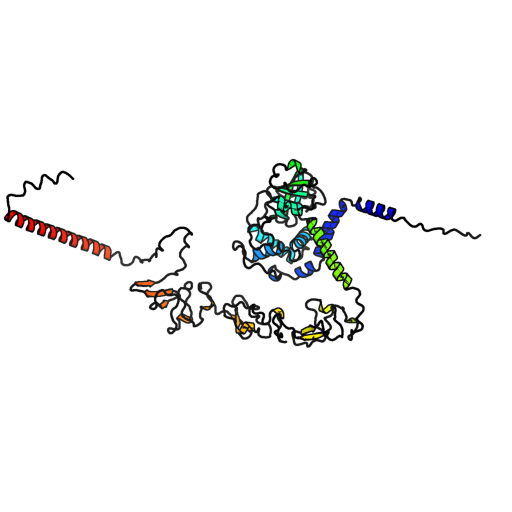359 GLU A O 1
ATOM 2816 N N . SER A 1 360 ? -2.654 -18.107 -11.427 1.00 92.56 360 SER A N 1
ATOM 2817 C CA . SER A 1 360 ? -1.548 -17.721 -12.315 1.00 92.56 360 SER A CA 1
ATOM 2818 C C . SER A 1 360 ? -1.294 -18.743 -13.423 1.00 92.56 360 SER A C 1
ATOM 2820 O O . SER A 1 360 ? -0.913 -18.365 -14.520 1.00 92.56 360 SER A O 1
ATOM 2822 N N . TYR A 1 361 ? -1.594 -20.025 -13.183 1.00 95.06 361 TYR A N 1
ATOM 2823 C CA . TYR A 1 361 ? -1.306 -21.103 -14.133 1.00 95.06 361 TYR A CA 1
ATOM 2824 C C . TYR A 1 361 ? -1.993 -20.887 -15.488 1.00 95.06 361 TYR A C 1
ATOM 2826 O O . TYR A 1 361 ? -3.207 -21.070 -15.568 1.00 95.06 361 TYR A O 1
ATOM 2834 N N . GLY A 1 362 ? -1.267 -20.550 -16.557 1.00 93.81 362 GLY A N 1
ATOM 2835 C CA . GLY A 1 362 ? -1.835 -20.325 -17.894 1.00 93.81 362 GLY A CA 1
ATOM 2836 C C . GLY A 1 362 ? -2.755 -19.100 -17.968 1.00 93.81 362 GLY A C 1
ATOM 2837 O O . GLY A 1 362 ? -3.822 -19.138 -18.602 1.00 93.81 362 GLY A O 1
ATOM 2838 N N . SER A 1 363 ? -2.419 -18.035 -17.241 1.00 93.25 363 SER A N 1
ATOM 2839 C CA . SER A 1 363 ? -3.227 -16.820 -17.135 1.00 93.25 363 SER A CA 1
ATOM 2840 C C . SER A 1 363 ? -2.871 -15.741 -18.181 1.00 93.25 363 SER A C 1
ATOM 2842 O O . SER A 1 363 ? -3.610 -14.763 -18.346 1.00 93.25 363 SER A O 1
ATOM 2844 N N . ASN A 1 364 ? -1.902 -16.006 -19.062 1.00 92.06 364 ASN A N 1
ATOM 2845 C CA . ASN A 1 364 ? -1.287 -15.097 -20.041 1.00 92.06 364 ASN A CA 1
ATOM 2846 C C . ASN A 1 364 ? -0.764 -13.790 -19.410 1.00 92.06 364 ASN A C 1
ATOM 2848 O O . ASN A 1 364 ? -0.801 -12.741 -20.060 1.00 92.06 364 ASN A O 1
ATOM 2852 N N . ASP A 1 365 ? -0.333 -13.812 -18.154 1.00 90.06 365 ASP A N 1
ATOM 2853 C CA . ASP A 1 365 ? 0.231 -12.653 -17.447 1.00 90.06 365 ASP A CA 1
ATOM 2854 C C . ASP A 1 365 ? 1.766 -12.652 -17.419 1.00 90.06 365 ASP A C 1
ATOM 2856 O O . ASP A 1 365 ? 2.391 -11.649 -17.073 1.00 90.06 365 ASP A O 1
ATOM 2860 N N . GLY A 1 366 ? 2.372 -13.752 -17.840 1.00 91.31 366 GLY A N 1
ATOM 2861 C CA . GLY A 1 366 ? 3.801 -14.009 -17.788 1.00 91.31 366 GLY A CA 1
ATOM 2862 C C . GLY A 1 366 ? 4.001 -15.510 -17.671 1.00 91.31 366 GLY A C 1
ATOM 2863 O O . GLY A 1 366 ? 3.044 -16.261 -17.754 1.00 91.31 366 GLY A O 1
ATOM 2864 N N . CYS A 1 367 ? 5.236 -15.964 -17.517 1.00 95.88 367 CYS A N 1
ATOM 2865 C CA . CYS A 1 367 ? 5.484 -17.363 -17.176 1.00 95.88 367 CYS A CA 1
ATOM 2866 C C . CYS A 1 367 ? 5.909 -17.462 -15.714 1.00 95.88 367 CYS A C 1
ATOM 2868 O O . CYS A 1 367 ? 6.852 -16.786 -15.290 1.00 95.88 367 CYS A O 1
ATOM 2870 N N . ASP A 1 368 ? 5.212 -18.309 -14.963 1.00 96.31 368 ASP A N 1
ATOM 2871 C CA . ASP A 1 368 ? 5.479 -18.602 -13.560 1.00 96.31 368 ASP A CA 1
ATOM 2872 C C . ASP A 1 368 ? 6.471 -19.766 -13.410 1.00 96.31 368 ASP A C 1
ATOM 2874 O O . ASP A 1 368 ? 6.160 -20.947 -13.584 1.00 96.31 368 ASP A O 1
ATOM 2878 N N . CYS A 1 369 ? 7.716 -19.418 -13.092 1.00 95.75 369 CYS A N 1
ATOM 2879 C CA . CYS A 1 369 ? 8.843 -20.343 -13.050 1.00 95.75 369 CYS A CA 1
ATOM 2880 C C . CYS A 1 369 ? 9.016 -21.004 -11.692 1.00 95.75 369 CYS A C 1
ATOM 2882 O O . CYS A 1 369 ? 8.765 -20.412 -10.643 1.00 95.75 369 CYS A O 1
ATOM 2884 N N . GLY A 1 370 ? 9.556 -22.225 -11.694 1.00 94.12 370 GLY A N 1
ATOM 2885 C CA . GLY A 1 370 ? 9.854 -22.945 -10.452 1.00 94.12 370 GLY A CA 1
ATOM 2886 C C . GLY A 1 370 ? 8.609 -23.385 -9.676 1.00 94.12 370 GLY A C 1
ATOM 2887 O O . GLY A 1 370 ? 8.724 -23.871 -8.552 1.00 94.12 370 GLY A O 1
ATOM 2888 N N . CYS A 1 371 ? 7.432 -23.289 -10.292 1.00 95.06 371 CYS A N 1
ATOM 2889 C CA . CYS A 1 371 ? 6.148 -23.677 -9.723 1.00 95.06 371 CYS A CA 1
ATOM 2890 C C . CYS A 1 371 ? 5.878 -25.187 -9.816 1.00 95.06 371 CYS A C 1
ATOM 2892 O O . CYS A 1 371 ? 4.738 -25.617 -9.710 1.00 95.06 371 CYS A O 1
ATOM 2894 N N . GLY A 1 372 ? 6.908 -26.012 -10.023 1.00 93.19 372 GLY A N 1
ATOM 2895 C CA . GLY A 1 372 ? 6.831 -27.474 -10.079 1.00 93.19 372 GLY A CA 1
ATOM 2896 C C . GLY A 1 372 ? 6.321 -28.040 -11.411 1.00 93.19 372 GLY A C 1
ATOM 2897 O O . GLY A 1 372 ? 7.042 -28.810 -12.042 1.00 93.19 372 GLY A O 1
ATOM 2898 N N . ALA A 1 373 ? 5.125 -27.655 -11.867 1.00 93.94 373 ALA A N 1
ATOM 2899 C CA . ALA A 1 373 ? 4.686 -27.889 -13.250 1.00 93.94 373 ALA A CA 1
ATOM 2900 C C . ALA A 1 373 ? 5.072 -26.704 -14.156 1.00 93.94 373 ALA A C 1
ATOM 2902 O O . ALA A 1 373 ? 5.330 -25.614 -13.662 1.00 93.94 373 ALA A O 1
ATOM 2903 N N . VAL A 1 374 ? 5.149 -26.923 -15.474 1.00 96.19 374 VAL A N 1
ATOM 2904 C CA . VAL A 1 374 ? 5.462 -25.861 -16.449 1.00 96.19 374 VAL A CA 1
ATOM 2905 C C . VAL A 1 374 ? 4.213 -25.029 -16.711 1.00 96.19 374 VAL A C 1
ATOM 2907 O O . VAL A 1 374 ? 3.163 -25.606 -17.013 1.00 96.19 374 VAL A O 1
ATOM 2910 N N . ASP A 1 375 ? 4.327 -23.702 -16.618 1.00 96.56 375 ASP A N 1
ATOM 2911 C CA . ASP A 1 375 ? 3.241 -22.803 -17.002 1.00 96.56 375 ASP A CA 1
ATOM 2912 C C . ASP A 1 375 ? 3.018 -22.866 -18.526 1.00 96.56 375 ASP A C 1
ATOM 2914 O O . ASP A 1 375 ? 3.979 -22.708 -19.287 1.00 96.56 375 ASP A O 1
ATOM 2918 N N . PRO A 1 376 ? 1.784 -23.086 -19.013 1.00 95.25 376 PRO A N 1
ATOM 2919 C CA . PRO A 1 376 ? 1.458 -22.996 -20.432 1.00 95.25 376 PRO A CA 1
ATOM 2920 C C . PRO A 1 376 ? 1.928 -21.691 -21.086 1.00 95.25 376 PRO A C 1
ATOM 2922 O O . PRO A 1 376 ? 2.280 -21.692 -22.268 1.00 95.25 376 PRO A O 1
ATOM 2925 N N . ASP A 1 377 ? 1.993 -20.600 -20.323 1.00 94.19 377 ASP A N 1
ATOM 2926 C CA . ASP A 1 377 ? 2.426 -19.298 -20.814 1.00 94.19 377 ASP A CA 1
ATOM 2927 C C . ASP A 1 377 ? 3.911 -19.283 -21.209 1.00 94.19 377 ASP A C 1
ATOM 2929 O O . ASP A 1 377 ? 4.296 -18.537 -22.117 1.00 94.19 377 ASP A O 1
ATOM 2933 N N . CYS A 1 378 ? 4.738 -20.166 -20.627 1.00 94.56 378 CYS A N 1
ATOM 2934 C CA . CYS A 1 378 ? 6.173 -20.291 -20.916 1.00 94.56 378 CYS A CA 1
ATOM 2935 C C . CYS A 1 378 ? 6.477 -20.663 -22.370 1.00 94.56 378 CYS A C 1
ATOM 2937 O O . CYS A 1 378 ? 7.540 -20.315 -22.881 1.00 94.56 378 CYS A O 1
ATOM 2939 N N . ALA A 1 379 ? 5.552 -21.332 -23.065 1.00 92.38 379 ALA A N 1
ATOM 2940 C CA . ALA A 1 379 ? 5.736 -21.705 -24.468 1.00 92.38 379 ALA A CA 1
ATOM 2941 C C . ALA A 1 379 ? 5.767 -20.490 -25.415 1.00 92.38 379 ALA A C 1
ATOM 2943 O O . ALA A 1 379 ? 6.272 -20.595 -26.530 1.00 92.38 379 ALA A O 1
ATOM 2944 N N . SER A 1 380 ? 5.219 -19.351 -24.977 1.00 85.06 380 SER A N 1
ATOM 2945 C CA . SER A 1 380 ? 5.117 -18.114 -25.762 1.00 85.06 380 SER A CA 1
ATOM 2946 C C . SER A 1 380 ? 6.075 -17.013 -25.297 1.00 85.06 380 SER A C 1
ATOM 2948 O O . SER A 1 380 ? 6.078 -15.918 -25.859 1.00 85.06 380 SER A O 1
ATOM 2950 N N . GLN A 1 381 ? 6.888 -17.288 -24.271 1.00 80.94 381 GLN A N 1
ATOM 2951 C CA . GLN A 1 381 ? 7.793 -16.302 -23.691 1.00 80.94 381 GLN A CA 1
ATOM 2952 C C . GLN A 1 381 ? 8.999 -16.037 -24.585 1.00 80.94 381 GLN A C 1
ATOM 2954 O O . GLN A 1 381 ? 9.583 -16.934 -25.193 1.00 80.94 381 GLN A O 1
ATOM 2959 N N . THR A 1 382 ? 9.417 -14.779 -24.580 1.00 78.06 382 THR A N 1
ATOM 2960 C CA . THR A 1 382 ? 10.685 -14.316 -25.145 1.00 78.06 382 THR A CA 1
ATOM 2961 C C . THR A 1 382 ? 11.616 -13.884 -24.012 1.00 78.06 382 THR A C 1
ATOM 2963 O O . THR A 1 382 ? 11.190 -13.736 -22.867 1.00 78.06 382 THR A O 1
ATOM 2966 N N . VAL A 1 383 ? 12.894 -13.639 -24.305 1.00 74.75 383 VAL A N 1
ATOM 2967 C CA . VAL A 1 383 ? 13.878 -13.180 -23.301 1.00 74.75 383 VAL A CA 1
ATOM 2968 C C . VAL A 1 383 ? 13.518 -11.839 -22.639 1.00 74.75 383 VAL A C 1
ATOM 2970 O O . VAL A 1 383 ? 14.027 -11.536 -21.557 1.00 74.75 383 VAL A O 1
ATOM 2973 N N . THR A 1 384 ? 12.633 -11.047 -23.255 1.00 74.62 384 THR A N 1
ATOM 2974 C CA . THR A 1 384 ? 12.117 -9.774 -22.720 1.00 74.62 384 THR A CA 1
ATOM 2975 C C . THR A 1 384 ? 10.815 -9.924 -21.944 1.00 74.62 384 THR A C 1
ATOM 2977 O O . THR A 1 384 ? 10.396 -8.989 -21.260 1.00 74.62 384 THR A O 1
ATOM 2980 N N . SER A 1 385 ? 10.169 -11.086 -22.022 1.00 80.62 385 SER A N 1
ATOM 2981 C CA . SER A 1 385 ? 8.918 -11.337 -21.326 1.00 80.62 385 SER A CA 1
ATOM 2982 C C . SER A 1 385 ? 9.136 -11.411 -19.807 1.00 80.62 385 SER A C 1
ATOM 2984 O O . SER A 1 385 ? 10.203 -11.786 -19.312 1.00 80.62 385 SER A O 1
ATOM 2986 N N . PHE A 1 386 ? 8.126 -10.976 -19.054 1.00 84.81 386 PHE A N 1
ATOM 2987 C CA . PHE A 1 386 ? 8.182 -10.962 -17.598 1.00 84.81 386 PHE A CA 1
ATOM 2988 C C . PHE A 1 386 ? 8.048 -12.393 -17.052 1.00 84.81 386 PHE A C 1
ATOM 2990 O O . PHE A 1 386 ? 7.089 -13.093 -17.377 1.00 84.81 386 PHE A O 1
ATOM 2997 N N . ALA A 1 387 ? 9.007 -12.812 -16.224 1.00 92.44 387 ALA A N 1
ATOM 2998 C CA . ALA A 1 387 ? 9.059 -14.146 -15.631 1.00 92.44 387 ALA A CA 1
ATOM 2999 C C . ALA A 1 387 ? 8.869 -14.057 -14.112 1.00 92.44 387 ALA A C 1
ATOM 3001 O O . ALA A 1 387 ? 9.703 -13.476 -13.410 1.00 92.44 387 ALA A O 1
ATOM 3002 N N . PHE A 1 388 ? 7.788 -14.639 -13.598 1.00 94.25 388 PHE A N 1
ATOM 3003 C CA . PHE A 1 388 ? 7.546 -14.723 -12.161 1.00 94.25 388 PHE A CA 1
ATOM 3004 C C . PHE A 1 388 ? 8.421 -15.822 -11.545 1.00 94.25 388 PHE A C 1
ATOM 3006 O O . PHE A 1 388 ? 8.689 -16.851 -12.160 1.00 94.25 388 PHE A O 1
ATOM 3013 N N . GLY A 1 389 ? 8.906 -15.597 -10.322 1.00 93.19 389 GLY A N 1
ATOM 3014 C CA . GLY A 1 389 ? 9.774 -16.549 -9.616 1.00 93.19 389 GLY A CA 1
ATOM 3015 C C . GLY A 1 389 ? 11.259 -16.503 -10.006 1.00 93.19 389 GLY A C 1
ATOM 3016 O O . GLY A 1 389 ? 12.065 -17.185 -9.374 1.00 93.19 389 GLY A O 1
ATOM 3017 N N . CYS A 1 390 ? 11.647 -15.673 -10.980 1.00 93.69 390 CYS A N 1
ATOM 3018 C CA . CYS A 1 390 ? 13.042 -15.462 -11.374 1.00 93.69 390 CYS A CA 1
ATOM 3019 C C . CYS A 1 390 ? 13.605 -14.116 -10.885 1.00 93.69 390 CYS A C 1
ATOM 3021 O O . CYS A 1 390 ? 12.862 -13.209 -10.515 1.00 93.69 390 CYS A O 1
ATOM 3023 N N . LEU A 1 391 ? 14.937 -13.976 -10.887 1.00 89.44 391 LEU A N 1
ATOM 3024 C CA . LEU A 1 391 ? 15.606 -12.685 -10.669 1.00 89.44 391 LEU A CA 1
ATOM 3025 C C . LEU A 1 391 ? 15.407 -11.748 -11.876 1.00 89.44 391 LEU A C 1
ATOM 3027 O O . LEU A 1 391 ? 15.229 -12.219 -12.995 1.00 89.44 391 LEU A O 1
ATOM 3031 N N . ASP A 1 392 ? 15.552 -10.431 -11.694 1.00 81.69 392 ASP A N 1
ATOM 3032 C CA . ASP A 1 392 ? 15.441 -9.445 -12.793 1.00 81.69 392 ASP A CA 1
ATOM 3033 C C . ASP A 1 392 ? 16.384 -9.748 -13.976 1.00 81.69 392 ASP A C 1
ATOM 3035 O O . ASP A 1 392 ? 16.062 -9.494 -15.141 1.00 81.69 392 ASP A O 1
ATOM 3039 N N . SER A 1 393 ? 17.542 -10.347 -13.679 1.00 79.88 393 SER A N 1
ATOM 3040 C CA . SER A 1 393 ? 18.555 -10.796 -14.641 1.00 79.88 393 SER A CA 1
ATOM 3041 C C . SER A 1 393 ? 18.289 -12.188 -15.223 1.00 79.88 393 SER A C 1
ATOM 3043 O O . SER A 1 393 ? 19.178 -12.774 -15.838 1.00 79.88 393 SER A O 1
ATOM 3045 N N . GLN A 1 394 ? 17.098 -12.746 -15.028 1.00 88.31 394 GLN A N 1
ATOM 3046 C CA . GLN A 1 394 ? 16.704 -14.073 -15.483 1.00 88.31 394 GLN A CA 1
ATOM 3047 C C . GLN A 1 394 ? 15.413 -14.015 -16.306 1.00 88.31 394 GLN A C 1
ATOM 3049 O O . GLN A 1 394 ? 14.611 -13.094 -16.174 1.00 88.31 394 GLN A O 1
ATOM 3054 N N . TYR A 1 395 ? 15.247 -14.986 -17.196 1.00 88.38 395 TYR A N 1
ATOM 3055 C CA . TYR A 1 395 ? 14.014 -15.256 -17.928 1.00 88.38 395 TYR A CA 1
ATOM 3056 C C . TYR A 1 395 ? 13.595 -16.701 -17.658 1.00 88.38 395 TYR A C 1
ATOM 3058 O O . TYR A 1 395 ? 14.415 -17.517 -17.223 1.00 88.38 395 TYR A O 1
ATOM 3066 N N . CYS A 1 396 ? 12.334 -17.025 -17.916 1.00 93.19 396 CYS A N 1
ATOM 3067 C CA . CYS A 1 396 ? 11.895 -18.408 -17.881 1.00 93.19 396 CYS A CA 1
ATOM 3068 C C . CYS A 1 396 ? 12.073 -19.069 -19.232 1.00 93.19 396 CYS A C 1
ATOM 3070 O O . CYS A 1 396 ? 11.550 -18.570 -20.229 1.00 93.19 396 CYS A O 1
ATOM 3072 N N . ASP A 1 397 ? 12.756 -20.206 -19.272 1.00 90.94 397 ASP A N 1
ATOM 3073 C CA . ASP A 1 397 ? 12.742 -21.017 -20.480 1.00 90.94 397 ASP A CA 1
ATOM 3074 C C . ASP A 1 397 ? 11.411 -21.775 -20.645 1.00 90.94 397 ASP A C 1
ATOM 3076 O O . ASP A 1 397 ? 10.576 -21.847 -19.740 1.00 90.94 397 ASP A O 1
ATOM 3080 N N . ALA A 1 398 ? 11.227 -22.399 -21.811 1.00 91.25 398 ALA A N 1
ATOM 3081 C CA . ALA A 1 398 ? 10.038 -23.196 -22.121 1.00 91.25 398 ALA A CA 1
ATOM 3082 C C . ALA A 1 398 ? 9.848 -24.422 -21.197 1.00 91.25 398 ALA A C 1
ATOM 3084 O O . ALA A 1 398 ? 8.832 -25.105 -21.291 1.00 91.25 398 ALA A O 1
ATOM 3085 N N . THR A 1 399 ? 10.810 -24.723 -20.315 1.00 94.12 399 THR A N 1
ATOM 3086 C CA . THR A 1 399 ? 10.717 -25.796 -19.313 1.00 94.12 399 THR A CA 1
ATOM 3087 C C . THR A 1 399 ? 10.288 -25.284 -17.938 1.00 94.12 399 THR A C 1
ATOM 3089 O O . THR A 1 399 ? 10.295 -26.051 -16.977 1.00 94.12 399 THR A O 1
ATOM 3092 N N . GLY A 1 400 ? 9.937 -23.999 -17.814 1.00 93.50 400 GLY A N 1
ATOM 3093 C CA . GLY A 1 400 ? 9.558 -23.385 -16.541 1.00 93.50 400 GLY A CA 1
ATOM 3094 C C . GLY A 1 400 ? 10.745 -23.176 -15.593 1.00 93.50 400 GLY A C 1
ATOM 3095 O O . GLY A 1 400 ? 10.556 -23.047 -14.380 1.00 93.50 400 GLY A O 1
ATOM 3096 N N . THR A 1 401 ? 11.977 -23.176 -16.119 1.00 93.88 401 THR A N 1
ATOM 3097 C CA . THR A 1 401 ? 13.201 -23.000 -15.330 1.00 93.88 401 THR A CA 1
ATOM 3098 C C . THR A 1 401 ? 13.781 -21.606 -15.546 1.00 93.88 401 THR A C 1
ATOM 3100 O O . THR A 1 401 ? 13.980 -21.173 -16.680 1.00 93.88 401 THR A O 1
ATOM 3103 N N . CYS A 1 402 ? 14.145 -20.925 -14.456 1.00 93.44 402 CYS A N 1
ATOM 3104 C CA . CYS A 1 402 ? 14.864 -19.656 -14.537 1.00 93.44 402 CYS A CA 1
ATOM 3105 C C . CYS A 1 402 ? 16.249 -19.853 -15.165 1.00 93.44 402 CYS A C 1
ATOM 3107 O O . CYS A 1 402 ? 17.097 -20.588 -14.647 1.00 93.44 402 CYS A O 1
ATOM 3109 N N . LYS A 1 403 ? 16.499 -19.154 -16.267 1.00 89.50 403 LYS A N 1
ATOM 3110 C CA . LYS A 1 403 ? 17.804 -19.041 -16.915 1.00 89.50 403 LYS A CA 1
ATOM 3111 C C . LYS A 1 403 ? 18.275 -17.606 -16.808 1.00 89.50 403 LYS A C 1
ATOM 3113 O O . LYS A 1 403 ? 17.479 -16.682 -16.905 1.00 89.50 403 LYS A O 1
ATOM 3118 N N . ASN A 1 404 ? 19.575 -17.401 -16.619 1.00 84.56 404 ASN A N 1
ATOM 3119 C CA . ASN A 1 404 ? 20.134 -16.054 -16.698 1.00 84.56 404 ASN A CA 1
ATOM 3120 C C . ASN A 1 404 ? 19.847 -15.498 -18.093 1.00 84.56 404 ASN A C 1
ATOM 3122 O O . ASN A 1 404 ? 20.174 -16.145 -19.091 1.00 84.56 404 ASN A O 1
ATOM 3126 N N . LYS A 1 405 ? 19.250 -14.303 -18.149 1.00 76.75 405 LYS A N 1
ATOM 3127 C CA . LYS A 1 405 ? 19.287 -13.471 -19.346 1.00 76.75 405 LYS A CA 1
ATOM 3128 C C . LYS A 1 405 ? 20.757 -13.394 -19.720 1.00 76.75 405 LYS A C 1
ATOM 3130 O O . LYS A 1 405 ? 21.606 -13.129 -18.861 1.00 76.75 405 LYS A O 1
ATOM 3135 N N . LYS A 1 406 ? 21.064 -13.757 -20.965 1.00 71.00 406 LYS A N 1
ATOM 3136 C CA . LYS A 1 406 ? 22.417 -13.660 -21.517 1.00 71.00 406 LYS A CA 1
ATOM 3137 C C . LYS A 1 406 ? 22.918 -12.269 -21.133 1.00 71.00 406 LYS A C 1
ATOM 3139 O O . LYS A 1 406 ? 22.183 -11.315 -21.347 1.00 71.00 406 LYS A O 1
ATOM 3144 N N . TYR A 1 407 ? 24.040 -12.187 -20.413 1.00 70.62 407 TYR A N 1
ATOM 3145 C CA . TYR A 1 407 ? 24.475 -10.957 -19.743 1.00 70.62 407 TYR A CA 1
ATOM 3146 C C . TYR A 1 407 ? 24.497 -9.809 -20.750 1.00 70.62 407 TYR A C 1
ATOM 3148 O O . TYR A 1 407 ? 25.428 -9.727 -21.540 1.00 70.62 407 TYR A O 1
ATOM 3156 N N . VAL A 1 408 ? 23.469 -8.963 -20.725 1.00 77.75 408 VAL A N 1
ATOM 3157 C CA . VAL A 1 408 ? 23.419 -7.737 -21.511 1.00 77.75 408 VAL A CA 1
ATOM 3158 C C . VAL A 1 408 ? 24.200 -6.709 -20.702 1.00 77.75 408 VAL A C 1
ATOM 3160 O O . VAL A 1 408 ? 23.805 -6.415 -19.567 1.00 77.75 408 VAL A O 1
ATOM 3163 N N . PRO A 1 409 ? 25.341 -6.208 -21.201 1.00 83.00 409 PRO A N 1
ATOM 3164 C CA . PRO A 1 409 ? 26.129 -5.244 -20.456 1.00 83.00 409 PRO A CA 1
ATOM 3165 C C . PRO A 1 409 ? 25.264 -4.023 -20.105 1.00 83.00 409 PRO A C 1
ATOM 3167 O O . PRO A 1 409 ? 24.512 -3.568 -20.961 1.00 83.00 409 PRO A O 1
ATOM 3170 N N . PRO A 1 410 ? 25.365 -3.446 -18.893 1.00 79.62 410 PRO A N 1
ATOM 3171 C CA . PRO A 1 410 ? 24.538 -2.302 -18.483 1.00 79.62 410 PRO A CA 1
ATOM 3172 C C . PRO A 1 410 ? 24.655 -1.064 -19.385 1.00 79.62 410 PRO A C 1
ATOM 3174 O O . PRO A 1 410 ? 23.829 -0.162 -19.308 1.00 79.62 410 PRO A O 1
ATOM 3177 N N . THR A 1 411 ? 25.709 -0.998 -20.199 1.00 88.94 411 THR A N 1
ATOM 3178 C CA . THR A 1 411 ? 25.946 0.050 -21.194 1.00 88.94 411 THR A CA 1
ATOM 3179 C C . THR A 1 411 ? 25.270 -0.227 -22.540 1.00 88.94 411 THR A C 1
ATOM 3181 O O . THR A 1 411 ? 25.362 0.616 -23.419 1.00 88.94 411 THR A O 1
ATOM 3184 N N . TRP A 1 412 ? 24.601 -1.371 -22.723 1.00 91.50 412 TRP A N 1
ATOM 3185 C CA . TRP A 1 412 ? 23.817 -1.677 -23.921 1.00 91.50 412 TRP A CA 1
ATOM 3186 C C . TRP A 1 412 ? 22.576 -0.782 -23.984 1.00 91.50 412 TRP A C 1
ATOM 3188 O O . TRP A 1 412 ? 21.789 -0.753 -23.039 1.00 91.50 412 TRP A O 1
ATOM 3198 N N . THR A 1 413 ? 22.394 -0.048 -25.082 1.00 92.50 413 THR A N 1
ATOM 3199 C CA . THR A 1 413 ? 21.270 0.902 -25.229 1.00 92.50 413 THR A CA 1
ATOM 3200 C C . THR A 1 413 ? 20.172 0.447 -26.187 1.00 92.50 413 THR A C 1
ATOM 3202 O O . THR A 1 413 ? 19.149 1.124 -26.272 1.00 92.50 413 THR A O 1
ATOM 3205 N N . CYS A 1 414 ? 20.371 -0.644 -26.929 1.00 92.50 414 CYS A N 1
ATOM 3206 C CA . CYS A 1 414 ? 19.321 -1.234 -27.765 1.00 92.50 414 CYS A CA 1
ATOM 3207 C C . CYS A 1 414 ? 18.396 -2.131 -26.932 1.00 92.50 414 CYS A C 1
ATOM 3209 O O . CYS A 1 414 ? 18.617 -2.316 -25.732 1.00 92.50 414 CYS A O 1
ATOM 3211 N N . ASP A 1 415 ? 17.353 -2.687 -27.554 1.00 86.31 415 ASP A N 1
ATOM 3212 C CA . ASP A 1 415 ? 16.504 -3.666 -26.872 1.00 86.31 415 ASP A CA 1
ATOM 3213 C C . ASP A 1 415 ? 17.368 -4.855 -26.397 1.00 86.31 415 ASP A C 1
ATOM 3215 O O . ASP A 1 415 ? 18.171 -5.379 -27.178 1.00 86.31 415 ASP A O 1
ATOM 3219 N N . PRO A 1 416 ? 17.265 -5.278 -25.123 1.00 84.12 416 PRO A N 1
ATOM 3220 C CA . PRO A 1 416 ? 17.957 -6.461 -24.624 1.00 84.12 416 PRO A CA 1
ATOM 3221 C C . PRO A 1 416 ? 17.659 -7.746 -25.406 1.00 84.12 416 PRO A C 1
ATOM 3223 O O . PRO A 1 416 ? 18.452 -8.679 -25.307 1.00 84.12 416 PRO A O 1
ATOM 3226 N N . SER A 1 417 ? 16.546 -7.822 -26.153 1.00 80.31 417 SER A N 1
ATOM 3227 C CA . SER A 1 417 ? 16.246 -8.980 -27.003 1.00 80.31 417 SER A CA 1
ATOM 3228 C C . SER A 1 417 ? 17.220 -9.177 -28.153 1.00 80.31 417 SER A C 1
ATOM 3230 O O . SER A 1 417 ? 17.299 -10.302 -28.620 1.00 80.31 417 SER A O 1
ATOM 3232 N N . TYR A 1 418 ? 17.905 -8.122 -28.604 1.00 90.00 418 TYR A N 1
ATOM 3233 C CA . TYR A 1 418 ? 18.824 -8.180 -29.746 1.00 90.00 418 TYR A CA 1
ATOM 3234 C C . TYR A 1 418 ? 20.236 -8.612 -29.345 1.00 90.00 418 TYR A C 1
ATOM 3236 O O . TYR A 1 418 ? 20.967 -9.168 -30.145 1.00 90.00 418 TYR A O 1
ATOM 3244 N N . TYR A 1 419 ? 20.615 -8.442 -28.074 1.00 89.62 419 TYR A N 1
ATOM 3245 C CA . TYR A 1 419 ? 21.972 -8.759 -27.639 1.00 89.62 419 TYR A CA 1
ATOM 3246 C C . TYR A 1 419 ? 22.266 -10.264 -27.723 1.00 89.62 419 TYR A C 1
ATOM 3248 O O . TYR A 1 419 ? 21.822 -11.039 -26.861 1.00 89.62 419 TYR A O 1
ATOM 3256 N N . ASN A 1 420 ? 23.113 -10.665 -28.678 1.00 88.94 420 ASN A N 1
ATOM 3257 C CA . ASN A 1 420 ? 23.540 -12.051 -28.882 1.00 88.94 420 ASN A CA 1
ATOM 3258 C C . ASN A 1 420 ? 22.352 -12.996 -29.158 1.00 88.94 420 ASN A C 1
ATOM 3260 O O . ASN A 1 420 ? 22.245 -14.072 -28.540 1.00 88.94 420 ASN A O 1
ATOM 3264 N N . ALA A 1 421 ? 21.429 -12.548 -30.006 1.00 87.50 421 ALA A N 1
ATOM 3265 C CA . ALA A 1 421 ? 20.207 -13.235 -30.407 1.00 87.50 421 ALA A CA 1
ATOM 3266 C C . ALA A 1 421 ? 20.331 -13.991 -31.742 1.00 87.50 421 ALA A C 1
ATOM 3268 O O . ALA A 1 421 ? 19.453 -14.792 -32.072 1.00 87.50 421 ALA A O 1
ATOM 3269 N N . SER A 1 422 ? 21.453 -13.833 -32.446 1.00 90.19 422 SER A N 1
ATOM 3270 C CA . SER A 1 422 ? 21.758 -14.446 -33.744 1.00 90.19 422 SER A CA 1
ATOM 3271 C C . SER A 1 422 ? 20.755 -14.076 -34.840 1.00 90.19 422 SER A C 1
ATOM 3273 O O . SER A 1 422 ? 20.460 -14.881 -35.726 1.00 90.19 422 SER A O 1
ATOM 3275 N N . ASP A 1 423 ? 20.227 -12.859 -34.756 1.00 91.19 423 ASP A N 1
ATOM 3276 C CA . ASP A 1 423 ? 19.324 -12.214 -35.711 1.00 91.19 423 ASP A CA 1
ATOM 3277 C C . ASP A 1 423 ? 20.005 -11.110 -36.536 1.00 91.19 423 ASP A C 1
ATOM 3279 O O . ASP A 1 423 ? 19.437 -10.619 -37.512 1.00 91.19 423 ASP A O 1
ATOM 3283 N N . GLY A 1 424 ? 21.239 -10.771 -36.186 1.00 93.62 424 GLY A N 1
ATOM 3284 C CA . GLY A 1 424 ? 22.082 -9.812 -36.872 1.00 93.62 424 GLY A CA 1
ATOM 3285 C C . GLY A 1 424 ? 23.134 -9.279 -35.910 1.00 93.62 424 GLY A C 1
ATOM 3286 O O . GLY A 1 424 ? 23.169 -9.625 -34.740 1.00 93.62 424 GLY A O 1
ATOM 3287 N N . CYS A 1 425 ? 24.046 -8.463 -36.413 1.00 96.56 425 CYS A N 1
ATOM 3288 C CA . CYS A 1 425 ? 25.057 -7.787 -35.617 1.00 96.56 425 CYS A CA 1
ATOM 3289 C C . CYS A 1 425 ? 24.591 -6.355 -35.321 1.00 96.56 425 CYS A C 1
ATOM 3291 O O . CYS A 1 425 ? 24.741 -5.461 -36.159 1.00 96.56 425 CYS A O 1
ATOM 3293 N N . ASP A 1 426 ? 24.021 -6.127 -34.135 1.00 95.69 426 ASP A N 1
ATOM 3294 C CA . ASP A 1 426 ? 23.471 -4.831 -33.731 1.00 95.69 426 ASP A CA 1
ATOM 3295 C C . ASP A 1 426 ? 24.541 -3.830 -33.270 1.00 95.69 426 ASP A C 1
ATOM 3297 O O . ASP A 1 426 ? 25.070 -3.870 -32.155 1.00 95.69 426 ASP A O 1
ATOM 3301 N N . CYS A 1 427 ? 24.849 -2.863 -34.136 1.00 95.31 427 CYS A N 1
ATOM 3302 C CA . CYS A 1 427 ? 25.811 -1.805 -33.838 1.00 95.31 427 CYS A CA 1
ATOM 3303 C C . CYS A 1 427 ? 25.189 -0.567 -33.200 1.00 95.31 427 CYS A C 1
ATOM 3305 O O . CYS A 1 427 ? 23.998 -0.298 -33.306 1.00 95.31 427 CYS A O 1
ATOM 3307 N N . GLY A 1 428 ? 26.026 0.259 -32.566 1.00 93.12 428 GLY A N 1
ATOM 3308 C CA . GLY A 1 428 ? 25.592 1.540 -32.005 1.00 93.12 428 GLY A CA 1
ATOM 3309 C C . GLY A 1 428 ? 24.755 1.403 -30.733 1.00 93.12 428 GLY A C 1
ATOM 3310 O O . GLY A 1 428 ? 24.212 2.387 -30.240 1.00 93.12 428 GLY A O 1
ATOM 3311 N N . CYS A 1 429 ? 24.687 0.208 -30.153 1.00 94.56 429 CYS A N 1
ATOM 3312 C CA . CYS A 1 429 ? 23.921 -0.085 -28.952 1.00 94.56 429 CYS A CA 1
ATOM 3313 C C . CYS A 1 429 ? 24.687 0.295 -27.680 1.00 94.56 429 CYS A C 1
ATOM 3315 O O . CYS A 1 429 ? 24.896 -0.530 -26.798 1.00 94.56 429 CYS A O 1
ATOM 3317 N N . GLY A 1 430 ? 25.133 1.551 -27.580 1.00 90.00 430 GLY A N 1
ATOM 3318 C CA . GLY A 1 430 ? 25.784 2.072 -26.372 1.00 90.00 430 GLY A CA 1
ATOM 3319 C C . GLY A 1 430 ? 27.273 1.746 -26.278 1.00 90.00 430 GLY A C 1
ATOM 3320 O O . GLY A 1 430 ? 27.839 1.665 -25.188 1.00 90.00 430 GLY A O 1
ATOM 3321 N N . GLY A 1 431 ? 27.916 1.533 -27.431 1.00 88.50 431 GLY A N 1
ATOM 3322 C CA . GLY A 1 431 ? 29.346 1.228 -27.512 1.00 88.50 431 GLY A CA 1
ATOM 3323 C C . GLY A 1 431 ? 29.718 -0.161 -27.000 1.00 88.50 431 GLY A C 1
ATOM 3324 O O . GLY A 1 431 ? 30.880 -0.425 -26.695 1.00 88.50 431 GLY A O 1
ATOM 3325 N N . VAL A 1 432 ? 28.729 -1.039 -26.871 1.00 92.31 432 VAL A N 1
ATOM 3326 C CA . VAL A 1 432 ? 28.905 -2.439 -26.512 1.00 92.31 432 VAL A CA 1
ATOM 3327 C C . VAL A 1 432 ? 28.876 -3.259 -27.794 1.00 92.31 432 VAL A C 1
ATOM 3329 O O . VAL A 1 432 ? 27.994 -3.079 -28.626 1.00 92.31 432 VAL A O 1
ATOM 3332 N N . LEU A 1 433 ? 29.857 -4.145 -27.965 1.00 93.38 433 LEU A N 1
ATOM 3333 C CA . LEU A 1 433 ? 29.883 -5.075 -29.091 1.00 93.38 433 LEU A CA 1
ATOM 3334 C C . LEU A 1 433 ? 28.795 -6.135 -28.903 1.00 93.38 433 LEU A C 1
ATOM 3336 O O . LEU A 1 433 ? 28.823 -6.843 -27.890 1.00 93.38 433 LEU A O 1
ATOM 3340 N N . ASP A 1 434 ? 27.895 -6.262 -29.878 1.00 94.00 434 ASP A N 1
ATOM 3341 C CA . ASP A 1 434 ? 27.025 -7.429 -29.972 1.00 94.00 434 ASP A CA 1
ATOM 3342 C C . ASP A 1 434 ? 27.878 -8.675 -30.258 1.00 94.00 434 ASP A C 1
ATOM 3344 O O . ASP A 1 434 ? 28.649 -8.677 -31.222 1.00 94.00 434 ASP A O 1
ATOM 3348 N N . PRO A 1 435 ? 27.814 -9.736 -29.441 1.00 93.81 435 PRO A N 1
ATOM 3349 C CA . PRO A 1 435 ? 28.509 -10.979 -29.732 1.00 93.81 435 PRO A CA 1
ATOM 3350 C C . PRO A 1 435 ? 28.152 -11.606 -31.086 1.00 93.81 435 PRO A C 1
ATOM 3352 O O . PRO A 1 435 ? 28.994 -12.329 -31.617 1.00 93.81 435 PRO A O 1
ATOM 3355 N N . ASP A 1 436 ? 26.981 -11.321 -31.663 1.00 93.38 436 ASP A N 1
ATOM 3356 C CA . ASP A 1 436 ? 26.628 -11.780 -33.013 1.00 93.38 436 ASP A CA 1
ATOM 3357 C C . ASP A 1 436 ? 27.563 -11.194 -34.085 1.00 93.38 436 ASP A C 1
ATOM 3359 O O . ASP A 1 436 ? 27.845 -11.839 -35.092 1.00 93.38 436 ASP A O 1
ATOM 3363 N N . CYS A 1 437 ? 28.187 -10.041 -33.819 1.00 94.69 437 CYS A N 1
ATOM 3364 C CA . CYS A 1 437 ? 29.220 -9.446 -34.673 1.00 94.69 437 CYS A CA 1
ATOM 3365 C C . CYS A 1 437 ? 30.525 -10.253 -34.752 1.00 94.69 437 CYS A C 1
ATOM 3367 O O . CYS A 1 437 ? 31.421 -9.904 -35.525 1.00 94.69 437 CYS A O 1
ATOM 3369 N N . LEU A 1 438 ? 30.684 -11.294 -33.929 1.00 91.50 438 LEU A N 1
ATOM 3370 C CA . LEU A 1 438 ? 31.816 -12.216 -34.026 1.00 91.50 438 LEU A CA 1
ATOM 3371 C C . LEU A 1 438 ? 31.627 -13.248 -35.146 1.00 91.50 438 LEU A C 1
ATOM 3373 O O . LEU A 1 438 ? 32.611 -13.871 -35.553 1.00 91.50 438 LEU A O 1
ATOM 3377 N N . ASP A 1 439 ? 30.402 -13.420 -35.648 1.00 91.75 439 ASP A N 1
ATOM 3378 C CA . ASP A 1 439 ? 30.112 -14.232 -36.823 1.00 91.75 439 ASP A CA 1
ATOM 3379 C C . ASP A 1 439 ? 30.055 -13.338 -38.079 1.00 91.75 439 ASP A C 1
ATOM 3381 O O . ASP A 1 439 ? 29.113 -12.564 -38.253 1.00 91.75 439 ASP A O 1
ATOM 3385 N N . PRO A 1 440 ? 31.038 -13.434 -38.996 1.00 90.81 440 PRO A N 1
ATOM 3386 C CA . PRO A 1 440 ? 31.079 -12.603 -40.198 1.00 90.81 440 PRO A CA 1
ATOM 3387 C C . PRO A 1 440 ? 29.961 -12.916 -41.207 1.00 90.81 440 PRO A C 1
ATOM 3389 O O . PRO A 1 440 ? 29.887 -12.242 -42.233 1.00 90.81 440 PRO A O 1
ATOM 3392 N N . GLN A 1 441 ? 29.139 -13.948 -40.977 1.00 93.88 441 GLN A N 1
ATOM 3393 C CA . GLN A 1 441 ? 27.965 -14.233 -41.807 1.00 93.88 441 GLN A CA 1
ATOM 3394 C C . GLN A 1 441 ? 26.725 -13.426 -41.403 1.00 93.88 441 GLN A C 1
ATOM 3396 O O . GLN A 1 441 ? 25.768 -13.391 -42.176 1.00 93.88 441 GLN A O 1
ATOM 3401 N N . GLN A 1 442 ? 26.728 -12.790 -40.228 1.00 94.12 442 GLN A N 1
ATOM 3402 C CA . GLN A 1 442 ? 25.597 -11.999 -39.744 1.00 94.12 442 GLN A CA 1
ATOM 3403 C C . GLN A 1 442 ? 25.510 -10.648 -40.467 1.00 94.12 442 GLN A C 1
ATOM 3405 O O . GLN A 1 442 ? 26.526 -10.012 -40.759 1.00 94.12 442 GLN A O 1
ATOM 3410 N N . GLU A 1 443 ? 24.285 -10.199 -40.756 1.00 95.31 443 GLU A N 1
ATOM 3411 C CA . GLU A 1 443 ? 24.039 -8.870 -41.326 1.00 95.31 443 GLU A CA 1
ATOM 3412 C C . GLU A 1 443 ? 24.332 -7.791 -40.278 1.00 95.31 443 GLU A C 1
ATOM 3414 O O . GLU A 1 443 ? 23.925 -7.912 -39.127 1.00 95.31 443 GLU A O 1
ATOM 3419 N N . VAL A 1 444 ? 25.041 -6.728 -40.661 1.00 95.75 444 VAL A N 1
ATOM 3420 C CA . VAL A 1 444 ? 25.329 -5.604 -39.761 1.00 95.75 444 VAL A CA 1
ATOM 3421 C C . VAL A 1 444 ? 24.115 -4.678 -39.708 1.00 95.75 444 VAL A C 1
ATOM 3423 O O . VAL A 1 444 ? 23.765 -4.041 -40.703 1.00 95.75 444 VAL A O 1
ATOM 3426 N N . LEU A 1 445 ? 23.498 -4.577 -38.535 1.00 95.38 445 LEU A N 1
ATOM 3427 C CA . LEU A 1 445 ? 22.307 -3.775 -38.276 1.00 95.38 445 LEU A CA 1
ATOM 3428 C C . LEU A 1 445 ? 22.677 -2.432 -37.625 1.00 95.38 445 LEU A C 1
ATOM 3430 O O . LEU A 1 445 ? 23.752 -2.255 -37.050 1.00 95.38 445 LEU A O 1
ATOM 3434 N N . ASN A 1 446 ? 21.771 -1.455 -37.730 1.00 93.31 446 ASN A N 1
ATOM 3435 C CA . ASN A 1 446 ? 21.890 -0.109 -37.141 1.00 93.31 446 ASN A CA 1
ATOM 3436 C C . ASN A 1 446 ? 23.069 0.752 -37.643 1.00 93.31 446 ASN A C 1
ATOM 3438 O O . ASN A 1 446 ? 23.396 1.775 -37.037 1.00 93.31 446 ASN A O 1
ATOM 3442 N N . CYS A 1 447 ? 23.665 0.405 -38.789 1.00 93.69 447 CYS A N 1
ATOM 3443 C CA . CYS A 1 447 ? 24.629 1.260 -39.479 1.00 93.69 447 CYS A CA 1
ATOM 3444 C C . CYS A 1 447 ? 23.997 2.039 -40.645 1.00 93.69 447 CYS A C 1
ATOM 3446 O O . CYS A 1 447 ? 23.135 1.516 -41.349 1.00 93.69 447 CYS A O 1
ATOM 3448 N N . PRO A 1 448 ? 24.436 3.288 -40.904 1.00 91.25 448 PRO A N 1
ATOM 3449 C CA . PRO A 1 448 ? 23.844 4.135 -41.944 1.00 91.25 448 PRO A CA 1
ATOM 3450 C C . PRO A 1 448 ? 24.132 3.660 -43.377 1.00 91.25 448 PRO A C 1
ATOM 3452 O O . PRO A 1 448 ? 23.490 4.127 -44.315 1.00 91.25 448 PRO A O 1
ATOM 3455 N N . CYS A 1 449 ? 25.086 2.745 -43.561 1.00 92.06 449 CYS A N 1
ATOM 3456 C CA . CYS A 1 449 ? 25.449 2.179 -44.854 1.00 92.06 449 CYS A CA 1
ATOM 3457 C C . CYS A 1 449 ? 25.696 0.669 -44.748 1.00 92.06 449 CYS A C 1
ATOM 3459 O O . CYS A 1 449 ? 26.347 0.214 -43.812 1.00 92.06 449 CYS A O 1
ATOM 3461 N N . LEU A 1 450 ? 25.269 -0.077 -45.775 1.00 90.00 450 LEU A N 1
ATOM 3462 C CA . LEU A 1 450 ? 25.449 -1.536 -45.898 1.00 90.00 450 LEU A CA 1
ATOM 3463 C C . LEU A 1 450 ? 26.919 -1.978 -46.004 1.00 90.00 450 LEU A C 1
ATOM 3465 O O . LEU A 1 450 ? 27.234 -3.146 -45.824 1.00 90.00 450 LEU A O 1
ATOM 3469 N N . THR A 1 451 ? 27.824 -1.060 -46.345 1.00 91.94 451 THR A N 1
ATOM 3470 C CA . THR A 1 451 ? 29.268 -1.313 -46.474 1.00 91.94 451 THR A CA 1
ATOM 3471 C C . THR A 1 451 ? 30.039 -1.110 -45.169 1.00 91.94 451 THR A C 1
ATOM 3473 O O . THR A 1 451 ? 31.264 -1.233 -45.164 1.00 91.94 451 THR A O 1
ATOM 3476 N N . MET A 1 452 ? 29.358 -0.747 -44.078 1.00 92.62 452 MET A N 1
ATOM 3477 C CA . MET A 1 452 ? 29.984 -0.525 -42.775 1.00 92.62 452 MET A CA 1
ATOM 3478 C C . MET A 1 452 ? 30.053 -1.818 -41.959 1.00 92.62 452 MET A C 1
ATOM 3480 O O . MET A 1 452 ? 29.198 -2.687 -42.076 1.00 92.62 452 MET A O 1
ATOM 3484 N N . ASN A 1 453 ? 31.062 -1.903 -41.095 1.00 94.38 453 ASN A N 1
ATOM 3485 C CA . ASN A 1 453 ? 31.273 -3.000 -40.160 1.00 94.38 453 ASN A CA 1
ATOM 3486 C C . ASN A 1 453 ? 31.011 -2.547 -38.723 1.00 94.38 453 ASN A C 1
ATOM 3488 O O . ASN A 1 453 ? 31.179 -1.374 -38.383 1.00 94.38 453 ASN A O 1
ATOM 3492 N N . CYS A 1 454 ? 30.706 -3.502 -37.849 1.00 94.69 454 CYS A N 1
ATOM 3493 C CA . CYS A 1 454 ? 30.702 -3.272 -36.412 1.00 94.69 454 CYS A CA 1
ATOM 3494 C C . CYS A 1 454 ? 32.084 -3.497 -35.821 1.00 94.69 454 CYS A C 1
ATOM 3496 O O . CYS A 1 454 ? 32.580 -4.620 -35.780 1.00 94.69 454 CYS A O 1
ATOM 3498 N N . THR A 1 455 ? 32.716 -2.444 -35.320 1.00 94.00 455 THR A N 1
ATOM 3499 C CA . THR A 1 455 ? 33.976 -2.565 -34.584 1.00 94.00 455 THR A CA 1
ATOM 3500 C C . THR A 1 455 ? 33.785 -2.016 -33.181 1.00 94.00 455 THR A C 1
ATOM 3502 O O . THR A 1 455 ? 33.489 -0.837 -33.010 1.00 94.00 455 THR A O 1
ATOM 3505 N N . LEU A 1 456 ? 33.962 -2.874 -32.170 1.00 91.94 456 LEU A N 1
ATOM 3506 C CA . LEU A 1 456 ? 33.812 -2.514 -30.751 1.00 91.94 456 LEU A CA 1
ATOM 3507 C C . LEU A 1 456 ? 32.443 -1.886 -30.417 1.00 91.94 456 LEU A C 1
ATOM 3509 O O . LEU A 1 456 ? 32.364 -0.986 -29.589 1.00 91.94 456 LEU A O 1
ATOM 3513 N N . GLY A 1 457 ? 31.375 -2.339 -31.081 1.00 91.31 457 GLY A N 1
ATOM 3514 C CA . GLY A 1 457 ? 30.020 -1.812 -30.885 1.00 91.31 457 GLY A CA 1
ATOM 3515 C C . GLY A 1 457 ? 29.709 -0.521 -31.647 1.00 91.31 457 GLY A C 1
ATOM 3516 O O . GLY A 1 457 ? 28.637 0.047 -31.454 1.00 91.31 457 GLY A O 1
ATOM 3517 N N . TYR A 1 458 ? 30.606 -0.053 -32.521 1.00 93.25 458 TYR A N 1
ATOM 3518 C CA . TYR A 1 458 ? 30.402 1.138 -33.348 1.00 93.25 458 TYR A CA 1
ATOM 3519 C C . TYR A 1 458 ? 30.452 0.809 -34.836 1.00 93.25 458 TYR A C 1
ATOM 3521 O O . TYR A 1 458 ? 31.248 -0.023 -35.273 1.00 93.25 458 TYR A O 1
ATOM 3529 N N . CYS A 1 459 ? 29.649 1.524 -35.621 1.00 94.25 459 CYS A N 1
ATOM 3530 C CA . CYS A 1 459 ? 29.717 1.475 -37.075 1.00 94.25 459 CYS A CA 1
ATOM 3531 C C . CYS A 1 459 ? 31.002 2.149 -37.566 1.00 94.25 459 CYS A C 1
ATOM 3533 O O . CYS A 1 459 ? 31.213 3.350 -37.355 1.00 94.25 459 CYS A O 1
ATOM 3535 N N . THR A 1 460 ? 31.841 1.387 -38.259 1.00 93.50 460 THR A N 1
ATOM 3536 C CA . THR A 1 460 ? 33.074 1.862 -38.886 1.00 93.50 460 THR A CA 1
ATOM 3537 C C . THR A 1 460 ? 33.100 1.472 -40.358 1.00 93.50 460 THR A C 1
ATOM 3539 O O . THR A 1 460 ? 32.644 0.399 -40.746 1.00 93.50 460 THR A O 1
ATOM 3542 N N . GLY A 1 461 ? 33.623 2.353 -41.207 1.00 91.88 461 GLY A N 1
ATOM 3543 C CA . GLY A 1 461 ? 33.800 2.069 -42.630 1.00 91.88 461 GLY A CA 1
ATOM 3544 C C . GLY A 1 461 ? 33.415 3.235 -43.528 1.00 91.88 461 GLY A C 1
ATOM 3545 O O . GLY A 1 461 ? 33.144 4.346 -43.068 1.00 91.88 461 GLY A O 1
ATOM 3546 N N . GLU A 1 462 ? 33.413 2.971 -44.829 1.00 89.44 462 GLU A N 1
ATOM 3547 C CA . GLU A 1 462 ? 33.093 3.966 -45.844 1.00 89.44 462 GLU A CA 1
ATOM 3548 C C . GLU A 1 462 ? 31.590 3.976 -46.132 1.00 89.44 462 GLU A C 1
ATOM 3550 O O . GLU A 1 462 ? 30.984 2.942 -46.422 1.00 89.44 462 GLU A O 1
ATOM 3555 N N . CYS A 1 463 ? 30.996 5.163 -46.071 1.00 89.38 463 CYS A N 1
ATOM 3556 C CA . CYS A 1 463 ? 29.603 5.418 -46.395 1.00 89.38 463 CYS A CA 1
ATOM 3557 C C . CYS A 1 463 ? 29.560 6.577 -47.394 1.00 89.38 463 CYS A C 1
ATOM 3559 O O . CYS A 1 463 ? 29.981 7.690 -47.080 1.00 89.38 463 CYS A O 1
ATOM 3561 N N . LEU A 1 464 ? 29.109 6.307 -48.624 1.00 89.25 464 LEU A N 1
ATOM 3562 C CA . LEU A 1 464 ? 29.021 7.297 -49.710 1.00 89.25 464 LEU A CA 1
ATOM 3563 C C . LEU A 1 464 ? 30.341 8.046 -50.008 1.00 89.25 464 LEU A C 1
ATOM 3565 O O . LEU A 1 464 ? 30.327 9.248 -50.267 1.00 89.25 464 LEU A O 1
ATOM 3569 N N . GLY A 1 465 ? 31.491 7.364 -49.976 1.00 86.56 465 GLY A N 1
ATOM 3570 C CA . GLY A 1 465 ? 32.790 8.003 -50.236 1.00 86.56 465 GLY A CA 1
ATOM 3571 C C . GLY A 1 465 ? 33.449 8.642 -49.010 1.00 86.56 465 GLY A C 1
ATOM 3572 O O . GLY A 1 465 ? 34.535 9.211 -49.124 1.00 86.56 465 GLY A O 1
ATOM 3573 N N . ILE A 1 466 ? 32.801 8.588 -47.841 1.00 84.00 466 ILE A N 1
ATOM 3574 C CA . ILE A 1 466 ? 33.278 9.207 -46.601 1.00 84.00 466 ILE A CA 1
ATOM 3575 C C . ILE A 1 466 ? 33.581 8.106 -45.586 1.00 84.00 466 ILE A C 1
ATOM 3577 O O . ILE A 1 466 ? 32.715 7.298 -45.260 1.00 84.00 466 ILE A O 1
ATOM 3581 N N . ASN A 1 467 ? 34.808 8.079 -45.061 1.00 84.75 467 ASN A N 1
ATOM 3582 C CA . ASN A 1 467 ? 35.159 7.203 -43.945 1.00 84.75 467 ASN A CA 1
ATOM 3583 C C . ASN A 1 467 ? 34.561 7.756 -42.650 1.00 84.75 467 ASN A C 1
ATOM 3585 O O . ASN A 1 467 ? 34.942 8.838 -42.199 1.00 84.75 467 ASN A O 1
ATOM 3589 N N . ILE A 1 468 ? 33.637 7.005 -42.058 1.00 81.88 468 ILE A N 1
ATOM 3590 C CA . ILE A 1 468 ? 32.970 7.359 -40.810 1.00 81.88 468 ILE A CA 1
ATOM 3591 C C . ILE A 1 468 ? 33.521 6.469 -39.696 1.00 81.88 468 ILE A C 1
ATOM 3593 O O . ILE A 1 468 ? 33.561 5.243 -39.806 1.00 81.88 468 ILE A O 1
ATOM 3597 N N . VAL A 1 469 ? 33.922 7.107 -38.599 1.00 79.12 469 VAL A N 1
ATOM 3598 C CA . VAL A 1 469 ? 34.158 6.461 -37.306 1.00 79.12 469 VAL A CA 1
ATOM 3599 C C . VAL A 1 469 ? 33.128 7.070 -36.364 1.00 79.12 469 VAL A C 1
ATOM 3601 O O . VAL A 1 469 ? 33.336 8.162 -35.837 1.00 79.12 469 VAL A O 1
ATOM 3604 N N . ALA A 1 470 ? 31.950 6.452 -36.276 1.00 68.94 470 ALA A N 1
ATOM 3605 C CA . ALA A 1 470 ? 30.827 7.055 -35.571 1.00 68.94 470 ALA A CA 1
ATOM 3606 C C . ALA A 1 470 ? 30.983 6.897 -34.053 1.00 68.94 470 ALA A C 1
ATOM 3608 O O . ALA A 1 470 ? 31.180 5.791 -33.553 1.00 68.94 470 ALA A O 1
ATOM 3609 N N . MET A 1 471 ? 30.838 8.006 -33.325 1.00 55.78 471 MET A N 1
ATOM 3610 C CA . MET A 1 471 ? 30.431 7.997 -31.920 1.00 55.78 471 MET A CA 1
ATOM 3611 C C . MET A 1 471 ? 28.897 8.009 -31.862 1.00 55.78 471 MET A C 1
ATOM 3613 O O . MET A 1 471 ? 28.246 8.534 -32.764 1.00 55.78 471 MET A O 1
ATOM 3617 N N . ASN A 1 472 ? 28.352 7.372 -30.829 1.00 52.56 472 ASN A N 1
ATOM 3618 C CA . ASN A 1 472 ? 26.943 7.027 -30.624 1.00 52.56 472 ASN A CA 1
ATOM 3619 C C . ASN A 1 472 ? 25.942 8.108 -31.103 1.00 52.56 472 ASN A C 1
ATOM 3621 O O . ASN A 1 472 ? 26.001 9.253 -30.660 1.00 52.56 472 ASN A O 1
ATOM 3625 N N . ALA A 1 473 ? 24.990 7.747 -31.974 1.00 50.00 473 ALA A N 1
ATOM 3626 C CA . ALA A 1 473 ? 24.036 8.691 -32.579 1.00 50.00 473 ALA A CA 1
ATOM 3627 C C . ALA A 1 473 ? 23.046 9.324 -31.572 1.00 50.00 473 ALA A C 1
ATOM 3629 O O . ALA A 1 473 ? 22.359 10.287 -31.909 1.00 50.00 473 ALA A O 1
ATOM 3630 N N . ASN A 1 474 ? 22.987 8.810 -30.337 1.00 52.06 474 ASN A N 1
ATOM 3631 C CA . ASN A 1 474 ? 21.998 9.188 -29.323 1.00 52.06 474 ASN A CA 1
ATOM 3632 C C . ASN A 1 474 ? 22.512 10.117 -28.204 1.00 52.06 474 ASN A C 1
ATOM 3634 O O . ASN A 1 474 ? 21.709 10.526 -27.368 1.00 52.06 474 ASN A O 1
ATOM 3638 N N . ASP A 1 475 ? 23.793 10.505 -28.188 1.00 50.47 475 ASP A N 1
ATOM 3639 C CA . ASP A 1 475 ? 24.363 11.361 -27.124 1.00 50.47 475 ASP A CA 1
ATOM 3640 C C . ASP A 1 475 ? 24.285 12.878 -27.413 1.00 50.47 475 ASP A C 1
ATOM 3642 O O . ASP A 1 475 ? 24.911 13.698 -26.736 1.00 50.47 475 ASP A O 1
ATOM 3646 N N . GLY A 1 476 ? 23.482 13.292 -28.397 1.00 49.44 476 GLY A N 1
ATOM 3647 C CA . GLY A 1 476 ? 23.177 14.706 -28.623 1.00 49.44 476 GLY A CA 1
ATOM 3648 C C . GLY A 1 476 ? 22.163 15.252 -27.598 1.00 49.44 476 GLY A C 1
ATOM 3649 O O . GLY A 1 476 ? 21.165 14.584 -27.315 1.00 49.44 476 GLY A O 1
ATOM 3650 N N . PRO A 1 477 ? 22.346 16.470 -27.048 1.00 38.22 477 PRO A N 1
ATOM 3651 C CA . PRO A 1 477 ? 21.343 17.098 -26.189 1.00 38.22 477 PRO A CA 1
ATOM 3652 C C . PRO A 1 477 ? 20.020 17.260 -26.953 1.00 38.22 477 PRO A C 1
ATOM 3654 O O . PRO A 1 477 ? 19.995 17.824 -28.046 1.00 38.22 477 PRO A O 1
ATOM 3657 N N . LYS A 1 478 ? 18.908 16.772 -26.381 1.00 37.16 478 LYS A N 1
ATOM 3658 C CA . LYS A 1 478 ? 17.570 16.943 -26.973 1.00 37.16 478 LYS A CA 1
ATOM 3659 C C . LYS A 1 478 ? 17.275 18.444 -27.150 1.00 37.16 478 LYS A C 1
ATOM 3661 O O . LYS A 1 478 ? 17.328 19.167 -26.153 1.00 37.16 478 LYS A O 1
ATOM 3666 N N . PRO A 1 479 ? 16.954 18.926 -28.365 1.00 41.62 479 PRO A N 1
ATOM 3667 C CA . PRO A 1 479 ? 16.607 20.326 -28.569 1.00 41.62 479 PRO A CA 1
ATOM 3668 C C . PRO A 1 479 ? 15.268 20.655 -27.896 1.00 41.62 479 PRO A C 1
ATOM 3670 O O . PRO A 1 479 ? 14.358 19.824 -27.835 1.00 41.62 479 PRO A O 1
ATOM 3673 N N . ASN A 1 480 ? 15.157 21.882 -27.384 1.00 34.19 480 ASN A N 1
ATOM 3674 C CA . ASN A 1 480 ? 13.915 22.404 -26.820 1.00 34.19 480 ASN A CA 1
ATOM 3675 C C . ASN A 1 480 ? 12.795 22.369 -27.877 1.00 34.19 480 ASN A C 1
ATOM 3677 O O . ASN A 1 480 ? 13.048 22.686 -29.044 1.00 34.19 480 ASN A O 1
ATOM 3681 N N . PRO A 1 481 ? 11.547 22.032 -27.500 1.00 34.22 481 PRO A N 1
ATOM 3682 C CA . PRO A 1 481 ? 10.440 21.994 -28.443 1.00 34.22 481 PRO A CA 1
ATOM 3683 C C . PRO A 1 481 ? 10.055 23.433 -28.812 1.00 34.22 481 PRO A C 1
ATOM 3685 O O . PRO A 1 481 ? 9.314 24.098 -28.092 1.00 34.22 481 PRO A O 1
ATOM 3688 N N . GLY A 1 482 ? 10.618 23.930 -29.915 1.00 39.81 482 GLY A N 1
ATOM 3689 C CA . GLY A 1 482 ? 10.354 25.273 -30.438 1.00 39.81 482 GLY A CA 1
ATOM 3690 C C . GLY A 1 482 ? 11.402 25.828 -31.409 1.00 39.81 482 GLY A C 1
ATOM 3691 O O . GLY A 1 482 ? 11.113 26.801 -32.097 1.00 39.81 482 GLY A O 1
ATOM 3692 N N . GLU A 1 483 ? 12.585 25.218 -31.518 1.00 38.12 483 GLU A N 1
ATOM 3693 C CA . GLU A 1 483 ? 13.643 25.679 -32.427 1.00 38.12 483 GLU A CA 1
ATOM 3694 C C . GLU A 1 483 ? 13.847 24.699 -33.591 1.00 38.12 483 GLU A C 1
ATOM 3696 O O . GLU A 1 483 ? 14.331 23.582 -33.416 1.00 38.12 483 GLU A O 1
ATOM 3701 N N . HIS A 1 484 ? 13.499 25.125 -34.808 1.00 43.88 484 HI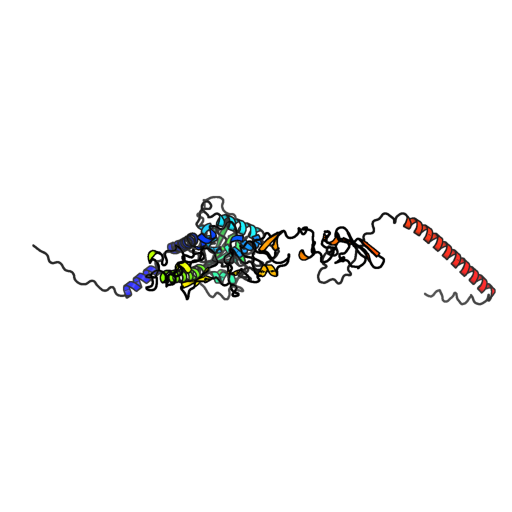S A N 1
ATOM 3702 C CA . HIS A 1 484 ? 13.928 24.454 -36.035 1.00 43.88 484 HIS A CA 1
ATOM 3703 C C . HIS A 1 484 ? 15.399 24.805 -36.312 1.00 43.88 484 HIS A C 1
ATOM 3705 O O . HIS A 1 484 ? 15.695 25.721 -37.078 1.00 43.88 484 HIS A O 1
ATOM 3711 N N . GLY A 1 485 ? 16.317 24.095 -35.654 1.00 39.19 485 GLY A N 1
ATOM 3712 C CA . GLY A 1 485 ? 17.756 24.154 -35.911 1.00 39.19 485 GLY A CA 1
ATOM 3713 C C . GLY A 1 485 ? 18.236 22.922 -36.681 1.00 39.19 485 GLY A C 1
ATOM 3714 O O . GLY A 1 485 ? 17.921 21.795 -36.305 1.00 39.19 485 GLY A O 1
ATOM 3715 N N . ASN A 1 486 ? 18.996 23.136 -37.759 1.00 38.69 486 ASN A N 1
ATOM 3716 C CA . ASN A 1 486 ? 19.741 22.087 -38.460 1.00 38.69 486 ASN A CA 1
ATOM 3717 C C . ASN A 1 486 ? 20.651 21.330 -37.478 1.00 38.69 486 ASN A C 1
ATOM 3719 O O . ASN A 1 486 ? 21.354 21.952 -36.683 1.00 38.69 486 ASN A O 1
ATOM 3723 N N . ILE A 1 487 ? 20.652 19.998 -37.565 1.00 35.62 487 ILE A N 1
ATOM 3724 C CA . ILE A 1 487 ? 21.543 19.123 -36.796 1.00 35.62 487 ILE A CA 1
ATOM 3725 C C . ILE A 1 487 ? 22.974 19.352 -37.292 1.00 35.62 487 ILE A C 1
ATOM 3727 O O . ILE A 1 487 ? 23.318 18.973 -38.411 1.00 35.62 487 ILE A O 1
ATOM 3731 N N . ASP A 1 488 ? 23.793 19.997 -36.465 1.00 32.47 488 ASP A N 1
ATOM 3732 C CA . ASP A 1 488 ? 25.202 20.258 -36.745 1.00 32.47 488 ASP A CA 1
ATOM 3733 C C . ASP A 1 488 ? 26.025 19.029 -36.320 1.00 32.47 488 ASP A C 1
ATOM 3735 O O . ASP A 1 488 ? 26.233 18.764 -35.133 1.00 32.47 488 ASP A O 1
ATOM 3739 N N . VAL A 1 489 ? 26.444 18.220 -37.296 1.00 37.38 489 VAL A N 1
ATOM 3740 C CA . VAL A 1 489 ? 27.333 17.071 -37.078 1.00 37.38 489 VAL A CA 1
ATOM 3741 C C . VAL A 1 489 ? 28.752 17.607 -36.884 1.00 37.38 489 VAL A C 1
ATOM 3743 O O . VAL A 1 489 ? 29.434 17.949 -37.850 1.00 37.38 489 VAL A O 1
ATOM 3746 N N . GLN A 1 490 ? 29.225 17.680 -35.637 1.00 36.31 490 GLN A N 1
ATOM 3747 C CA . GLN A 1 490 ? 30.622 18.023 -35.361 1.00 36.31 490 GLN A CA 1
ATOM 3748 C C . GLN A 1 490 ? 31.546 16.847 -35.705 1.00 36.31 490 GLN A C 1
ATOM 3750 O O . GLN A 1 490 ? 31.761 15.928 -34.918 1.00 36.31 490 GLN A O 1
ATOM 3755 N N . VAL A 1 491 ? 32.121 16.900 -36.905 1.00 39.28 491 VAL A N 1
ATOM 3756 C CA . VAL A 1 491 ? 33.229 16.041 -37.333 1.00 39.28 491 VAL A CA 1
ATOM 3757 C C . VAL A 1 491 ? 34.513 16.516 -36.643 1.00 39.28 491 VAL A C 1
ATOM 3759 O O . VAL A 1 491 ? 35.019 17.603 -36.931 1.00 39.28 491 VAL A O 1
ATOM 3762 N N . TYR A 1 492 ? 35.072 15.706 -35.741 1.00 33.06 492 TYR A N 1
ATOM 3763 C CA . TYR A 1 492 ? 36.381 15.977 -35.143 1.00 33.06 492 TYR A CA 1
ATOM 3764 C C . TYR A 1 492 ? 37.504 15.664 -36.139 1.00 33.06 492 TYR A C 1
ATOM 3766 O O . TYR A 1 492 ? 37.894 14.514 -36.329 1.00 33.06 492 TYR A O 1
ATOM 3774 N N . TYR A 1 493 ? 38.081 16.705 -36.738 1.00 37.19 493 TYR A N 1
ATOM 3775 C CA . TYR A 1 493 ? 39.381 16.610 -37.399 1.00 37.19 493 TYR A CA 1
ATOM 3776 C C . TYR A 1 493 ? 40.488 16.660 -36.336 1.00 37.19 493 TYR A C 1
ATOM 3778 O O . TYR A 1 493 ? 40.755 17.709 -35.751 1.00 37.19 493 TYR A O 1
ATOM 3786 N N . GLY A 1 494 ? 41.149 15.529 -36.078 1.00 32.22 494 GLY A N 1
ATOM 3787 C CA . GLY A 1 494 ? 42.352 15.485 -35.243 1.00 32.22 494 GLY A CA 1
ATOM 3788 C C . GLY A 1 494 ? 43.495 16.312 -35.867 1.00 32.22 494 GLY A C 1
ATOM 3789 O O . GLY A 1 494 ? 43.887 16.042 -37.008 1.00 32.22 494 GLY A O 1
ATOM 3790 N N . PRO A 1 495 ? 44.064 17.312 -35.166 1.00 40.38 495 PRO A N 1
ATOM 3791 C CA . PRO A 1 495 ? 45.090 18.199 -35.704 1.00 40.38 495 PRO A CA 1
ATOM 3792 C C . PRO A 1 495 ? 46.466 17.520 -35.651 1.00 40.38 495 PRO A C 1
ATOM 3794 O O . PRO A 1 495 ? 47.235 17.709 -34.716 1.00 40.38 495 PRO A O 1
ATOM 3797 N N . GLY A 1 496 ? 46.775 16.712 -36.666 1.00 41.78 496 GLY A N 1
ATOM 3798 C CA . GLY A 1 496 ? 48.101 16.100 -36.833 1.00 41.78 496 GLY A CA 1
ATOM 3799 C C . GLY A 1 496 ? 48.762 16.329 -38.194 1.00 41.78 496 GLY A C 1
ATOM 3800 O O . GLY A 1 496 ? 49.960 16.111 -38.324 1.00 41.78 496 GLY A O 1
ATOM 3801 N N . VAL A 1 497 ? 48.023 16.784 -39.214 1.00 42.06 497 VAL A N 1
ATOM 3802 C CA . VAL A 1 497 ? 48.535 16.794 -40.606 1.00 42.06 497 VAL A CA 1
ATOM 3803 C C . VAL A 1 497 ? 48.399 18.160 -41.307 1.00 42.06 497 VAL A C 1
ATOM 3805 O O . VAL A 1 497 ? 48.982 18.385 -42.365 1.00 42.06 497 VAL A O 1
ATOM 3808 N N . LEU A 1 498 ? 47.724 19.144 -40.702 1.00 38.75 498 LEU A N 1
ATOM 3809 C CA . LEU A 1 498 ? 47.428 20.428 -41.365 1.00 38.75 498 LEU A CA 1
ATOM 3810 C C . LEU A 1 498 ? 48.506 21.520 -41.237 1.00 38.75 498 LEU A C 1
ATOM 3812 O O . LEU A 1 498 ? 48.485 22.471 -42.018 1.00 38.75 498 LEU A O 1
ATOM 3816 N N . ALA A 1 499 ? 49.497 21.383 -40.349 1.00 38.31 499 ALA A N 1
ATOM 3817 C CA . ALA A 1 499 ? 50.569 22.384 -40.239 1.00 38.31 499 ALA A CA 1
ATOM 3818 C C . ALA A 1 499 ? 51.537 22.372 -41.444 1.00 38.31 499 ALA A C 1
ATOM 3820 O O . ALA A 1 499 ? 52.097 23.409 -41.793 1.00 38.31 499 ALA A O 1
ATOM 3821 N N . GLY A 1 500 ? 51.690 21.234 -42.134 1.00 39.97 500 GLY A N 1
ATOM 3822 C CA . GLY A 1 500 ? 52.526 21.140 -43.339 1.00 39.97 500 GLY A CA 1
ATOM 3823 C C . GLY A 1 500 ? 51.860 21.684 -44.610 1.00 39.97 500 GLY A C 1
ATOM 3824 O O . GLY A 1 500 ? 52.546 22.153 -45.515 1.00 39.97 500 GLY A O 1
ATOM 3825 N N . SER A 1 501 ? 50.525 21.665 -44.684 1.00 44.25 501 SER A N 1
ATOM 3826 C CA . SER A 1 501 ? 49.800 21.977 -45.927 1.00 44.25 501 SER A CA 1
ATOM 3827 C C . SER A 1 501 ? 49.417 23.458 -46.064 1.00 44.25 501 SER A C 1
ATOM 3829 O O . SER A 1 501 ? 49.356 23.987 -47.177 1.00 44.25 501 SER A O 1
ATOM 3831 N N . ILE A 1 502 ? 49.250 24.180 -44.949 1.00 44.91 502 ILE A N 1
ATOM 3832 C CA . ILE A 1 502 ? 48.925 25.617 -44.982 1.00 44.91 502 ILE A CA 1
ATOM 3833 C C . ILE A 1 502 ? 50.141 26.449 -45.428 1.00 44.91 502 ILE A C 1
ATOM 3835 O O . ILE A 1 502 ? 49.981 27.389 -46.205 1.00 44.91 502 ILE A O 1
ATOM 3839 N N . ILE A 1 503 ? 51.368 26.058 -45.058 1.00 46.94 503 ILE A N 1
ATOM 3840 C CA . ILE A 1 503 ? 52.588 26.738 -45.535 1.00 46.94 503 ILE A CA 1
ATOM 3841 C C . ILE A 1 503 ? 52.808 26.480 -47.038 1.00 46.94 503 ILE A C 1
ATOM 3843 O O . ILE A 1 503 ? 53.170 27.399 -47.773 1.00 46.94 503 ILE A O 1
ATOM 3847 N N . ALA A 1 504 ? 52.506 25.273 -47.531 1.00 48.75 504 ALA A N 1
ATOM 3848 C CA . ALA A 1 504 ? 52.593 24.960 -48.960 1.00 48.75 504 ALA A CA 1
ATOM 3849 C C . ALA A 1 504 ? 51.519 25.689 -49.798 1.00 48.75 504 ALA A C 1
ATOM 3851 O O . ALA A 1 504 ? 51.802 26.146 -50.907 1.00 48.75 504 ALA A O 1
ATOM 3852 N N . SER A 1 505 ? 50.310 25.870 -49.254 1.00 52.34 505 SER A N 1
ATOM 3853 C CA . SER A 1 505 ? 49.189 26.505 -49.964 1.00 52.34 505 SER A CA 1
ATOM 3854 C C . SER A 1 505 ? 49.276 28.035 -49.990 1.00 52.34 505 SER A C 1
ATOM 3856 O O . SER A 1 505 ? 48.900 28.646 -50.990 1.00 52.34 505 SER A O 1
ATOM 3858 N N . PHE A 1 506 ? 49.841 28.670 -48.956 1.0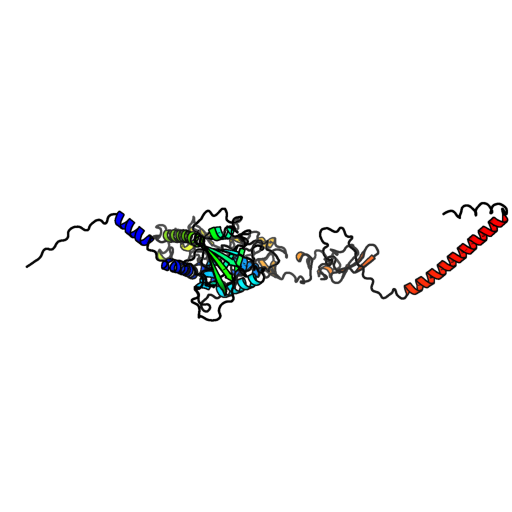0 52.53 506 PHE A N 1
ATOM 3859 C CA . PHE A 1 506 ? 50.080 30.119 -48.971 1.00 52.53 506 P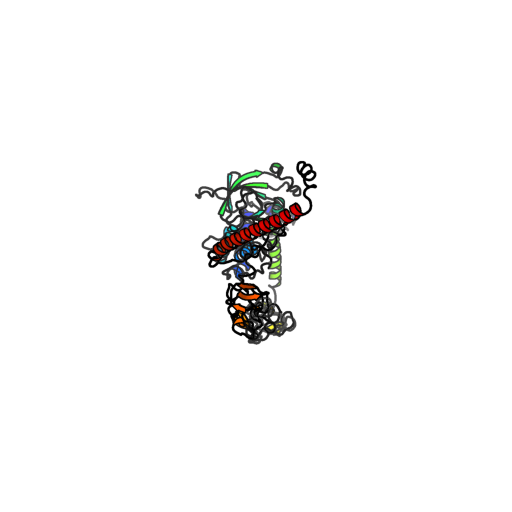HE A CA 1
ATOM 3860 C C . PHE A 1 506 ? 51.209 30.518 -49.928 1.00 52.53 506 PHE A C 1
ATOM 3862 O O . PHE A 1 506 ? 51.068 31.504 -50.648 1.00 52.53 506 PHE A O 1
ATOM 3869 N N . ILE A 1 507 ? 52.294 29.740 -50.014 1.00 56.56 507 ILE A N 1
ATOM 3870 C CA . ILE A 1 507 ? 53.384 30.024 -50.963 1.00 56.56 507 ILE A CA 1
ATOM 3871 C C . ILE A 1 507 ? 52.940 29.703 -52.401 1.00 56.56 507 ILE A C 1
ATOM 3873 O O . ILE A 1 507 ? 53.182 30.497 -53.311 1.00 56.56 507 ILE A O 1
ATOM 3877 N N . GLY A 1 508 ? 52.213 28.598 -52.610 1.00 58.81 508 GLY A N 1
ATOM 3878 C CA . GLY A 1 508 ? 51.673 28.232 -53.923 1.00 58.81 508 GLY A CA 1
ATOM 3879 C C . GLY A 1 508 ? 50.628 29.223 -54.449 1.00 58.81 508 GLY A C 1
ATOM 3880 O O . GLY A 1 508 ? 50.715 29.664 -55.595 1.00 58.81 508 GLY A O 1
ATOM 3881 N N . GLY A 1 509 ? 49.682 29.645 -53.605 1.00 64.19 509 GLY A N 1
ATOM 3882 C CA . GLY A 1 509 ? 48.631 30.595 -53.981 1.00 64.19 509 GLY A CA 1
ATOM 3883 C C . GLY A 1 509 ? 49.156 32.000 -54.289 1.00 64.19 509 GLY A C 1
ATOM 3884 O O . GLY A 1 509 ? 48.668 32.651 -55.217 1.00 64.19 509 GLY A O 1
ATOM 3885 N N . PHE A 1 510 ? 50.190 32.456 -53.575 1.00 69.12 510 PHE A N 1
ATOM 3886 C CA . PHE A 1 510 ? 50.787 33.773 -53.809 1.00 69.12 510 PHE A CA 1
ATOM 3887 C C . PHE A 1 510 ? 51.599 33.814 -55.110 1.00 69.12 510 PHE A C 1
ATOM 3889 O O . PHE A 1 510 ? 51.502 34.779 -55.868 1.00 69.12 510 PHE A O 1
ATOM 3896 N N . VAL A 1 511 ? 52.338 32.743 -55.426 1.00 75.44 511 VAL A N 1
ATOM 3897 C CA . VAL A 1 511 ? 53.100 32.639 -56.683 1.00 75.44 511 VAL A CA 1
ATOM 3898 C C . VAL A 1 511 ? 52.165 32.533 -57.889 1.00 75.44 511 VAL A C 1
ATOM 3900 O O . VAL A 1 511 ? 52.383 33.224 -58.884 1.00 75.44 511 VAL A O 1
ATOM 3903 N N . VAL A 1 512 ? 51.087 31.747 -57.793 1.00 72.75 512 VAL A N 1
ATOM 3904 C CA . VAL A 1 512 ? 50.089 31.632 -58.871 1.00 72.75 512 VAL A CA 1
ATOM 3905 C C . VAL A 1 512 ? 49.329 32.946 -59.067 1.00 72.75 512 VAL A C 1
ATOM 3907 O O . VAL A 1 512 ? 49.134 33.363 -60.207 1.00 72.75 512 VAL A O 1
ATOM 3910 N N . SER A 1 513 ? 48.977 33.655 -57.989 1.00 74.44 513 SER A N 1
ATOM 3911 C CA . SER A 1 513 ? 48.304 34.960 -58.084 1.00 74.44 513 SER A CA 1
ATOM 3912 C C . SER A 1 513 ? 49.208 36.037 -58.690 1.00 74.44 513 SER A C 1
ATOM 3914 O O . SER A 1 513 ? 48.765 36.792 -59.553 1.00 74.44 513 SER A O 1
ATOM 3916 N N . MET A 1 514 ? 50.493 36.075 -58.323 1.00 83.00 514 MET A N 1
ATOM 3917 C CA . MET A 1 514 ? 51.465 36.997 -58.926 1.00 83.00 514 MET A CA 1
ATOM 3918 C C . MET A 1 514 ? 51.713 36.690 -60.410 1.00 83.00 514 MET A C 1
ATOM 3920 O O . MET A 1 514 ? 51.796 37.614 -61.220 1.00 83.00 514 MET A O 1
ATOM 3924 N N . LEU A 1 515 ? 51.759 35.409 -60.797 1.00 80.25 515 LEU A N 1
ATOM 3925 C CA . LEU A 1 515 ? 51.836 34.995 -62.202 1.00 80.25 515 LEU A CA 1
ATOM 3926 C C . LEU A 1 515 ? 50.578 35.383 -62.986 1.00 80.25 515 LEU A C 1
ATOM 3928 O O . LEU A 1 515 ? 50.696 35.874 -64.108 1.00 80.25 515 LEU A O 1
ATOM 3932 N N . LEU A 1 516 ? 49.386 35.235 -62.401 1.00 78.00 516 LEU A N 1
ATOM 3933 C CA . LEU A 1 516 ? 48.135 35.643 -63.044 1.00 78.00 516 LEU A CA 1
ATOM 3934 C C . LEU A 1 516 ? 48.069 37.163 -63.234 1.00 78.00 516 LEU A C 1
ATOM 3936 O O . LEU A 1 516 ? 47.714 37.624 -64.315 1.00 78.00 516 LEU A O 1
ATOM 3940 N N . ILE A 1 517 ? 48.463 37.943 -62.223 1.00 84.81 517 ILE A N 1
ATOM 3941 C CA . ILE A 1 517 ? 48.509 39.410 -62.303 1.00 84.81 517 ILE A CA 1
ATOM 3942 C C . ILE A 1 517 ? 49.536 39.854 -63.354 1.00 84.81 517 ILE A C 1
ATOM 3944 O O . ILE A 1 517 ? 49.236 40.733 -64.161 1.00 84.81 517 ILE A O 1
ATOM 3948 N N . ALA A 1 518 ? 50.711 39.218 -63.418 1.00 85.88 518 ALA A N 1
ATOM 3949 C CA . ALA A 1 518 ? 51.718 39.508 -64.438 1.00 85.88 518 ALA A CA 1
ATOM 3950 C C . ALA A 1 518 ? 51.234 39.159 -65.857 1.00 85.88 518 ALA A C 1
ATOM 3952 O O . ALA A 1 518 ? 51.464 39.931 -66.791 1.00 85.88 518 ALA A O 1
ATOM 3953 N N . LEU A 1 519 ? 50.521 38.040 -66.030 1.00 83.38 519 LEU A N 1
ATOM 3954 C CA . LEU A 1 519 ? 49.942 37.634 -67.313 1.00 83.38 519 LEU A CA 1
ATOM 3955 C C . LEU A 1 519 ? 48.789 38.546 -67.740 1.00 83.38 519 LEU A C 1
ATOM 3957 O O . LEU A 1 519 ? 48.755 38.960 -68.898 1.00 83.38 519 LEU A O 1
ATOM 3961 N N . ILE A 1 520 ? 47.897 38.925 -66.821 1.00 82.19 520 ILE A N 1
ATOM 3962 C CA . ILE A 1 520 ? 46.820 39.893 -67.080 1.00 82.19 520 ILE A CA 1
ATOM 3963 C C . ILE A 1 520 ? 47.422 41.249 -67.450 1.00 82.19 520 ILE A C 1
ATOM 3965 O O . ILE A 1 520 ? 47.039 41.830 -68.464 1.00 82.19 520 ILE A O 1
ATOM 3969 N N . HIS A 1 521 ? 48.419 41.726 -66.701 1.00 85.62 521 HIS A N 1
ATOM 3970 C CA . HIS A 1 521 ? 49.108 42.975 -67.014 1.00 85.62 521 HIS A CA 1
ATOM 3971 C C . HIS A 1 521 ? 49.797 42.905 -68.384 1.00 85.62 521 HIS A C 1
ATOM 3973 O O . HIS A 1 521 ? 49.676 43.832 -69.184 1.00 85.62 521 HIS A O 1
ATOM 3979 N N . HIS A 1 522 ? 50.460 41.793 -68.717 1.00 83.12 522 HIS A N 1
ATOM 3980 C CA . HIS A 1 522 ? 51.074 41.610 -70.031 1.00 83.12 522 HIS A CA 1
ATOM 3981 C C . HIS A 1 522 ? 50.033 41.581 -71.162 1.00 83.12 522 HIS A C 1
ATOM 3983 O O . HIS A 1 522 ? 50.242 42.210 -72.202 1.00 83.12 522 HIS A O 1
ATOM 3989 N N . PHE A 1 523 ? 48.893 40.918 -70.954 1.00 77.88 523 PHE A N 1
ATOM 3990 C CA . PHE A 1 523 ? 47.823 40.810 -71.943 1.00 77.88 523 PHE A CA 1
ATOM 3991 C C . PHE A 1 523 ? 47.122 42.153 -72.176 1.00 77.88 523 PHE A C 1
ATOM 3993 O O . PHE A 1 523 ? 46.958 42.566 -73.323 1.00 77.88 523 PHE A O 1
ATOM 4000 N N . VAL A 1 524 ? 46.792 42.886 -71.107 1.00 80.81 524 VAL A N 1
ATOM 4001 C CA . VAL A 1 524 ? 46.208 44.236 -71.182 1.00 80.81 524 VAL A CA 1
ATOM 4002 C C . VAL A 1 524 ? 47.168 45.196 -71.883 1.00 80.81 524 VAL A C 1
ATOM 4004 O O . VAL A 1 524 ? 46.763 45.921 -72.789 1.00 80.81 524 VAL A O 1
ATOM 4007 N N . ASN A 1 525 ? 48.458 45.155 -71.547 1.00 79.62 525 ASN A N 1
ATOM 4008 C CA . ASN A 1 525 ? 49.448 46.042 -72.155 1.00 79.62 525 ASN A CA 1
ATOM 4009 C C . ASN A 1 525 ? 49.688 45.700 -73.642 1.00 79.62 525 ASN A C 1
ATOM 4011 O O . ASN A 1 525 ? 49.837 46.592 -74.477 1.00 79.62 525 ASN A O 1
ATOM 4015 N N . ARG A 1 526 ? 49.637 44.412 -74.015 1.00 79.00 526 ARG A N 1
ATOM 4016 C CA . ARG A 1 526 ? 49.705 43.972 -75.418 1.00 79.00 526 ARG A CA 1
ATOM 4017 C C . ARG A 1 526 ? 48.470 44.403 -76.213 1.00 79.00 526 ARG A C 1
ATOM 4019 O O . ARG A 1 526 ? 48.616 44.874 -77.339 1.00 79.00 526 ARG A O 1
ATOM 4026 N N . ASN A 1 527 ? 47.280 44.300 -75.624 1.00 72.62 527 ASN A N 1
ATOM 4027 C CA . ASN A 1 527 ? 46.029 44.681 -76.279 1.00 72.62 527 ASN A CA 1
ATOM 4028 C C . ASN A 1 527 ? 45.906 46.209 -76.427 1.00 72.62 527 ASN A C 1
ATOM 4030 O O . ASN A 1 527 ? 45.488 46.704 -77.473 1.00 72.62 527 ASN A O 1
ATOM 4034 N N . ASN A 1 528 ? 46.369 46.972 -75.433 1.00 72.69 528 ASN A N 1
ATOM 4035 C CA . ASN A 1 528 ? 46.415 48.434 -75.501 1.00 72.69 528 ASN A CA 1
ATOM 4036 C C . ASN A 1 528 ? 47.420 48.931 -76.549 1.00 72.69 528 ASN A C 1
ATOM 4038 O O . ASN A 1 528 ? 47.098 49.842 -77.309 1.00 72.69 528 ASN A O 1
ATOM 4042 N N . ARG A 1 529 ? 48.587 48.282 -76.688 1.00 74.19 529 ARG A N 1
ATOM 4043 C CA . ARG A 1 529 ? 49.525 48.585 -77.786 1.00 74.19 529 ARG A CA 1
ATOM 4044 C C . ARG A 1 529 ? 48.936 48.278 -79.166 1.00 74.19 529 ARG A C 1
ATOM 4046 O O . ARG A 1 529 ? 49.192 49.024 -80.105 1.00 74.19 529 ARG A O 1
ATOM 4053 N N . GLN A 1 530 ? 48.121 47.228 -79.301 1.00 70.94 530 GLN A N 1
ATOM 4054 C CA . GLN A 1 530 ? 47.436 46.927 -80.565 1.00 70.94 530 GLN A CA 1
ATOM 4055 C C . GLN A 1 530 ? 46.297 47.906 -80.881 1.00 70.94 530 GLN A C 1
ATOM 4057 O O . GLN A 1 530 ? 46.109 48.252 -82.046 1.00 70.94 530 GLN A O 1
ATOM 4062 N N . LYS A 1 531 ? 45.571 48.399 -79.869 1.00 63.94 531 LYS A N 1
ATOM 4063 C CA . LYS A 1 531 ? 44.536 49.429 -80.057 1.00 63.94 531 LYS A CA 1
ATOM 4064 C C . LYS A 1 531 ? 45.131 50.797 -80.404 1.00 63.94 531 LYS A C 1
ATOM 4066 O O . LYS A 1 531 ? 44.638 51.446 -81.322 1.00 63.94 531 LYS A O 1
ATOM 4071 N N . MET A 1 532 ? 46.244 51.185 -79.774 1.00 59.69 532 MET A N 1
ATOM 4072 C CA . MET A 1 532 ? 46.957 52.429 -80.107 1.00 59.69 532 MET A CA 1
ATOM 4073 C C . MET A 1 532 ? 47.589 52.421 -81.508 1.00 59.69 532 MET A C 1
ATOM 4075 O O . MET A 1 532 ? 47.811 53.483 -82.079 1.00 59.69 532 MET A O 1
ATOM 4079 N N . ALA A 1 533 ? 47.824 51.245 -82.097 1.00 61.00 533 ALA A N 1
ATOM 4080 C CA . ALA A 1 533 ? 48.316 51.127 -83.469 1.00 61.00 533 ALA A CA 1
ATOM 4081 C C . ALA A 1 533 ? 47.215 51.227 -84.544 1.00 61.00 533 ALA A C 1
ATOM 4083 O O . ALA A 1 533 ? 47.548 51.371 -85.718 1.00 61.00 533 ALA A O 1
ATOM 4084 N N . LYS A 1 534 ? 45.923 51.132 -84.183 1.00 59.19 534 LYS A N 1
ATOM 4085 C CA . LYS A 1 534 ? 44.821 51.112 -85.164 1.00 59.19 534 LYS A CA 1
ATOM 4086 C C . LYS A 1 534 ? 44.003 52.401 -85.252 1.00 59.19 534 LYS A C 1
ATOM 4088 O O . LYS A 1 534 ? 43.592 52.718 -86.359 1.00 59.19 534 LYS A O 1
ATOM 4093 N N . HIS A 1 535 ? 43.817 53.172 -84.173 1.00 65.81 535 HIS A N 1
ATOM 4094 C CA . HIS A 1 535 ? 43.049 54.431 -84.223 1.00 65.81 535 HIS A CA 1
ATOM 4095 C C . HIS A 1 535 ? 43.550 55.466 -83.191 1.00 65.81 535 HIS A C 1
ATOM 4097 O O . HIS A 1 535 ? 43.105 55.447 -82.046 1.00 65.81 535 HIS A O 1
ATOM 4103 N N . PRO A 1 536 ? 44.461 56.389 -83.558 1.00 56.09 536 PRO A N 1
ATOM 4104 C CA . PRO A 1 536 ? 45.026 57.371 -82.622 1.00 56.09 536 PRO A CA 1
ATOM 4105 C C . PRO A 1 536 ? 44.094 58.549 -82.256 1.00 56.09 536 PRO A C 1
ATOM 4107 O O . PRO A 1 536 ? 44.527 59.444 -81.540 1.00 56.09 536 PRO A O 1
ATOM 4110 N N . GLY A 1 537 ? 42.839 58.577 -82.729 1.00 59.38 537 GLY A N 1
ATOM 4111 C CA . GLY A 1 537 ? 41.976 59.771 -82.674 1.00 59.38 537 GLY A CA 1
ATOM 4112 C C . GLY A 1 537 ? 40.729 59.726 -81.780 1.00 59.38 537 GLY A C 1
ATOM 4113 O O . GLY A 1 537 ? 40.031 60.728 -81.717 1.00 59.38 537 GLY A O 1
ATOM 4114 N N . GLU A 1 538 ? 40.414 58.622 -81.094 1.00 57.72 538 GLU A N 1
ATOM 4115 C CA . GLU A 1 538 ? 39.102 58.454 -80.419 1.00 57.72 538 GLU A CA 1
ATOM 4116 C C . GLU A 1 538 ? 39.170 58.298 -78.886 1.00 57.72 538 GLU A C 1
ATOM 4118 O O . GLU A 1 538 ? 38.268 57.742 -78.266 1.00 57.72 538 GLU A O 1
ATOM 4123 N N . LEU A 1 539 ? 40.226 58.797 -78.234 1.00 49.81 539 LEU A N 1
ATOM 4124 C CA . LEU A 1 539 ? 40.417 58.639 -76.780 1.00 49.81 539 LEU A CA 1
ATOM 4125 C C . LEU A 1 539 ? 40.113 59.890 -75.938 1.00 49.81 539 LEU A C 1
ATOM 4127 O O . LEU A 1 539 ? 40.171 59.816 -74.713 1.00 49.81 539 LEU A O 1
ATOM 4131 N N . GLU A 1 540 ? 39.720 61.011 -76.551 1.00 52.81 540 GLU A N 1
ATOM 4132 C CA . GLU A 1 540 ? 39.439 62.256 -75.814 1.00 52.81 540 GLU A CA 1
ATOM 4133 C C . GLU A 1 540 ? 37.990 62.371 -75.296 1.00 52.81 540 GLU A C 1
ATOM 4135 O O . GLU A 1 540 ? 37.728 63.132 -74.370 1.00 52.81 540 GLU A O 1
ATOM 4140 N N . GLN A 1 541 ? 37.044 61.570 -75.805 1.00 53.16 541 GLN A N 1
ATOM 4141 C CA . GLN A 1 541 ? 35.638 61.616 -75.357 1.00 53.16 541 GLN A CA 1
ATOM 4142 C C . GLN A 1 541 ? 35.283 60.616 -74.246 1.00 53.16 541 GLN A C 1
ATOM 4144 O O . GLN A 1 541 ? 34.283 60.799 -73.559 1.00 53.16 541 GLN A O 1
ATOM 4149 N N . SER A 1 542 ? 36.103 59.589 -74.002 1.00 49.06 542 SER A N 1
ATOM 4150 C CA . SER A 1 542 ? 35.776 58.536 -73.020 1.00 49.06 542 SER A CA 1
ATOM 4151 C C . SER A 1 542 ? 36.148 58.886 -71.570 1.00 49.06 542 SER A C 1
ATOM 4153 O O . SER A 1 542 ? 35.688 58.225 -70.643 1.00 49.06 542 SER A O 1
ATOM 4155 N N . PHE A 1 543 ? 36.967 59.920 -71.346 1.00 50.28 543 PHE A N 1
ATOM 4156 C CA . PHE A 1 543 ? 37.440 60.290 -70.003 1.00 50.28 543 PHE A CA 1
ATOM 4157 C C . PHE A 1 543 ? 36.522 61.269 -69.250 1.00 50.28 543 PHE A C 1
ATOM 4159 O O . PHE A 1 543 ? 36.716 61.472 -68.054 1.00 50.28 543 PHE A O 1
ATOM 4166 N N . VAL A 1 544 ? 35.500 61.842 -69.900 1.00 52.72 544 VAL A N 1
ATOM 4167 C CA . VAL A 1 544 ? 34.608 62.838 -69.271 1.00 52.72 544 VAL A CA 1
ATOM 4168 C C . VAL A 1 544 ? 33.398 62.201 -68.564 1.00 52.72 544 VAL A C 1
ATOM 4170 O O . VAL A 1 544 ? 32.888 62.776 -67.606 1.00 52.72 544 VAL A O 1
ATOM 4173 N N . GLU A 1 545 ? 32.969 60.991 -68.938 1.00 50.06 545 GLU A N 1
ATOM 4174 C CA . GLU A 1 545 ? 31.797 60.342 -68.312 1.00 50.06 545 GLU A CA 1
ATOM 4175 C C . GLU A 1 545 ? 32.109 59.456 -67.094 1.00 50.06 545 GLU A C 1
ATOM 4177 O O . GLU A 1 545 ? 31.207 59.151 -66.318 1.00 50.06 545 GLU A O 1
ATOM 4182 N N . MET A 1 546 ? 33.373 59.104 -66.840 1.00 43.50 546 MET A N 1
ATOM 4183 C CA . MET A 1 546 ? 33.749 58.255 -65.693 1.00 43.50 546 MET A CA 1
ATOM 4184 C C . MET A 1 546 ? 33.928 59.016 -64.364 1.00 43.50 546 MET A C 1
ATOM 4186 O O . MET A 1 546 ? 34.221 58.403 -63.345 1.00 43.50 546 MET A O 1
ATOM 4190 N N . GLY A 1 547 ? 33.729 60.340 -64.350 1.00 49.81 547 GLY A N 1
ATOM 4191 C CA . GLY A 1 547 ? 33.834 61.186 -63.151 1.00 49.81 547 GLY A CA 1
ATOM 4192 C C . GLY A 1 547 ? 32.508 61.494 -62.442 1.00 49.81 547 GLY A C 1
ATOM 4193 O O . GLY A 1 547 ? 32.455 62.451 -61.673 1.00 49.81 547 GLY A O 1
ATOM 4194 N N . ARG A 1 548 ? 31.422 60.761 -62.731 1.00 50.00 548 ARG A N 1
ATOM 4195 C CA . ARG A 1 548 ? 30.078 61.031 -62.176 1.00 50.00 548 ARG A CA 1
ATOM 4196 C C . ARG A 1 548 ? 29.410 59.873 -61.419 1.00 50.00 548 ARG A C 1
ATOM 4198 O O . ARG A 1 548 ? 28.225 59.994 -61.121 1.00 50.00 548 ARG A O 1
ATOM 4205 N N . TYR A 1 549 ? 30.143 58.822 -61.051 1.00 42.84 549 TYR A N 1
ATOM 4206 C CA . TYR A 1 549 ? 29.650 57.775 -60.144 1.00 42.84 549 TYR A CA 1
ATOM 4207 C C . TYR A 1 549 ? 30.598 57.526 -58.982 1.00 42.84 549 TYR A C 1
ATOM 4209 O O . TYR A 1 549 ? 31.812 57.379 -59.247 1.00 42.84 549 TYR A O 1
#

InterPro domains:
  IPR000768 NAD:arginine ADP-ribosyltransferase, ART [PF01129] (79-213)

pLDDT: mean 77.79, std 17.98, range [31.14, 97.19]

Organism: Naegleria lovaniensis (NCBI:txid51637)

Foldseek 3Di:
DDDDDDDDDDDDDDPVVVVVVVVCVVVPPPLVVVVVVLLVQLVCLCPDVVVVVLLVDQALVVVPDDFDPDKDPLADPRLVSLVQVCQDPSPCPVSNLQSCLAPPDPVGGRNSSVRSLVSNVVSLVSADWDFAKWKAAADFSDDDDQFAKEFASAKFKTAPAQQLRNVQNLLEEMEMEHGLRFGFPLPIPRHPDNPRRITIRRGDWMWGFHDKDWCVVVVVCCVRCVVPPRRNYIYTYTYTDDDDPDPPHPHPYHRRSGGGPVVVVVVVVVVCVVVVVVVVPPDDDPDPQFQDDSCQAQVLQFFEAPRRAGRPNLVPPPGHYHQDPPQAQWHQDNVRSHTDFDAAPVRDRGGSQFQDDNNQQQVLQFWEAPRRAGRPNQVVDALPTDYHPEDPQWHAHNRRHTDGLPDDDPQFQDPSRQQQVLQAFEALRRLAGRPNLVDPVGQYPPDPDSQWHHDSRHTFDDDPNDTDGDDRPPPDDDDDPPDPDDDDPDDDDDPDPVVVVVVVCVVVVVVVVVVVVVVVVVVVVVVVVVVCVPDVPPDPPPPPPVPPD

Radius of gyration: 41.98 Å; chains: 1; bounding box: 101×101×153 Å

Sequence (549 aa):
MNDSHSFTRTGTMRFAEWVMILAILLIAASPSHQSSLAFDYCSYFINSTLDDKFRPLRNTSQLGLTVPKTYNPSINLENFHYIYAYKIEHPRLYPLLNCHLKMTPNISRPDWIHDFSYGLTSALKKMPKYELETFRGTGLSSIPKVGDYVTNSGYVSTSKKAHVAAGFAGGQYFLRFVKSGGRDISGLEGLPFAGEEEVIITPGKCFRVVAIGSSQWWSDLKDSIYEFNNTDTTFIELLKVKCPKNNEFTMRSDILSSPSYSELEALQNHLEEFNSKRTLMTVNSVPSEWTCNPSYYNASDGCDCGCGAWDPDCNLKKSLLVGCPSAGAFACSTSSFNCTPIMNNKGYQVPPAWSCSPESYGSNDGCDCGCGAVDPDCASQTVTSFAFGCLDSQYCDATGTCKNKKYVPPTWTCDPSYYNASDGCDCGCGGVLDPDCLDPQQEVLNCPCLTMNCTLGYCTGECLGINIVAMNANDGPKPNPGEHGNIDVQVYYGPGVLAGSIIASFIGGFVVSMLLIALIHHFVNRNNRQKMAKHPGELEQSFVEMGRY